Protein AF-A0A547PPY2-F1 (afdb_monomer_lite)

Secondary structure (DSSP, 8-state):
----GGGS--HHHHHHHHHS-HHHHHH----SSS--HHHHHHHHHHHHHHHHHHHHHHHHHTT-SSPPTTS----GGGHHHHHHHTT----S---SSS-HHHHHHHHHHHHHHHSTTSHHHHHHHHHHHHTS-EEEEEGGGGB--PPPTTSTTTTS-TTS-GGGTTTS--SS-EEEEEEEEEE-SS--S--EEEEEEEE-TT--EEEEEEEEEEESTTEEESSTTSTT----B----SPTTSSS----TTEEEEEEPPP-TT--TTPPEE---HHHHHHHHHHHHHTT--SEEE-HHHHHHHTTS-GGG--S-EEE-S-EEEPTT-EEEEESEEEEEEEEE-TT-EEEEES-EEEEEEEPPPSSTT--SEEEES-EEEEEEEEEEEEEEES-EEEEEEEEEEEEEES-EE-SEE--SS---TT-EEES-B--TTS-TTT-GGGG-TT-B-PPP-B-EEEESSTT--EEEEPPTTSTTTTPBPTTS-HHHHT-STTSS--STTTTTTHHHHHHHHHHHHHHHSPTT-EEEEEE-TTTTSPPPPP-

Organism: NCBI:txid2489174

Sequence (544 aa):
MTHSKDALKTRTGQLLYRHLPEEYRYRDTGTAAELGDLEAYLHGFGDLLDLFRATLDQAYADGFAEPTDTGAASQVWLLPYLADLLGTHLLSPDLDGTGAIRRAELKNTVDWSKGKGTLGVTDDVADVMADAETVVVEGWKRVALTPRLGLPPFSLTPQAGRDLLAMAPQGTPDPRFTSRAVRTDTDTGDLQSFRLLSRDVNGHAIDENINWVLRNPGGVPCFPGAYDDRSVTTPDIRRTGRTPPGAMPRRVRVYVQPQSGFFEPGLKQVAPSSQTVKSWVQAQMDLGIDPVVIGPREVYHILNLNPDDAPDRLTISGGRSLQSGMNVHLHDLNFLDTIRVRTGAELSLRDCAVERVLVEQSTAPDAVALTARNCLFNRLSGPAGFAKLEYVTVMESTLLGRIWASDCLFVGKLDDPTCFDDGSCVRFSRVQPQLDPEHCLFARALSNTVRPARFVRRPFGTPGSCAVREAKFGEPGCGVLDHSADVEIRKGSEDGMEMGTYHDRGYAARLIALERKLTDQLPLGQELQLTHDPMLALAPPTPK

Foldseek 3Di:
DDDFPVVLAAPQLVVVLVPDDPVVVVVQDDDPRGGGPVSSVSSVVSVVVSVVVVVVLQVVQLVALDQDPVRHHHQQVSLQVLQVVVVHGQLADDQVNPCNLSSVCSVCVVVLVVQFADQVSLQSLLCSLLVFHKFKDQLLLQAQDDDDCPDPPVPDDPPPDPVVVVVPLPLDADAVDEKDKAFDPDCPVQKDWIWAFDADLLGATDTDITITHIDRQRHHYPDPPFSRNSRHDHAQPDDPDDPPTHGHNQAIEMAGAQAQALQGPNAAEDEQDQVLVVVVQVVCVVVVDPQAEDEQLVVCVSVVHHSVSGYQAHEYEDEYEDDACHEYEYERYEYPYEYEQDENYAYEYENYEHAEYEFEAYPDQPDARYEYELYEYQEYAYQRHEYEEEQAEHQAEHHYQAYEYALYEDQHYDDDPQLHDPPHDHFLYAHAPPDDVVRHVNNVDPLYHNFHFAFAWAWDDDVPDTDTGADDRSGTRHPHGWLPTDLCQCQSGPNGHHGHNCRSVRSNSSVVSSLVVVVRRHNPSHDYRYGHHNPSNDRRHHDD

Radius of gyration: 28.95 Å; chains: 1; bounding box: 62×79×83 Å

pLDDT: mean 84.93, std 11.55, range [35.28, 97.56]

Structure (mmCIF, N/CA/C/O backbone):
data_AF-A0A547PPY2-F1
#
_entry.id   AF-A0A547PPY2-F1
#
loop_
_atom_site.group_PDB
_atom_site.id
_atom_site.type_symbol
_atom_site.label_atom_id
_atom_site.label_alt_id
_atom_site.label_comp_id
_atom_site.label_asym_id
_atom_site.label_entity_id
_atom_site.label_seq_id
_atom_site.pdbx_PDB_ins_code
_atom_site.Cartn_x
_atom_site.Cartn_y
_atom_site.Cartn_z
_atom_site.occupancy
_atom_site.B_iso_or_equiv
_atom_site.auth_seq_id
_atom_site.auth_comp_id
_atom_site.auth_asym_id
_atom_site.auth_atom_id
_atom_site.pdbx_PDB_model_num
ATOM 1 N N . MET A 1 1 ? -20.461 -32.460 25.261 1.00 35.28 1 MET A N 1
ATOM 2 C CA . MET A 1 1 ? -20.073 -31.573 24.147 1.00 35.28 1 MET A CA 1
ATOM 3 C C . MET A 1 1 ? -20.547 -32.235 22.867 1.00 35.28 1 MET A C 1
ATOM 5 O O . MET A 1 1 ? -19.907 -33.160 22.395 1.00 35.28 1 MET A O 1
ATOM 9 N N . THR A 1 2 ? -21.736 -31.877 22.390 1.00 37.41 2 THR A N 1
ATOM 10 C CA . THR A 1 2 ? -22.296 -32.392 21.134 1.00 37.41 2 THR A CA 1
ATOM 11 C C . THR A 1 2 ? -21.736 -31.548 19.997 1.00 37.41 2 THR A C 1
ATOM 13 O O . THR A 1 2 ? -22.184 -30.421 19.787 1.00 37.41 2 THR A O 1
ATOM 16 N N . HIS A 1 3 ? -20.709 -32.051 19.314 1.00 46.12 3 HIS A N 1
ATOM 17 C CA . HIS A 1 3 ? -20.256 -31.446 18.065 1.00 46.12 3 HIS A CA 1
ATOM 18 C C . HIS A 1 3 ? -21.379 -31.579 17.024 1.00 46.12 3 HIS A C 1
ATOM 20 O O . HIS A 1 3 ? -22.008 -32.630 16.922 1.00 46.12 3 HIS A O 1
ATOM 26 N N . SER A 1 4 ? -21.674 -30.496 16.298 1.00 54.84 4 SER A N 1
ATOM 27 C CA . SER A 1 4 ? -22.652 -30.498 15.201 1.00 54.84 4 SER A CA 1
ATOM 28 C C . SER A 1 4 ? -22.298 -31.578 14.166 1.00 54.84 4 SER A C 1
ATOM 30 O O . SER A 1 4 ? -21.119 -31.778 13.879 1.00 54.84 4 SER A O 1
ATOM 32 N N . LYS A 1 5 ? -23.298 -32.249 13.574 1.00 54.84 5 LYS A N 1
ATOM 33 C CA . LYS A 1 5 ? -23.126 -33.302 12.548 1.00 54.84 5 LYS A CA 1
ATOM 34 C C . LYS A 1 5 ? -22.265 -32.842 11.363 1.00 54.84 5 LYS A C 1
ATOM 36 O O . LYS A 1 5 ? -21.535 -33.647 10.794 1.00 54.84 5 LYS A O 1
ATOM 41 N N . ASP A 1 6 ? -22.305 -31.552 11.034 1.00 59.34 6 ASP A N 1
ATOM 42 C CA . ASP A 1 6 ? -21.490 -30.973 9.961 1.00 59.34 6 ASP A CA 1
ATOM 43 C C . ASP A 1 6 ? -20.016 -30.801 10.349 1.00 59.34 6 ASP A C 1
ATOM 45 O O . ASP A 1 6 ? -19.153 -30.847 9.481 1.00 59.34 6 ASP A O 1
ATOM 49 N N . ALA A 1 7 ? -19.703 -30.699 11.645 1.00 61.84 7 ALA A N 1
ATOM 50 C CA . ALA A 1 7 ? -18.325 -30.639 12.131 1.00 61.84 7 ALA A CA 1
ATOM 51 C C . ALA A 1 7 ? -17.612 -32.004 12.093 1.00 61.84 7 ALA A C 1
ATOM 53 O O . ALA A 1 7 ? -16.393 -32.055 12.194 1.00 61.84 7 ALA A O 1
ATOM 54 N N . LEU A 1 8 ? -18.361 -33.106 11.961 1.00 66.44 8 LEU A N 1
ATOM 55 C CA . LEU A 1 8 ? -17.828 -34.476 11.935 1.00 66.44 8 LEU A CA 1
ATOM 56 C C . LEU A 1 8 ? -17.703 -35.048 10.514 1.00 66.44 8 LEU A C 1
ATOM 58 O O . LEU A 1 8 ? -17.102 -36.103 10.321 1.00 66.44 8 LEU A O 1
ATOM 62 N N . LYS A 1 9 ? -18.283 -34.385 9.509 1.00 80.94 9 LYS A N 1
ATOM 63 C CA . LYS A 1 9 ? -18.290 -34.877 8.130 1.00 80.94 9 LYS A CA 1
ATOM 64 C C . LYS A 1 9 ? -17.016 -34.484 7.391 1.00 80.94 9 LYS A C 1
ATOM 66 O O . LYS A 1 9 ? -16.867 -33.363 6.922 1.00 80.94 9 LYS A O 1
ATOM 71 N N . THR A 1 10 ? -16.148 -35.464 7.211 1.00 87.44 10 THR A N 1
ATOM 72 C CA . THR A 1 10 ? -14.901 -35.370 6.437 1.00 87.44 10 THR A CA 1
ATOM 73 C C . THR A 1 10 ? -15.118 -35.733 4.968 1.00 87.44 10 THR A C 1
ATOM 75 O O . THR A 1 10 ? -15.957 -36.584 4.648 1.00 87.44 10 THR A O 1
ATOM 78 N N . ARG A 1 11 ? -14.365 -35.112 4.051 1.00 88.19 11 ARG A N 1
ATOM 79 C CA . ARG A 1 11 ? -14.498 -35.339 2.600 1.00 88.19 11 ARG A CA 1
ATOM 80 C C . ARG A 1 11 ? -14.141 -36.781 2.260 1.00 88.19 11 ARG A C 1
ATOM 82 O O . ARG A 1 11 ? -14.898 -37.457 1.560 1.00 88.19 11 ARG A O 1
ATOM 89 N N . THR A 1 12 ? -13.014 -37.268 2.777 1.00 91.81 12 THR A N 1
ATOM 90 C CA . THR A 1 12 ? -12.587 -38.651 2.537 1.00 91.81 12 THR A CA 1
ATOM 91 C C . THR A 1 12 ? -13.513 -39.656 3.219 1.00 91.81 12 THR A C 1
ATOM 93 O O . THR A 1 12 ? -13.801 -40.695 2.631 1.00 91.81 12 THR A O 1
ATOM 96 N N . GLY A 1 13 ? -14.076 -39.336 4.389 1.00 90.94 13 GLY A N 1
ATOM 97 C CA . GLY A 1 13 ? -15.059 -40.199 5.056 1.00 90.94 13 GLY A CA 1
ATOM 98 C C . GLY A 1 13 ? -16.312 -40.439 4.206 1.00 90.94 13 GLY A C 1
ATOM 99 O O . GLY A 1 13 ? -16.750 -41.580 4.063 1.00 90.94 13 GLY A O 1
ATOM 100 N N . GLN A 1 14 ? -16.824 -39.398 3.534 1.00 91.12 14 GLN A N 1
ATOM 101 C CA . GLN A 1 14 ? -17.949 -39.539 2.596 1.00 91.12 14 GLN A CA 1
ATOM 102 C C . GLN A 1 14 ? -17.596 -40.431 1.402 1.00 91.12 14 GLN A C 1
ATOM 104 O O . GLN A 1 14 ? -18.413 -41.246 0.971 1.00 91.12 14 GLN A O 1
ATOM 109 N N . LEU A 1 15 ? -16.383 -40.284 0.860 1.00 92.94 15 LEU A N 1
ATOM 110 C CA . LEU A 1 15 ? -15.905 -41.122 -0.239 1.00 92.94 15 LEU A CA 1
ATOM 111 C C . LEU A 1 15 ? -15.794 -42.586 0.201 1.00 92.94 15 LEU A C 1
ATOM 113 O O . LEU A 1 15 ? -16.312 -43.462 -0.487 1.00 92.94 15 LEU A O 1
ATOM 117 N N . LEU A 1 16 ? -15.191 -42.850 1.363 1.00 92.75 16 LEU A N 1
ATOM 118 C CA . LEU A 1 16 ? -15.056 -44.197 1.921 1.00 92.75 16 LEU A CA 1
ATOM 119 C C . LEU A 1 16 ? -16.419 -44.852 2.163 1.00 92.75 16 LEU A C 1
ATOM 121 O O . LEU A 1 16 ? -16.633 -45.983 1.728 1.00 92.75 16 LEU A O 1
ATOM 125 N N . TYR A 1 17 ? -17.358 -44.134 2.784 1.00 91.19 17 TYR A N 1
ATOM 126 C CA . TYR A 1 17 ? -18.712 -44.639 3.015 1.00 91.19 17 TYR A CA 1
ATOM 127 C C . TYR A 1 17 ? -19.450 -44.909 1.699 1.00 91.19 17 TYR A C 1
ATOM 129 O O . TYR A 1 17 ? -20.115 -45.931 1.555 1.00 91.19 17 TYR A O 1
ATOM 137 N N . ARG A 1 18 ? -19.282 -44.040 0.691 1.00 91.12 18 ARG A N 1
ATOM 138 C CA . ARG A 1 18 ? -19.862 -44.230 -0.647 1.00 91.12 18 ARG A CA 1
ATOM 139 C C . ARG A 1 18 ? -19.297 -45.452 -1.373 1.00 91.12 18 ARG A C 1
ATOM 141 O O . ARG A 1 18 ? -20.043 -46.094 -2.109 1.00 91.12 18 ARG A O 1
ATOM 148 N N . HIS A 1 19 ? -18.009 -45.741 -1.208 1.00 93.50 19 HIS A N 1
ATOM 149 C CA . HIS A 1 19 ? -17.340 -46.883 -1.840 1.00 93.50 19 HIS A CA 1
ATOM 150 C C . HIS A 1 19 ? -17.646 -48.224 -1.168 1.00 93.50 19 HIS A C 1
ATOM 152 O O . HIS A 1 19 ? -17.326 -49.274 -1.726 1.00 93.50 19 HIS A O 1
ATOM 158 N N . LEU A 1 20 ? -18.263 -48.202 0.010 1.00 92.25 20 LEU A N 1
ATOM 159 C CA . LEU A 1 20 ? -18.605 -49.399 0.753 1.00 92.25 20 LEU A CA 1
ATOM 160 C C . LEU A 1 20 ? -19.816 -50.111 0.104 1.00 92.25 20 LEU A C 1
ATOM 162 O O . LEU A 1 20 ? -20.747 -49.425 -0.335 1.00 92.25 20 LEU A O 1
ATOM 166 N N . PRO A 1 21 ? -19.829 -51.460 0.017 1.00 94.25 21 PRO A N 1
ATOM 167 C CA . PRO A 1 21 ? -20.948 -52.192 -0.574 1.00 94.25 21 PRO A CA 1
ATOM 168 C C . PRO A 1 21 ? -22.291 -51.853 0.082 1.00 94.25 21 PRO A C 1
ATOM 170 O O . PRO A 1 21 ? -22.373 -51.596 1.289 1.00 94.25 21 PRO A O 1
ATOM 173 N N . GLU A 1 22 ? -23.350 -51.855 -0.723 1.00 88.31 22 GLU A N 1
ATOM 174 C CA . GLU A 1 22 ? -24.681 -51.396 -0.317 1.00 88.31 22 GLU A CA 1
ATOM 175 C C . GLU A 1 22 ? -25.242 -52.202 0.864 1.00 88.31 22 GLU A C 1
ATOM 177 O O . GLU A 1 22 ? -25.903 -51.642 1.739 1.00 88.31 22 GLU A O 1
ATOM 182 N N . GLU A 1 23 ? -24.898 -53.489 0.963 1.00 90.44 23 GLU A N 1
ATOM 183 C CA . GLU A 1 23 ? -25.368 -54.393 2.016 1.00 90.44 23 GLU A CA 1
ATOM 184 C C . GLU A 1 23 ? -24.963 -53.936 3.422 1.00 90.44 23 GLU A C 1
ATOM 186 O O . GLU A 1 23 ? -25.699 -54.143 4.387 1.00 90.44 23 GLU A O 1
ATOM 191 N N . TYR A 1 24 ? -23.791 -53.318 3.554 1.00 87.44 24 TYR A N 1
ATOM 192 C CA . TYR A 1 24 ? -23.293 -52.803 4.828 1.00 87.44 24 TYR A CA 1
ATOM 193 C C . TYR A 1 24 ? -23.838 -51.407 5.128 1.00 87.44 24 TYR A C 1
ATOM 195 O O . TYR A 1 24 ? -24.124 -51.108 6.282 1.00 87.44 24 TYR A O 1
ATOM 203 N N . ARG A 1 25 ? -24.040 -50.576 4.099 1.00 86.62 25 ARG A N 1
ATOM 204 C CA . ARG A 1 25 ? -24.649 -49.246 4.248 1.00 86.62 25 ARG A CA 1
ATOM 205 C C . ARG A 1 25 ? -26.107 -49.345 4.686 1.00 86.62 25 ARG A C 1
ATOM 207 O O . ARG A 1 25 ? -26.541 -48.579 5.531 1.00 86.62 25 ARG A O 1
ATOM 214 N N . TYR A 1 26 ? -26.844 -50.330 4.171 1.00 86.38 26 TYR A N 1
ATOM 215 C CA . TYR A 1 26 ? -28.221 -50.596 4.592 1.00 86.38 26 TYR A CA 1
ATOM 216 C C . TYR A 1 26 ? -28.320 -51.044 6.061 1.00 86.38 26 TYR A C 1
ATOM 218 O O . TYR A 1 26 ? -29.315 -50.780 6.731 1.00 86.38 26 TYR A O 1
ATOM 226 N N . ARG A 1 27 ? -27.293 -51.741 6.567 1.00 86.50 27 ARG A N 1
ATOM 227 C CA . ARG A 1 27 ? -27.222 -52.199 7.965 1.00 86.50 27 ARG A CA 1
ATOM 228 C C . ARG A 1 27 ? -26.776 -51.110 8.939 1.00 86.50 27 ARG A C 1
ATOM 230 O O . ARG A 1 27 ? -26.981 -51.276 10.137 1.00 86.50 27 ARG A O 1
ATOM 237 N N . ASP A 1 28 ? -26.170 -50.040 8.441 1.00 86.00 28 ASP A N 1
ATOM 238 C CA . ASP A 1 28 ? -25.705 -48.915 9.243 1.00 86.00 28 ASP A CA 1
ATOM 239 C C . ASP A 1 28 ? -26.866 -47.951 9.520 1.00 86.00 28 ASP A C 1
ATOM 241 O O . ASP A 1 28 ? -27.166 -47.040 8.749 1.00 86.00 28 ASP A O 1
ATOM 245 N N . THR A 1 29 ? -27.600 -48.213 10.600 1.00 79.56 29 THR A N 1
ATOM 246 C CA . THR A 1 29 ? -28.811 -47.463 10.945 1.00 79.56 29 THR A CA 1
ATOM 247 C C . THR A 1 29 ? -28.473 -46.187 11.714 1.00 79.56 29 THR A C 1
ATOM 249 O O . THR A 1 29 ? -28.344 -46.217 12.936 1.00 79.56 29 THR A O 1
ATOM 252 N N . GLY A 1 30 ? -28.373 -45.059 11.012 1.00 73.50 30 GLY A N 1
ATOM 253 C CA . GLY A 1 30 ? -28.334 -43.720 11.614 1.00 73.50 30 GLY A CA 1
ATOM 254 C C . GLY A 1 30 ? -29.727 -43.084 11.730 1.00 73.50 30 GLY A C 1
ATOM 255 O O . GLY A 1 30 ? -30.619 -43.350 10.920 1.00 73.50 30 GLY A O 1
ATOM 256 N N . THR A 1 31 ? -29.937 -42.213 12.721 1.00 71.12 31 THR A N 1
ATOM 257 C CA . THR A 1 31 ? -31.119 -41.330 12.761 1.00 71.12 31 THR A CA 1
ATOM 258 C C . THR A 1 31 ? -30.872 -40.063 11.933 1.00 71.12 31 THR A C 1
ATOM 260 O O . THR A 1 31 ? -29.745 -39.755 11.554 1.00 71.12 31 THR A O 1
ATOM 263 N N . ALA A 1 32 ? -31.905 -39.259 11.654 1.00 64.50 32 ALA A N 1
ATOM 264 C CA . ALA A 1 32 ? -31.712 -37.995 10.930 1.00 64.50 32 ALA A CA 1
ATOM 265 C C . ALA A 1 32 ? -30.695 -37.057 11.631 1.00 64.50 32 ALA A C 1
ATOM 267 O O . ALA A 1 32 ? -29.949 -36.341 10.955 1.00 64.50 32 ALA A O 1
ATOM 268 N N . ALA A 1 33 ? -30.614 -37.119 12.966 1.00 66.25 33 ALA A N 1
ATOM 269 C CA . ALA A 1 33 ? -29.776 -36.258 13.801 1.00 66.25 33 ALA A CA 1
ATOM 270 C C . ALA A 1 33 ? -28.342 -36.778 14.031 1.00 66.25 33 ALA A C 1
ATOM 272 O O . ALA A 1 33 ? -27.454 -35.970 14.288 1.00 66.25 33 ALA A O 1
ATOM 273 N N . GLU A 1 34 ? -28.084 -38.081 13.886 1.00 75.69 34 GLU A N 1
ATOM 274 C CA . GLU A 1 34 ? -26.789 -38.711 14.203 1.00 75.69 34 GLU A CA 1
ATOM 275 C C . GLU A 1 34 ? -26.229 -39.459 12.980 1.00 75.69 34 GLU A C 1
ATOM 277 O O . GLU A 1 34 ? -26.955 -39.722 12.021 1.00 75.69 34 GLU A O 1
ATOM 282 N N . LEU A 1 35 ? -24.917 -39.689 12.929 1.00 79.94 35 LEU A N 1
ATOM 283 C CA . LEU A 1 35 ? -24.297 -40.540 11.900 1.00 79.94 35 LEU A CA 1
ATOM 284 C C . LEU A 1 35 ? -24.498 -42.011 12.303 1.00 79.94 35 LEU A C 1
ATOM 286 O O . LEU A 1 35 ? -24.632 -42.291 13.494 1.00 79.94 35 LEU A O 1
ATOM 290 N N . GLY A 1 36 ? -24.536 -42.936 11.340 1.00 86.38 36 GLY A N 1
ATOM 291 C CA . GLY A 1 36 ? -24.457 -44.368 11.663 1.00 86.38 36 GLY A CA 1
ATOM 292 C C . GLY A 1 36 ? -23.120 -44.708 12.335 1.00 86.38 36 GLY A C 1
ATOM 293 O O . GLY A 1 36 ? -22.142 -43.985 12.145 1.00 86.38 36 GLY A O 1
ATOM 294 N N . ASP A 1 37 ? -23.045 -45.782 13.124 1.00 88.38 37 ASP A N 1
ATOM 295 C CA . ASP A 1 37 ? -21.807 -46.161 13.826 1.00 88.38 37 ASP A CA 1
ATOM 296 C C . ASP A 1 37 ? -20.659 -46.444 12.839 1.00 88.38 37 ASP A C 1
ATOM 298 O O . ASP A 1 37 ? -19.509 -46.061 13.080 1.00 88.38 37 ASP A O 1
ATOM 302 N N . LEU A 1 38 ? -20.961 -47.082 11.698 1.00 89.88 38 LEU A N 1
ATOM 303 C CA . LEU A 1 38 ? -19.966 -47.364 10.660 1.00 89.88 38 LEU A CA 1
ATOM 304 C C . LEU A 1 38 ? -19.603 -46.093 9.881 1.00 89.88 38 LEU A C 1
ATOM 306 O O . LEU A 1 38 ? -18.423 -45.859 9.617 1.00 89.88 38 LEU A O 1
ATOM 310 N N . GLU A 1 39 ? -20.585 -45.260 9.536 1.00 88.94 39 GLU A N 1
ATOM 311 C CA . GLU A 1 39 ? -20.364 -43.948 8.920 1.00 88.94 39 GLU A CA 1
ATOM 312 C C . GLU A 1 39 ? -19.486 -43.049 9.809 1.00 88.94 39 GLU A C 1
ATOM 314 O O . GLU A 1 39 ? -18.517 -42.462 9.326 1.00 88.94 39 GLU A O 1
ATOM 319 N N . ALA A 1 40 ? -19.752 -42.994 11.117 1.00 88.56 40 ALA A N 1
ATOM 320 C CA . ALA A 1 40 ? -18.967 -42.240 12.092 1.00 88.56 40 ALA A CA 1
ATOM 321 C C . ALA A 1 40 ? -17.536 -42.783 12.219 1.00 88.56 40 ALA A C 1
ATOM 323 O O . ALA A 1 40 ? -16.577 -42.009 12.216 1.00 88.56 40 ALA A O 1
ATOM 324 N N . TYR A 1 41 ? -17.372 -44.110 12.266 1.00 90.81 41 TYR A N 1
ATOM 325 C CA . TYR A 1 41 ? -16.058 -44.757 12.259 1.00 90.81 41 TYR A CA 1
ATOM 326 C C . TYR A 1 41 ? -15.255 -44.379 11.006 1.00 90.81 41 TYR A C 1
ATOM 328 O O . TYR A 1 41 ? -14.100 -43.966 11.112 1.00 90.81 41 TYR A O 1
ATOM 336 N N . LEU A 1 42 ? -15.873 -44.444 9.822 1.00 92.38 42 LEU A N 1
ATOM 337 C CA . LEU A 1 42 ? -15.234 -44.063 8.559 1.00 92.38 42 LEU A CA 1
ATOM 338 C C . LEU A 1 42 ? -14.945 -42.570 8.462 1.00 92.38 42 LEU A C 1
ATOM 340 O O . LEU A 1 42 ? -13.931 -42.202 7.878 1.00 92.38 42 LEU A O 1
ATOM 344 N N . HIS A 1 43 ? -15.777 -41.715 9.052 1.00 90.94 43 HIS A N 1
ATOM 345 C CA . HIS A 1 43 ? -15.464 -40.298 9.190 1.00 90.94 43 HIS A CA 1
ATOM 346 C C . HIS A 1 43 ? -14.258 -40.053 10.094 1.00 90.94 43 HIS A C 1
ATOM 348 O O . HIS A 1 43 ? -13.452 -39.191 9.756 1.00 90.94 43 HIS A O 1
ATOM 354 N N . GLY A 1 44 ? -14.069 -40.859 11.143 1.00 90.94 44 GLY A N 1
ATOM 355 C CA . GLY A 1 44 ? -12.853 -40.856 11.960 1.00 90.94 44 GLY A CA 1
ATOM 356 C C . GLY A 1 44 ? -11.585 -41.203 11.166 1.00 90.94 44 GLY A C 1
ATOM 357 O O . GLY A 1 44 ? -10.585 -40.497 11.276 1.00 90.94 44 GLY A O 1
ATOM 358 N N . PHE A 1 45 ? -11.613 -42.230 10.301 1.00 92.19 45 PHE A N 1
ATOM 359 C CA . PHE A 1 45 ? -10.491 -42.475 9.368 1.00 92.19 45 PHE A CA 1
ATOM 360 C C . PHE A 1 45 ? -10.372 -41.388 8.311 1.00 92.19 45 PHE A C 1
ATOM 362 O O . PHE A 1 45 ? -9.264 -41.028 7.925 1.00 92.19 45 PHE A O 1
ATOM 369 N N . GLY A 1 46 ? -11.507 -40.886 7.831 1.00 92.38 46 GLY A N 1
ATOM 370 C CA . GLY A 1 46 ? -11.579 -39.812 6.857 1.00 92.38 46 GLY A CA 1
ATOM 371 C C . GLY A 1 46 ? -10.910 -38.542 7.362 1.00 92.38 46 GLY A C 1
ATOM 372 O O . GLY A 1 46 ? -10.215 -37.910 6.583 1.00 92.38 46 GLY A O 1
ATOM 373 N N . ASP A 1 47 ? -11.050 -38.223 8.650 1.00 91.00 47 ASP A N 1
ATOM 374 C CA . ASP A 1 47 ? -10.386 -37.085 9.293 1.00 91.00 47 ASP A CA 1
ATOM 375 C C . ASP A 1 47 ? -8.864 -37.236 9.235 1.00 91.00 47 ASP A C 1
ATOM 377 O O . ASP A 1 47 ? -8.158 -36.384 8.700 1.00 91.00 47 ASP A O 1
ATOM 381 N N . LEU A 1 48 ? -8.353 -38.393 9.671 1.00 92.88 48 LEU A N 1
ATOM 382 C CA . LEU A 1 48 ? -6.923 -38.698 9.603 1.00 92.88 48 LEU A CA 1
ATOM 383 C C . LEU A 1 48 ? -6.387 -38.650 8.162 1.00 92.88 48 LEU A C 1
ATOM 385 O O . LEU A 1 48 ? -5.292 -38.141 7.924 1.00 92.88 48 LEU A O 1
ATOM 389 N N . LEU A 1 49 ? -7.139 -39.187 7.198 1.00 94.12 49 LEU A N 1
ATOM 390 C CA . LEU A 1 49 ? -6.748 -39.196 5.788 1.00 94.12 49 LEU A CA 1
ATOM 391 C C . LEU A 1 49 ? -6.821 -37.805 5.153 1.00 94.12 49 LEU A C 1
ATOM 393 O O . LEU A 1 49 ? -5.945 -37.480 4.356 1.00 94.12 49 LEU A O 1
ATOM 397 N N . ASP A 1 50 ? -7.811 -36.987 5.512 1.00 92.38 50 ASP A N 1
ATOM 398 C CA . ASP A 1 50 ? -7.917 -35.595 5.069 1.00 92.38 50 ASP A CA 1
ATOM 399 C C . ASP A 1 50 ? -6.742 -34.773 5.625 1.00 92.38 50 ASP A C 1
ATOM 401 O O . ASP A 1 50 ? -6.109 -34.036 4.871 1.00 92.38 50 ASP A O 1
ATOM 405 N N . LEU A 1 51 ? -6.360 -34.971 6.893 1.00 92.31 51 LEU A N 1
ATOM 406 C CA . LEU A 1 51 ? -5.165 -34.355 7.486 1.00 92.31 51 LEU A CA 1
ATOM 407 C C . LEU A 1 51 ? -3.871 -34.813 6.799 1.00 92.31 51 LEU A C 1
ATOM 409 O O . LEU A 1 51 ? -2.992 -33.998 6.504 1.00 92.31 51 LEU A O 1
ATOM 413 N N . PHE A 1 52 ? -3.741 -36.111 6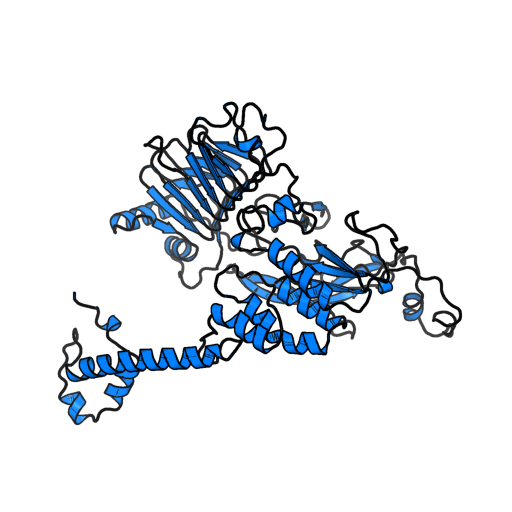.510 1.00 95.31 52 PHE A N 1
ATOM 414 C CA . PHE A 1 52 ? -2.586 -36.638 5.784 1.00 95.31 52 PHE A CA 1
ATOM 415 C C . PHE A 1 52 ? -2.518 -36.077 4.361 1.00 95.31 52 PHE A C 1
ATOM 417 O O . PHE A 1 52 ? -1.449 -35.679 3.898 1.00 95.31 52 PHE A O 1
ATOM 424 N N . ARG A 1 53 ? -3.665 -35.983 3.680 1.00 91.75 53 ARG A N 1
ATOM 425 C CA . ARG A 1 53 ? -3.763 -35.386 2.350 1.00 91.75 53 ARG A CA 1
ATOM 426 C C . ARG A 1 53 ? -3.388 -33.907 2.379 1.00 91.75 53 ARG A C 1
ATOM 428 O O . ARG A 1 53 ? -2.560 -33.508 1.571 1.00 91.75 53 ARG A O 1
ATOM 435 N N . ALA A 1 54 ? -3.908 -33.139 3.334 1.00 91.25 54 ALA A N 1
ATOM 436 C CA . ALA A 1 54 ? -3.555 -31.734 3.519 1.00 91.25 54 ALA A CA 1
ATOM 437 C C . ALA A 1 54 ? -2.050 -31.554 3.781 1.00 91.25 54 ALA A C 1
ATOM 439 O O . ALA A 1 54 ? -1.430 -30.646 3.236 1.00 91.25 54 ALA A O 1
ATOM 440 N N . THR A 1 55 ? -1.439 -32.460 4.551 1.00 94.50 55 THR A N 1
ATOM 441 C CA . THR A 1 55 ? 0.012 -32.459 4.800 1.00 94.50 55 THR A CA 1
ATOM 442 C C . THR A 1 55 ? 0.807 -32.727 3.522 1.00 94.50 55 THR A C 1
ATOM 444 O O . THR A 1 55 ? 1.805 -32.058 3.270 1.00 94.50 55 THR A O 1
ATOM 447 N N . LEU A 1 56 ? 0.375 -33.687 2.698 1.00 94.06 56 LEU A N 1
ATOM 448 C CA . LEU A 1 56 ? 1.018 -33.979 1.414 1.00 94.06 56 LEU A CA 1
ATOM 449 C C . LEU A 1 56 ? 0.849 -32.840 0.407 1.00 94.06 56 LEU A C 1
ATOM 451 O O . LEU A 1 56 ? 1.813 -32.500 -0.274 1.00 94.06 56 LEU A O 1
ATOM 455 N N . ASP A 1 57 ? -0.345 -32.253 0.320 1.00 93.31 57 ASP A N 1
ATOM 456 C CA . ASP A 1 57 ? -0.617 -31.117 -0.562 1.00 93.31 57 ASP A CA 1
ATOM 457 C C . ASP A 1 57 ? 0.221 -29.897 -0.134 1.00 93.31 57 ASP A C 1
ATOM 459 O O . ASP A 1 57 ? 0.810 -29.233 -0.986 1.00 93.31 57 ASP A O 1
ATOM 463 N N . GLN A 1 58 ? 0.388 -29.665 1.175 1.00 93.94 58 GLN A N 1
ATOM 464 C CA . GLN A 1 58 ? 1.293 -28.632 1.684 1.00 93.94 58 GLN A CA 1
ATOM 465 C C . GLN A 1 58 ? 2.763 -28.940 1.369 1.00 93.94 58 GLN A C 1
ATOM 467 O O . GLN A 1 58 ? 3.468 -28.067 0.874 1.00 93.94 58 GLN A O 1
ATOM 472 N N . ALA A 1 59 ? 3.226 -30.174 1.593 1.00 92.88 59 ALA A N 1
ATOM 473 C CA . ALA A 1 59 ? 4.604 -30.569 1.292 1.00 92.88 59 ALA A CA 1
ATOM 474 C C . ALA A 1 59 ? 4.925 -30.476 -0.210 1.00 92.88 59 ALA A C 1
ATOM 476 O O . ALA A 1 59 ? 6.047 -30.148 -0.592 1.00 92.88 59 ALA A O 1
ATOM 477 N N . TYR A 1 60 ? 3.939 -30.749 -1.066 1.00 93.12 60 TYR A N 1
ATOM 478 C CA . TYR A 1 60 ? 4.036 -30.510 -2.501 1.00 93.12 60 TYR A CA 1
ATOM 479 C C . TYR A 1 60 ? 4.125 -29.009 -2.808 1.00 93.12 60 TYR A C 1
ATOM 481 O O . TYR A 1 60 ? 5.024 -28.598 -3.540 1.00 93.12 60 TYR A O 1
ATOM 489 N N . ALA A 1 61 ? 3.256 -28.186 -2.213 1.00 92.38 61 ALA A N 1
ATOM 490 C CA . ALA A 1 61 ? 3.252 -26.734 -2.403 1.00 92.38 61 ALA A CA 1
ATOM 491 C C . ALA A 1 61 ? 4.531 -26.043 -1.917 1.00 92.38 61 ALA A C 1
ATOM 493 O O . ALA A 1 61 ? 4.992 -25.091 -2.543 1.00 92.38 61 ALA A O 1
ATOM 494 N N . ASP A 1 62 ? 5.146 -26.552 -0.854 1.00 91.75 62 ASP A N 1
ATOM 495 C CA . ASP A 1 62 ? 6.410 -26.061 -0.304 1.00 91.75 62 ASP A CA 1
ATOM 496 C C . ASP A 1 62 ? 7.582 -26.162 -1.300 1.00 91.75 62 ASP A C 1
ATOM 498 O O . ASP A 1 62 ? 8.552 -25.413 -1.198 1.00 91.75 62 ASP A O 1
ATOM 502 N N . GLY A 1 63 ? 7.479 -27.014 -2.323 1.00 88.50 63 GLY A N 1
ATOM 503 C CA . GLY A 1 63 ? 8.458 -27.085 -3.409 1.00 88.50 63 GLY A CA 1
ATOM 504 C C . GLY A 1 63 ? 8.408 -25.920 -4.406 1.00 88.50 63 GLY A C 1
ATOM 505 O O . GLY A 1 63 ? 9.314 -25.806 -5.233 1.00 88.50 63 GLY A O 1
ATOM 506 N N . PHE A 1 64 ? 7.379 -25.065 -4.361 1.00 87.62 64 PHE A N 1
ATOM 507 C CA . PHE A 1 64 ? 7.118 -24.060 -5.394 1.00 87.62 64 PHE A CA 1
ATOM 508 C C . PHE A 1 64 ? 6.972 -22.641 -4.833 1.00 87.62 64 PHE A C 1
ATOM 510 O O . PHE A 1 64 ? 6.409 -22.399 -3.765 1.00 87.62 64 PHE A O 1
ATOM 517 N N . ALA A 1 65 ? 7.456 -21.659 -5.597 1.00 85.88 65 ALA A N 1
ATOM 518 C CA . ALA A 1 65 ? 7.224 -20.245 -5.305 1.00 85.88 65 ALA A CA 1
ATOM 519 C C . ALA A 1 65 ? 5.787 -19.811 -5.644 1.00 85.88 65 ALA A C 1
ATOM 521 O O . ALA A 1 65 ? 5.285 -18.849 -5.077 1.00 85.88 65 ALA A O 1
ATOM 522 N N . GLU A 1 66 ? 5.121 -20.494 -6.570 1.00 86.00 66 GLU A N 1
ATOM 523 C CA . GLU A 1 66 ? 3.748 -20.192 -6.976 1.00 86.00 66 GLU A CA 1
ATOM 524 C C . GLU A 1 66 ? 2.742 -21.062 -6.214 1.00 86.00 66 GLU A C 1
ATOM 526 O O . GLU A 1 66 ? 3.086 -22.177 -5.809 1.00 86.00 66 GLU A O 1
ATOM 531 N N . PRO A 1 67 ? 1.498 -20.587 -6.016 1.00 85.88 67 PRO A N 1
ATOM 532 C CA . PRO A 1 67 ? 0.434 -21.452 -5.531 1.00 85.88 67 PRO A CA 1
ATOM 533 C C . PRO A 1 67 ? 0.221 -22.617 -6.503 1.00 85.88 67 PRO A C 1
ATOM 535 O O . PRO A 1 67 ? 0.219 -22.446 -7.722 1.00 85.88 67 PRO A O 1
ATOM 538 N N . THR A 1 68 ? 0.050 -23.810 -5.944 1.00 87.44 68 THR A N 1
ATOM 539 C CA . THR A 1 68 ? -0.171 -25.034 -6.720 1.00 87.44 68 THR A CA 1
ATOM 540 C C . THR A 1 68 ? -1.606 -25.132 -7.231 1.00 87.44 68 THR A C 1
ATOM 542 O O . THR A 1 68 ? -2.492 -24.376 -6.834 1.00 87.44 68 THR A O 1
ATOM 545 N N . ASP A 1 69 ? -1.856 -26.118 -8.088 1.00 85.75 69 ASP A N 1
ATOM 546 C CA . ASP A 1 69 ? -3.180 -26.489 -8.597 1.00 85.75 69 ASP A CA 1
ATOM 547 C C . ASP A 1 69 ? -4.188 -26.844 -7.490 1.00 85.75 69 ASP A C 1
ATOM 549 O O . ASP A 1 69 ? -5.394 -26.680 -7.670 1.00 85.75 69 ASP A O 1
ATOM 553 N N . THR A 1 70 ? -3.703 -27.276 -6.324 1.00 81.50 70 THR A N 1
ATOM 554 C CA . THR A 1 70 ? -4.533 -27.516 -5.133 1.00 81.50 70 THR A CA 1
ATOM 555 C C . THR A 1 70 ? -4.975 -26.231 -4.422 1.00 81.50 70 THR A C 1
ATOM 557 O O . THR A 1 70 ? -5.801 -26.286 -3.512 1.00 81.50 70 THR A O 1
ATOM 560 N N . GLY A 1 71 ? -4.435 -25.074 -4.818 1.00 84.00 71 GLY A N 1
ATOM 561 C CA . GLY A 1 71 ? -4.625 -23.784 -4.153 1.00 84.00 71 GLY A CA 1
ATOM 562 C C . GLY A 1 71 ? -3.707 -23.566 -2.945 1.00 84.00 71 GLY A C 1
ATOM 563 O O . GLY A 1 71 ? -3.679 -22.463 -2.402 1.00 84.00 71 GLY A O 1
ATOM 564 N N . ALA A 1 72 ? -2.933 -24.576 -2.533 1.00 85.12 72 ALA A N 1
ATOM 565 C CA . ALA A 1 72 ? -1.943 -24.436 -1.472 1.00 85.12 72 ALA A CA 1
ATOM 566 C C . ALA A 1 72 ? -0.711 -23.666 -1.971 1.00 85.12 72 ALA A C 1
ATOM 568 O O . ALA A 1 72 ? -0.207 -23.912 -3.072 1.00 85.12 72 ALA A O 1
ATOM 569 N N . ALA A 1 73 ? -0.215 -22.751 -1.139 1.00 88.69 73 ALA A N 1
ATOM 570 C CA . ALA A 1 73 ? 1.008 -21.991 -1.370 1.00 88.69 73 ALA A CA 1
ATOM 571 C C . ALA A 1 73 ? 2.113 -22.445 -0.408 1.00 88.69 73 ALA A C 1
ATOM 573 O O . ALA A 1 73 ? 1.829 -22.903 0.701 1.00 88.69 73 ALA A O 1
ATOM 574 N N . SER A 1 74 ? 3.371 -22.272 -0.815 1.00 89.50 74 SER A N 1
ATOM 575 C CA . SER A 1 74 ? 4.525 -22.555 0.041 1.00 89.50 74 SER A CA 1
ATOM 576 C C . SER A 1 74 ? 4.505 -21.745 1.333 1.00 89.50 74 SER A C 1
ATOM 578 O O . SER A 1 74 ? 4.136 -20.561 1.357 1.00 89.50 74 SER A O 1
ATOM 580 N N . GLN A 1 75 ? 4.949 -22.375 2.417 1.00 90.69 75 GLN A N 1
ATOM 581 C CA . GLN A 1 75 ? 5.096 -21.719 3.711 1.00 90.69 75 GLN A CA 1
ATOM 582 C C . GLN A 1 75 ? 6.145 -20.598 3.653 1.00 90.69 75 GLN A C 1
ATOM 584 O O . GLN A 1 75 ? 7.226 -20.743 3.083 1.00 90.69 75 GLN A O 1
ATOM 589 N N . VAL A 1 76 ? 5.841 -19.459 4.280 1.00 90.00 76 VAL A N 1
ATOM 590 C CA . VAL A 1 76 ? 6.649 -18.231 4.149 1.00 90.00 76 VAL A CA 1
ATOM 591 C C . VAL A 1 76 ? 8.061 -18.385 4.714 1.00 90.00 76 VAL A C 1
ATOM 593 O O . VAL A 1 76 ? 9.012 -17.845 4.149 1.00 90.00 76 VAL A O 1
ATOM 596 N N . TRP A 1 77 ? 8.225 -19.166 5.786 1.00 89.94 77 TRP A N 1
ATOM 597 C CA . TRP A 1 77 ? 9.534 -19.418 6.395 1.00 89.94 77 TRP A CA 1
ATOM 598 C C . TRP A 1 77 ? 10.475 -20.212 5.481 1.00 89.94 77 TRP A C 1
ATOM 600 O O . TRP A 1 77 ? 11.684 -20.154 5.684 1.00 89.94 77 TRP A O 1
ATOM 610 N N . LEU A 1 78 ? 9.950 -20.922 4.474 1.00 92.19 78 LEU A N 1
ATOM 611 C CA . LEU A 1 78 ? 10.743 -21.708 3.530 1.00 92.19 78 LEU A CA 1
ATOM 612 C C . LEU A 1 78 ? 11.322 -20.852 2.392 1.00 92.19 78 LEU A C 1
ATOM 614 O O . LEU A 1 78 ? 12.359 -21.199 1.825 1.00 92.19 78 LEU A O 1
ATOM 618 N N . LEU A 1 79 ? 10.696 -19.710 2.079 1.00 91.44 79 LEU A N 1
ATOM 619 C CA . LEU A 1 79 ? 11.097 -18.847 0.959 1.00 91.44 79 LEU A CA 1
ATOM 620 C C . LEU A 1 79 ? 12.577 -18.425 1.005 1.00 91.44 79 LEU A C 1
ATOM 622 O O . LEU A 1 79 ? 13.227 -18.511 -0.037 1.00 91.44 79 LEU A O 1
ATOM 626 N N . PRO A 1 80 ? 13.158 -18.030 2.160 1.00 90.94 80 PRO A N 1
ATOM 627 C CA . PRO A 1 80 ? 14.584 -17.717 2.241 1.00 90.94 80 PRO A CA 1
ATOM 628 C C . PRO A 1 80 ? 15.486 -18.915 1.916 1.00 90.94 80 PRO A C 1
ATOM 630 O O . PRO A 1 80 ? 16.502 -18.739 1.256 1.00 90.94 80 PRO A O 1
ATOM 633 N N . TYR A 1 81 ? 15.103 -20.137 2.301 1.00 92.00 81 TYR A N 1
ATOM 634 C CA . TYR A 1 81 ? 15.889 -21.343 2.013 1.00 92.00 81 TYR A CA 1
ATOM 635 C C . TYR A 1 81 ? 15.878 -21.693 0.522 1.00 92.00 81 TYR A C 1
ATOM 637 O O . TYR A 1 81 ? 16.904 -22.087 -0.032 1.00 92.00 81 TYR A O 1
ATOM 645 N N . LEU A 1 82 ? 14.730 -21.525 -0.142 1.00 92.31 82 LEU A N 1
ATOM 646 C CA . LEU A 1 82 ? 14.639 -21.672 -1.596 1.00 92.31 82 LEU A CA 1
ATOM 647 C C . LEU A 1 82 ? 15.465 -20.597 -2.312 1.00 92.31 82 LEU A C 1
ATOM 649 O O . LEU A 1 82 ? 16.146 -20.894 -3.292 1.00 92.31 82 LEU A O 1
ATOM 653 N N . ALA A 1 83 ? 15.445 -19.364 -1.807 1.00 92.31 83 ALA A N 1
ATOM 654 C CA . ALA A 1 83 ? 16.245 -18.276 -2.354 1.00 92.31 83 ALA A CA 1
ATOM 655 C C . ALA A 1 83 ? 17.752 -18.547 -2.209 1.00 92.31 83 ALA A C 1
ATOM 657 O O . ALA A 1 83 ? 18.490 -18.380 -3.183 1.00 92.31 83 ALA A O 1
ATOM 658 N N . ASP A 1 84 ? 18.191 -19.048 -1.051 1.00 92.69 84 ASP A N 1
ATOM 659 C CA . ASP A 1 84 ? 19.580 -19.438 -0.794 1.00 92.69 84 ASP A CA 1
ATOM 660 C C . ASP A 1 84 ? 20.029 -20.593 -1.704 1.00 92.69 84 ASP A C 1
ATOM 662 O O . ASP A 1 84 ? 21.152 -20.571 -2.210 1.00 92.69 84 ASP A O 1
ATOM 666 N N . LEU A 1 85 ? 19.151 -21.564 -1.991 1.00 92.19 85 LEU A N 1
ATOM 667 C CA . LEU A 1 85 ? 19.428 -22.638 -2.955 1.00 92.19 85 LEU A CA 1
ATOM 668 C C . LEU A 1 85 ? 19.679 -22.091 -4.370 1.00 92.19 85 LEU A C 1
ATOM 670 O O . LEU A 1 85 ? 20.522 -22.615 -5.098 1.00 92.19 85 LEU A O 1
ATOM 674 N N . LEU A 1 86 ? 18.972 -21.022 -4.747 1.00 90.19 86 LEU A N 1
ATOM 675 C CA . LEU A 1 86 ? 19.178 -20.296 -6.004 1.00 90.19 86 LEU A CA 1
ATOM 676 C C . LEU A 1 86 ? 20.333 -19.280 -5.932 1.00 90.19 86 LEU A C 1
ATOM 678 O O . LEU A 1 86 ? 20.649 -18.643 -6.937 1.00 90.19 86 LEU A O 1
ATOM 682 N N . GLY A 1 87 ? 20.978 -19.128 -4.771 1.00 88.69 87 GLY A N 1
ATOM 683 C CA . GLY A 1 87 ? 22.070 -18.181 -4.551 1.00 88.69 87 GLY A CA 1
ATOM 684 C C . GLY A 1 87 ? 21.616 -16.721 -4.529 1.00 88.69 87 GLY A C 1
ATOM 685 O O . GLY A 1 87 ? 22.352 -15.843 -4.981 1.00 88.69 87 GLY A O 1
ATOM 686 N N . THR A 1 88 ? 20.401 -16.452 -4.049 1.00 88.62 88 THR A N 1
ATOM 687 C CA . THR A 1 88 ? 19.793 -15.116 -4.057 1.00 88.62 88 THR A CA 1
ATOM 688 C C . THR A 1 88 ? 19.204 -14.737 -2.712 1.00 88.62 88 THR A C 1
ATOM 690 O O . THR A 1 88 ? 18.696 -15.574 -1.978 1.00 88.62 88 THR A O 1
ATOM 693 N N . HIS A 1 89 ? 19.243 -13.444 -2.398 1.00 87.25 89 HIS A N 1
ATOM 694 C CA . HIS A 1 89 ? 18.637 -12.912 -1.185 1.00 87.25 89 HIS A CA 1
ATOM 695 C C . HIS A 1 89 ? 17.348 -12.171 -1.523 1.00 87.25 89 HIS A C 1
ATOM 697 O O . HIS A 1 89 ? 17.333 -11.310 -2.413 1.00 87.25 89 HIS A O 1
ATOM 703 N N . LEU A 1 90 ? 16.287 -12.513 -0.793 1.00 90.94 90 LEU A N 1
ATOM 704 C CA . LEU A 1 90 ? 15.002 -11.829 -0.859 1.00 90.94 90 LEU A CA 1
ATOM 705 C C . LEU A 1 90 ? 15.102 -10.526 -0.071 1.00 90.94 90 LEU A C 1
ATOM 707 O O . LEU A 1 90 ? 15.368 -10.543 1.132 1.00 90.94 90 LEU A O 1
ATOM 711 N N . LEU A 1 91 ? 14.924 -9.397 -0.752 1.00 90.81 91 LEU A N 1
ATOM 712 C CA . LEU A 1 91 ? 15.009 -8.072 -0.130 1.00 90.81 91 LEU A CA 1
ATOM 713 C C . LEU A 1 91 ? 13.637 -7.495 0.207 1.00 90.81 91 LEU A C 1
ATOM 715 O O . LEU A 1 91 ? 13.555 -6.554 0.998 1.00 90.81 91 LEU A O 1
ATOM 719 N N . SER A 1 92 ? 12.575 -8.052 -0.372 1.00 87.38 92 SER A N 1
ATOM 720 C CA . SER A 1 92 ? 11.215 -7.569 -0.159 1.00 87.38 92 SER A CA 1
ATOM 721 C C . SER A 1 92 ? 10.787 -7.708 1.307 1.00 87.38 92 SER A C 1
ATOM 723 O O . SER A 1 92 ? 11.010 -8.767 1.919 1.00 87.38 92 SER A O 1
ATOM 725 N N . PRO A 1 93 ? 10.144 -6.680 1.893 1.00 85.56 93 PRO A N 1
ATOM 726 C CA . PRO A 1 93 ? 9.555 -6.801 3.220 1.00 85.56 93 PRO A CA 1
ATOM 727 C C . PRO A 1 93 ? 8.406 -7.823 3.191 1.00 85.56 93 PRO A C 1
ATOM 729 O O . PRO A 1 93 ? 7.699 -7.945 2.191 1.00 85.56 93 PRO A O 1
ATOM 732 N N . ASP A 1 94 ? 8.238 -8.573 4.279 1.00 81.56 94 ASP A N 1
ATOM 733 C CA . ASP A 1 94 ? 7.057 -9.416 4.483 1.00 81.56 94 ASP A CA 1
ATOM 734 C C . ASP A 1 94 ? 6.110 -8.679 5.417 1.00 81.56 94 ASP A C 1
ATOM 736 O O . ASP A 1 94 ? 6.413 -8.492 6.591 1.00 81.56 94 ASP A O 1
ATOM 740 N N . LEU A 1 95 ? 5.032 -8.176 4.832 1.00 76.75 95 LEU A N 1
ATOM 741 C CA . LEU A 1 95 ? 4.166 -7.166 5.426 1.00 76.75 95 LEU A CA 1
ATOM 742 C C . LEU A 1 95 ? 2.884 -7.793 5.971 1.00 76.75 95 LEU A C 1
ATOM 744 O O . LEU A 1 95 ? 2.543 -7.625 7.135 1.00 76.75 95 LEU A O 1
ATOM 748 N N . ASP A 1 96 ? 2.240 -8.622 5.151 1.00 70.12 96 ASP A N 1
ATOM 749 C CA . ASP A 1 96 ? 0.947 -9.227 5.479 1.00 70.12 96 ASP A CA 1
ATOM 750 C C . ASP A 1 96 ? 1.096 -10.621 6.116 1.00 70.12 96 ASP A C 1
ATOM 752 O O . ASP A 1 96 ? 0.114 -11.343 6.289 1.00 70.12 96 ASP A O 1
ATOM 756 N N . GLY A 1 97 ? 2.336 -11.068 6.360 1.00 74.81 97 GLY A N 1
ATOM 757 C CA . GLY A 1 97 ? 2.669 -12.445 6.749 1.00 74.81 97 GLY A CA 1
ATOM 758 C C . GLY A 1 97 ? 2.335 -13.488 5.677 1.00 74.81 97 GLY A C 1
ATOM 759 O O . GLY A 1 97 ? 2.537 -14.685 5.883 1.00 74.81 97 GLY A O 1
ATOM 760 N N . THR A 1 98 ? 1.812 -13.051 4.527 1.00 77.94 98 THR A N 1
ATOM 761 C CA . THR A 1 98 ? 1.502 -13.915 3.396 1.00 77.94 98 THR A CA 1
ATOM 762 C C . THR A 1 98 ? 2.738 -14.183 2.564 1.00 77.94 98 THR A C 1
ATOM 764 O O . THR A 1 98 ? 2.776 -15.241 1.959 1.00 77.94 98 THR A O 1
ATOM 767 N N . GLY A 1 99 ? 3.740 -13.296 2.507 1.00 82.56 99 GLY A N 1
ATOM 768 C CA . GLY A 1 99 ? 4.922 -13.439 1.653 1.00 82.56 99 GLY A CA 1
ATOM 769 C C . GLY A 1 99 ? 4.670 -13.286 0.144 1.00 82.56 99 GLY A C 1
ATOM 770 O O . GLY A 1 99 ? 5.474 -13.776 -0.647 1.00 82.56 99 GLY A O 1
ATOM 771 N N . ALA A 1 100 ? 3.574 -12.646 -0.287 1.00 86.00 100 ALA A N 1
ATOM 772 C CA . ALA A 1 100 ? 3.192 -12.547 -1.705 1.00 86.00 100 ALA A CA 1
ATOM 773 C C . ALA A 1 100 ? 4.297 -11.951 -2.605 1.00 86.00 100 ALA A C 1
ATOM 775 O O . ALA A 1 100 ? 4.705 -12.581 -3.581 1.00 86.00 100 ALA A O 1
ATOM 776 N N . ILE A 1 101 ? 4.854 -10.792 -2.234 1.00 87.50 101 ILE A N 1
ATOM 777 C CA . ILE A 1 101 ? 5.927 -10.134 -3.004 1.00 87.50 101 ILE A CA 1
ATOM 778 C C . ILE A 1 101 ? 7.213 -10.967 -2.974 1.00 87.50 101 ILE A C 1
ATOM 780 O O . ILE A 1 101 ? 7.865 -11.131 -3.998 1.00 87.50 101 ILE A O 1
ATOM 784 N N . ARG A 1 102 ? 7.558 -11.572 -1.829 1.00 90.62 102 ARG A N 1
ATOM 785 C CA . ARG A 1 102 ? 8.721 -12.472 -1.718 1.00 90.62 102 ARG A CA 1
ATOM 786 C C . ARG A 1 102 ? 8.608 -13.684 -2.641 1.00 90.62 102 ARG A C 1
ATOM 788 O O . ARG A 1 102 ? 9.609 -14.105 -3.212 1.00 90.62 102 ARG A O 1
ATOM 795 N N . ARG A 1 103 ? 7.399 -14.226 -2.819 1.00 91.19 103 ARG A N 1
ATOM 796 C CA . ARG A 1 103 ? 7.140 -15.293 -3.796 1.00 91.19 103 ARG A CA 1
ATOM 797 C C . ARG A 1 103 ? 7.315 -14.805 -5.230 1.00 91.19 103 ARG A C 1
ATOM 799 O O . ARG A 1 103 ? 7.960 -15.495 -6.014 1.00 91.19 103 ARG A O 1
ATOM 806 N N . ALA A 1 104 ? 6.818 -13.613 -5.559 1.00 90.50 104 ALA A N 1
ATOM 807 C CA . ALA A 1 104 ? 7.032 -13.007 -6.873 1.00 90.50 104 ALA A CA 1
ATOM 808 C C . ALA A 1 104 ? 8.524 -12.718 -7.145 1.00 90.50 104 ALA A C 1
ATOM 810 O O . ALA A 1 104 ? 9.018 -12.981 -8.241 1.00 90.50 104 ALA A O 1
ATOM 811 N N . GLU A 1 105 ? 9.265 -12.261 -6.131 1.00 92.31 105 GLU A N 1
ATOM 812 C CA . GLU A 1 105 ? 10.717 -12.070 -6.184 1.00 92.31 105 GLU A CA 1
ATOM 813 C C . GLU A 1 105 ? 11.435 -13.389 -6.486 1.00 92.31 105 GLU A C 1
ATOM 815 O O . GLU A 1 105 ? 12.240 -13.470 -7.415 1.00 92.31 105 GLU A O 1
ATOM 820 N N . LEU A 1 106 ? 11.112 -14.444 -5.731 1.00 92.88 106 LEU A N 1
ATOM 821 C CA . LEU A 1 106 ? 11.701 -15.771 -5.888 1.00 92.88 106 LEU A CA 1
ATOM 822 C C . LEU A 1 106 ? 11.394 -16.368 -7.267 1.00 92.88 106 LEU A C 1
ATOM 824 O O . LEU A 1 106 ? 12.291 -16.893 -7.923 1.00 92.88 106 LEU A O 1
ATOM 828 N N . LYS A 1 107 ? 10.146 -16.236 -7.728 1.00 92.12 107 LYS A N 1
ATOM 829 C CA . LYS A 1 107 ? 9.693 -16.697 -9.044 1.00 92.12 107 LYS A CA 1
ATOM 830 C C . LYS A 1 107 ? 10.552 -16.123 -10.174 1.00 92.12 107 LYS A C 1
ATOM 832 O O . LYS A 1 107 ? 11.027 -16.872 -11.022 1.00 92.12 107 LYS A O 1
ATOM 837 N N . ASN A 1 108 ? 10.768 -14.808 -10.178 1.00 91.81 108 ASN A N 1
ATOM 838 C CA . ASN A 1 108 ? 11.427 -14.118 -11.293 1.00 91.81 108 ASN A CA 1
ATOM 839 C C . ASN A 1 108 ? 12.960 -14.111 -11.193 1.00 91.81 108 ASN A C 1
ATOM 841 O O . ASN A 1 108 ? 13.657 -13.666 -12.106 1.00 91.81 108 ASN A O 1
ATOM 845 N N . THR A 1 109 ? 13.506 -14.629 -10.093 1.00 91.75 109 THR A N 1
ATOM 846 C CA . THR A 1 109 ? 14.929 -14.536 -9.764 1.00 91.75 109 THR A CA 1
ATOM 847 C C . THR A 1 109 ? 15.840 -15.095 -10.862 1.00 91.75 109 THR A C 1
ATOM 849 O O . THR A 1 109 ? 16.829 -14.457 -11.223 1.00 91.75 109 THR A O 1
ATOM 852 N N . VAL A 1 110 ? 15.511 -16.263 -11.424 1.00 91.38 110 VAL A N 1
ATOM 853 C CA . VAL A 1 110 ? 16.343 -16.918 -12.450 1.00 91.38 110 VAL A CA 1
ATOM 854 C C . VAL A 1 110 ? 16.418 -16.082 -13.729 1.00 91.38 110 VAL A C 1
ATOM 856 O O . VAL A 1 110 ? 17.491 -15.960 -14.327 1.00 91.38 110 VAL A O 1
ATOM 859 N N . ASP A 1 111 ? 15.301 -15.493 -14.147 1.00 91.62 111 ASP A N 1
ATOM 860 C CA . ASP A 1 111 ? 15.240 -14.694 -15.369 1.00 91.62 111 ASP A CA 1
ATOM 861 C C . ASP A 1 111 ? 15.924 -13.340 -15.180 1.00 91.62 111 ASP A C 1
ATOM 863 O O . ASP A 1 111 ? 16.703 -12.917 -16.041 1.00 91.62 111 ASP A O 1
ATOM 867 N N . TRP A 1 112 ? 15.773 -12.730 -14.003 1.00 92.69 112 TRP A N 1
ATOM 868 C CA . TRP A 1 112 ? 16.524 -11.531 -13.641 1.00 92.69 112 TRP A CA 1
ATOM 869 C C . TRP A 1 112 ? 18.034 -11.766 -13.646 1.00 92.69 112 TRP A C 1
ATOM 871 O O . TRP A 1 112 ? 18.784 -10.939 -14.159 1.00 92.69 112 TRP A O 1
ATOM 881 N N . SER A 1 113 ? 18.506 -12.912 -13.147 1.00 90.25 113 SER A N 1
ATOM 882 C CA . SER A 1 113 ? 19.929 -13.259 -13.211 1.00 90.25 113 SER A CA 1
ATOM 883 C C . SER A 1 113 ? 20.437 -13.413 -14.649 1.00 90.25 113 SER A C 1
ATOM 885 O O . SER A 1 113 ? 21.565 -13.010 -14.934 1.00 90.25 113 SER A O 1
ATOM 887 N N . LYS A 1 114 ? 19.628 -13.964 -15.565 1.00 91.88 114 LYS A N 1
ATOM 888 C CA . LYS A 1 114 ? 20.005 -14.140 -16.981 1.00 91.88 114 LYS A CA 1
ATOM 889 C C . LYS A 1 114 ? 20.025 -12.825 -17.760 1.00 91.88 114 LYS A C 1
ATOM 891 O O . LYS A 1 114 ? 20.883 -12.653 -18.622 1.00 91.88 114 LYS A O 1
ATOM 896 N N . GLY A 1 115 ? 19.087 -11.922 -17.481 1.00 90.81 115 GLY A N 1
ATOM 897 C CA . GLY A 1 115 ? 18.945 -10.638 -18.175 1.00 90.81 115 GLY A CA 1
ATOM 898 C C . GLY A 1 115 ? 19.521 -9.438 -17.417 1.00 90.81 115 GLY A C 1
ATOM 899 O O . GLY A 1 115 ? 19.214 -8.296 -17.765 1.00 90.81 115 GLY A O 1
ATOM 900 N N . LYS A 1 116 ? 20.337 -9.668 -16.384 1.00 90.44 116 LYS A N 1
ATOM 901 C CA . LYS A 1 116 ? 20.973 -8.620 -15.577 1.00 90.44 116 LYS A CA 1
ATOM 902 C C . LYS A 1 116 ? 21.663 -7.568 -16.452 1.00 90.44 116 LYS A C 1
ATOM 904 O O . LYS A 1 116 ? 22.414 -7.893 -17.371 1.00 90.44 116 LYS A O 1
ATOM 909 N N . GLY A 1 117 ? 21.425 -6.293 -16.152 1.00 87.06 117 GLY A N 1
ATOM 910 C CA . GLY A 1 117 ? 21.947 -5.163 -16.920 1.00 87.06 117 GLY A CA 1
ATOM 911 C C . GLY A 1 117 ? 21.170 -4.838 -18.200 1.00 87.06 117 GLY A C 1
ATOM 912 O O . GLY A 1 117 ? 21.611 -3.984 -18.966 1.00 87.06 117 GLY A O 1
ATOM 913 N N . THR A 1 118 ? 20.027 -5.479 -18.453 1.00 90.19 118 THR A N 1
ATOM 914 C CA . THR A 1 118 ? 19.099 -5.061 -19.514 1.00 90.19 118 THR A CA 1
ATOM 915 C C . THR A 1 118 ? 18.010 -4.143 -18.960 1.00 90.19 118 THR A C 1
ATOM 917 O O . THR A 1 118 ? 17.657 -4.206 -17.780 1.00 90.19 118 THR A O 1
ATOM 920 N N . LEU A 1 119 ? 17.471 -3.273 -19.821 1.00 87.44 119 LEU A N 1
ATOM 921 C CA . LEU A 1 119 ? 16.384 -2.368 -19.441 1.00 87.44 119 LEU A CA 1
ATOM 922 C C . LEU A 1 119 ? 15.122 -3.147 -19.047 1.00 87.44 119 LEU A C 1
ATOM 924 O O . LEU A 1 119 ? 14.528 -2.817 -18.033 1.00 87.44 119 LEU A O 1
ATOM 928 N N . GLY A 1 120 ? 14.781 -4.206 -19.793 1.00 88.75 120 GLY A N 1
ATOM 929 C CA . GLY A 1 120 ? 13.606 -5.041 -19.517 1.00 88.75 120 GLY A CA 1
ATOM 930 C C . GLY A 1 120 ? 13.647 -5.671 -18.126 1.00 88.75 120 GLY A C 1
ATOM 931 O O . GLY A 1 120 ? 12.717 -5.497 -17.360 1.00 88.75 120 GLY A O 1
ATOM 932 N N . VAL A 1 121 ? 14.777 -6.271 -17.728 1.00 92.25 121 VAL A N 1
ATOM 933 C CA . VAL A 1 121 ? 14.917 -6.802 -16.358 1.00 92.25 121 VAL A CA 1
ATOM 934 C C . VAL A 1 121 ? 14.863 -5.701 -15.299 1.00 92.25 121 VAL A C 1
ATOM 936 O O . VAL A 1 121 ? 14.384 -5.938 -14.197 1.00 92.25 121 VAL A O 1
ATOM 939 N N . THR A 1 122 ? 15.356 -4.498 -15.601 1.00 92.25 122 THR A N 1
ATOM 940 C CA . THR A 1 122 ? 15.267 -3.368 -14.661 1.00 92.25 122 THR A CA 1
ATOM 941 C C . THR A 1 122 ? 13.808 -2.959 -14.433 1.00 92.25 122 THR A C 1
ATOM 943 O O . THR A 1 122 ? 13.449 -2.676 -13.296 1.00 92.25 122 THR A O 1
ATOM 946 N N . ASP A 1 123 ? 13.001 -2.952 -15.495 1.00 91.25 123 ASP A N 1
ATOM 947 C CA . ASP A 1 123 ? 11.554 -2.687 -15.483 1.00 91.25 123 ASP A CA 1
ATOM 948 C C . ASP A 1 123 ? 10.812 -3.788 -14.707 1.00 91.25 123 ASP A C 1
ATOM 950 O O . ASP A 1 123 ? 10.172 -3.505 -13.701 1.00 91.25 123 ASP A O 1
ATOM 954 N N . ASP A 1 124 ? 11.056 -5.062 -15.042 1.00 92.38 124 ASP A N 1
ATOM 955 C CA . ASP A 1 124 ? 10.441 -6.213 -14.365 1.00 92.38 124 ASP A CA 1
ATOM 956 C C . ASP A 1 124 ? 10.760 -6.250 -12.858 1.00 92.38 124 ASP A C 1
ATOM 958 O O . ASP A 1 124 ? 9.910 -6.572 -12.025 1.00 92.38 124 ASP A O 1
ATOM 962 N N . VAL A 1 125 ? 12.008 -5.946 -12.475 1.00 93.81 125 VAL A N 1
ATOM 963 C CA . VAL A 1 125 ? 12.404 -5.842 -11.060 1.00 93.81 125 VAL A CA 1
ATOM 964 C C . VAL A 1 125 ? 11.706 -4.657 -10.398 1.00 93.81 125 VAL A C 1
ATOM 966 O O . VAL A 1 125 ? 11.310 -4.761 -9.235 1.00 93.81 125 VAL A O 1
ATOM 969 N N . ALA A 1 126 ? 11.575 -3.537 -11.111 1.00 93.12 126 ALA A N 1
ATOM 970 C CA . ALA A 1 126 ? 10.937 -2.338 -10.598 1.00 93.12 126 ALA A CA 1
ATOM 971 C C . ALA A 1 126 ? 9.452 -2.559 -10.304 1.00 93.12 126 ALA A C 1
ATOM 973 O O . ALA A 1 126 ? 9.039 -2.294 -9.173 1.00 93.12 126 ALA A O 1
ATOM 974 N N . ASP A 1 127 ? 8.707 -3.155 -11.231 1.00 91.00 127 ASP A N 1
ATOM 975 C CA . ASP A 1 127 ? 7.286 -3.465 -11.058 1.00 91.00 127 ASP A CA 1
ATOM 976 C C . ASP A 1 127 ? 7.046 -4.434 -9.895 1.00 91.00 127 ASP A C 1
ATOM 978 O O . ASP A 1 127 ? 6.217 -4.186 -9.016 1.00 91.00 127 ASP A O 1
ATOM 982 N N . VAL A 1 128 ? 7.818 -5.526 -9.833 1.00 91.69 128 VAL A N 1
ATOM 983 C CA . VAL A 1 128 ? 7.621 -6.572 -8.817 1.00 91.69 128 VAL A CA 1
ATOM 984 C C . VAL A 1 128 ? 7.992 -6.086 -7.417 1.00 91.69 128 VAL A C 1
ATOM 986 O O . VAL A 1 128 ? 7.297 -6.405 -6.456 1.00 91.69 128 VAL A O 1
ATOM 989 N N . MET A 1 129 ? 9.084 -5.330 -7.267 1.00 91.94 129 MET A N 1
ATOM 990 C CA . MET A 1 129 ? 9.516 -4.840 -5.951 1.00 91.94 129 MET A CA 1
ATOM 991 C C . MET A 1 129 ? 8.709 -3.635 -5.471 1.00 91.94 129 MET A C 1
ATOM 993 O O . MET A 1 129 ? 8.489 -3.508 -4.265 1.00 91.94 129 MET A O 1
ATOM 997 N N . ALA A 1 130 ? 8.304 -2.735 -6.373 1.00 89.88 130 ALA A N 1
ATOM 998 C CA . ALA A 1 130 ? 7.487 -1.583 -6.004 1.00 89.88 130 ALA A CA 1
ATOM 999 C C . ALA A 1 130 ? 6.048 -1.988 -5.655 1.00 89.88 130 ALA A C 1
ATOM 1001 O O . ALA A 1 130 ? 5.420 -1.290 -4.852 1.00 89.88 130 ALA A O 1
ATOM 1002 N N . ASP A 1 131 ? 5.548 -3.091 -6.234 1.00 88.75 131 ASP A N 1
ATOM 1003 C CA . ASP A 1 131 ? 4.126 -3.467 -6.210 1.00 88.75 131 ASP A CA 1
ATOM 1004 C C . ASP A 1 131 ? 3.248 -2.277 -6.645 1.00 88.75 131 ASP A C 1
ATOM 1006 O O . ASP A 1 131 ? 2.276 -1.867 -6.005 1.00 88.75 131 ASP A O 1
ATOM 1010 N N . ALA A 1 132 ? 3.727 -1.621 -7.695 1.00 88.25 132 ALA A N 1
ATOM 1011 C CA . ALA A 1 132 ? 3.162 -0.460 -8.353 1.00 88.25 132 ALA A CA 1
ATOM 1012 C C . ALA A 1 132 ? 3.712 -0.448 -9.771 1.00 88.25 132 ALA A C 1
ATOM 1014 O O . ALA A 1 132 ? 4.813 -0.939 -10.014 1.00 88.25 132 ALA A O 1
ATOM 1015 N N . GLU A 1 133 ? 2.977 0.182 -10.676 1.00 90.69 133 GLU A N 1
ATOM 1016 C CA . GLU A 1 133 ? 3.467 0.383 -12.027 1.00 90.69 133 GLU A CA 1
ATOM 1017 C C . GLU A 1 133 ? 4.722 1.261 -12.021 1.00 90.69 133 GLU A C 1
ATOM 1019 O O . GLU A 1 133 ? 4.761 2.327 -11.380 1.00 90.69 133 GLU A O 1
ATOM 1024 N N . THR A 1 134 ? 5.737 0.837 -12.764 1.00 92.31 134 THR A N 1
ATOM 1025 C CA . THR A 1 134 ? 6.952 1.610 -12.962 1.00 92.31 134 THR A CA 1
ATOM 1026 C C . THR A 1 134 ? 7.246 1.828 -14.438 1.00 92.31 134 THR A C 1
ATOM 1028 O O . THR A 1 134 ? 6.789 1.107 -15.310 1.00 92.31 134 THR A O 1
ATOM 1031 N N . VAL A 1 135 ? 7.974 2.902 -14.743 1.00 91.44 135 VAL A N 1
ATOM 1032 C CA . VAL A 1 135 ? 8.469 3.156 -16.097 1.00 91.44 135 VAL A CA 1
ATOM 1033 C C . VAL A 1 135 ? 9.951 3.454 -16.016 1.00 91.44 135 VAL A C 1
ATOM 1035 O O . VAL A 1 135 ? 10.367 4.485 -15.464 1.00 91.44 135 VAL A O 1
ATOM 1038 N N . VAL A 1 136 ? 10.759 2.571 -16.597 1.00 91.69 136 VAL A N 1
ATOM 1039 C CA . VAL A 1 136 ? 12.209 2.743 -16.629 1.00 91.69 136 VAL A CA 1
ATOM 1040 C C . VAL A 1 136 ? 12.665 3.472 -17.896 1.00 91.69 136 VAL A C 1
ATOM 1042 O O . VAL A 1 136 ? 12.386 3.094 -19.033 1.00 91.69 136 VAL A O 1
ATOM 1045 N N . VAL A 1 137 ? 13.433 4.545 -17.705 1.00 89.06 137 VAL A N 1
ATOM 1046 C CA . VAL A 1 137 ? 13.973 5.388 -18.774 1.00 89.06 137 VAL A CA 1
ATOM 1047 C C . VAL A 1 137 ? 15.490 5.483 -18.666 1.00 89.06 137 VAL A C 1
ATOM 1049 O O . VAL A 1 137 ? 16.057 5.893 -17.651 1.00 89.06 137 VAL A O 1
ATOM 1052 N N . GLU A 1 138 ? 16.169 5.189 -19.770 1.00 87.94 138 GLU A N 1
ATOM 1053 C CA . GLU A 1 138 ? 17.611 5.387 -19.887 1.00 87.94 138 GLU A CA 1
ATOM 1054 C C . GLU A 1 138 ? 17.960 6.882 -19.923 1.00 87.94 138 GLU A C 1
ATOM 1056 O O . GLU A 1 138 ? 17.508 7.631 -20.794 1.00 87.94 138 GLU A O 1
ATOM 1061 N N . GLY A 1 139 ? 18.824 7.340 -19.017 1.00 85.50 139 GLY A N 1
ATOM 1062 C CA . GLY A 1 139 ? 19.153 8.759 -18.890 1.00 85.50 139 GLY A CA 1
ATOM 1063 C C . GLY A 1 139 ? 19.884 9.342 -20.096 1.00 85.50 139 GLY A C 1
ATOM 1064 O O . GLY A 1 139 ? 19.725 10.528 -20.378 1.00 85.50 139 GLY A O 1
ATOM 1065 N N . TRP A 1 140 ? 20.624 8.538 -20.869 1.00 83.56 140 TRP A N 1
ATOM 1066 C CA . TRP A 1 140 ? 21.291 9.011 -22.090 1.00 83.56 140 TRP A CA 1
ATOM 1067 C C . TRP A 1 140 ? 20.298 9.441 -23.181 1.00 83.56 140 TRP A C 1
ATOM 1069 O O . TRP A 1 140 ? 20.600 10.367 -23.931 1.00 83.56 140 TRP A O 1
ATOM 1079 N N . LYS A 1 141 ? 19.085 8.866 -23.211 1.00 84.19 141 LYS A N 1
ATOM 1080 C CA . LYS A 1 141 ? 17.992 9.282 -24.113 1.00 84.19 141 LYS A CA 1
ATOM 1081 C C . LYS A 1 141 ? 17.375 10.634 -23.733 1.00 84.19 141 LYS A C 1
ATOM 1083 O O . LYS A 1 141 ? 16.533 11.147 -24.464 1.00 84.19 141 LYS A O 1
ATOM 1088 N N . ARG A 1 142 ? 17.758 11.205 -22.586 1.00 85.44 142 ARG A N 1
ATOM 1089 C CA . ARG A 1 142 ? 17.261 12.489 -22.057 1.00 85.44 142 ARG A CA 1
ATOM 1090 C C . ARG A 1 142 ? 18.339 13.572 -22.012 1.00 85.44 142 ARG A C 1
ATOM 1092 O O . ARG A 1 142 ? 18.111 14.636 -21.435 1.00 85.44 142 ARG A O 1
ATOM 1099 N N . VAL A 1 143 ? 19.508 13.318 -22.605 1.00 84.50 143 VAL A N 1
ATOM 1100 C CA . VAL A 1 143 ? 20.680 14.202 -22.540 1.00 84.50 143 VAL A CA 1
ATOM 1101 C C . VAL A 1 143 ? 21.022 14.776 -23.907 1.00 84.50 143 VAL A C 1
ATOM 1103 O O . VAL A 1 143 ? 21.133 14.047 -24.890 1.00 84.50 143 VAL A O 1
ATOM 1106 N N . ALA A 1 144 ? 21.203 16.095 -23.963 1.00 80.81 144 ALA A N 1
ATOM 1107 C CA . ALA A 1 144 ? 21.557 16.797 -25.188 1.00 80.81 144 ALA A CA 1
ATOM 1108 C C . ALA A 1 144 ? 22.990 16.448 -25.574 1.00 80.81 144 ALA A C 1
ATOM 1110 O O . ALA A 1 144 ? 23.923 16.650 -24.794 1.00 80.81 144 ALA A O 1
ATOM 1111 N N . LEU A 1 145 ? 23.161 15.927 -26.788 1.00 72.88 145 LEU A N 1
ATOM 1112 C CA . LEU A 1 145 ? 24.460 15.576 -27.344 1.00 72.88 145 LEU A CA 1
ATOM 1113 C C . LEU A 1 145 ? 24.769 16.492 -28.521 1.00 72.88 145 LEU A C 1
ATOM 1115 O O . LEU A 1 145 ? 23.920 16.731 -29.380 1.00 72.88 145 LEU A O 1
ATOM 1119 N N . THR A 1 146 ? 26.005 16.985 -28.580 1.00 69.56 146 THR A N 1
ATOM 1120 C CA . THR A 1 146 ? 26.499 17.631 -29.793 1.00 69.56 146 THR A CA 1
ATOM 1121 C C . THR A 1 146 ? 26.641 16.574 -30.890 1.00 69.56 146 THR A C 1
ATOM 1123 O O . THR A 1 146 ? 27.147 15.475 -30.631 1.00 69.56 146 THR A O 1
ATOM 1126 N N . PRO A 1 147 ? 26.190 16.864 -32.119 1.00 64.94 147 PRO A N 1
ATOM 1127 C CA . PRO A 1 147 ? 26.250 15.888 -33.191 1.00 64.94 147 PRO A CA 1
ATOM 1128 C C . PRO A 1 147 ? 27.720 15.618 -33.546 1.00 64.94 147 PRO A C 1
ATOM 1130 O O . PRO A 1 147 ? 28.505 16.540 -33.769 1.00 64.94 147 PRO A O 1
ATOM 1133 N N . ARG A 1 148 ? 28.117 14.341 -33.560 1.00 62.31 148 ARG A N 1
ATOM 1134 C CA . ARG A 1 148 ? 29.458 13.909 -33.988 1.00 62.31 148 ARG A CA 1
ATOM 1135 C C . ARG A 1 148 ? 29.426 13.605 -35.483 1.00 62.31 148 ARG A C 1
ATOM 1137 O O . ARG A 1 148 ? 28.441 13.054 -35.955 1.00 62.31 148 ARG A O 1
ATOM 1144 N N . LEU A 1 149 ? 30.518 13.867 -36.206 1.00 62.25 149 LEU A N 1
ATOM 1145 C CA . LEU A 1 149 ? 30.613 13.595 -37.654 1.00 62.25 149 LEU A CA 1
ATOM 1146 C C . LEU A 1 149 ? 30.279 12.140 -38.050 1.00 62.25 149 LEU A C 1
ATOM 1148 O O . LEU A 1 149 ? 29.827 11.913 -39.164 1.00 62.25 149 LEU A O 1
ATOM 1152 N N . GLY A 1 150 ? 30.492 11.166 -37.156 1.00 62.03 150 GLY A N 1
ATOM 1153 C CA . GLY A 1 150 ? 30.202 9.743 -37.392 1.00 62.03 150 GLY A CA 1
ATOM 1154 C C . GLY A 1 150 ? 28.860 9.237 -36.845 1.00 62.03 150 GLY A C 1
ATOM 1155 O O . GLY A 1 150 ? 28.600 8.042 -36.929 1.00 62.03 150 GLY A O 1
ATOM 1156 N N . LEU A 1 151 ? 28.032 10.104 -36.253 1.00 53.91 151 LEU A N 1
ATOM 1157 C CA . LEU A 1 151 ? 26.693 9.757 -35.766 1.00 53.91 151 LEU A CA 1
ATOM 1158 C C . LEU A 1 151 ? 25.642 10.500 -36.610 1.00 53.91 151 LEU A C 1
ATOM 1160 O O . LEU A 1 151 ? 25.881 11.650 -36.994 1.00 53.91 151 LEU A O 1
ATOM 1164 N N . PRO A 1 152 ? 24.479 9.889 -36.907 1.00 51.50 152 PRO A N 1
ATOM 1165 C CA . PRO A 1 152 ? 23.375 10.627 -37.518 1.00 51.50 152 PRO A CA 1
ATOM 1166 C C . PRO A 1 152 ? 23.073 11.869 -36.655 1.00 51.50 152 PRO A C 1
ATOM 1168 O O . PRO A 1 152 ? 23.102 11.772 -35.425 1.00 51.50 152 PRO A O 1
ATOM 1171 N N . PRO A 1 153 ? 22.910 13.060 -37.268 1.00 51.22 153 PRO A N 1
ATOM 1172 C CA . PRO A 1 153 ? 22.162 13.281 -38.508 1.00 51.22 153 PRO A CA 1
ATOM 1173 C C . PRO A 1 153 ? 22.999 13.599 -39.765 1.00 51.22 153 PRO A C 1
ATOM 1175 O O . PRO A 1 153 ? 22.425 13.788 -40.832 1.00 51.22 153 PRO A O 1
ATOM 1178 N N . PHE A 1 154 ? 24.336 13.640 -39.684 1.00 50.25 154 PHE A N 1
ATOM 1179 C CA . PHE A 1 154 ? 25.191 14.048 -40.817 1.00 50.25 154 PHE A CA 1
ATOM 1180 C C . PHE A 1 154 ? 25.379 12.978 -41.909 1.00 50.25 154 PHE A C 1
ATOM 1182 O O . PHE A 1 154 ? 25.815 13.304 -43.010 1.00 50.25 154 PHE A O 1
ATOM 1189 N N . SER A 1 155 ? 25.039 11.717 -41.628 1.00 50.00 155 SER A N 1
ATOM 1190 C CA . SER A 1 155 ? 25.079 10.598 -42.582 1.00 50.00 155 SER A CA 1
ATOM 1191 C C . SER A 1 155 ? 23.738 10.321 -43.282 1.00 50.00 155 SER A C 1
ATOM 1193 O O . SER A 1 155 ? 23.658 9.395 -44.087 1.00 50.00 155 SER A O 1
ATOM 1195 N N . LEU A 1 156 ? 22.685 11.097 -42.992 1.00 50.81 156 LEU A N 1
ATOM 1196 C CA . LEU A 1 156 ? 21.348 10.908 -43.565 1.00 50.81 156 LEU A CA 1
ATOM 1197 C C . LEU A 1 156 ? 21.106 11.864 -44.741 1.00 50.81 156 LEU A C 1
ATOM 1199 O O . LEU A 1 156 ? 21.413 13.053 -44.680 1.00 50.81 156 LEU A O 1
ATOM 1203 N N . THR A 1 157 ? 20.521 11.348 -45.821 1.00 48.28 157 THR A N 1
ATOM 1204 C CA . THR A 1 157 ? 20.146 12.145 -46.996 1.00 48.28 157 THR A CA 1
ATOM 1205 C C . THR A 1 157 ? 18.898 13.001 -46.719 1.00 48.28 157 THR A C 1
ATOM 1207 O O . THR A 1 157 ? 17.948 12.477 -46.135 1.00 48.28 157 THR A O 1
ATOM 1210 N N . PRO A 1 158 ? 18.809 14.254 -47.218 1.00 46.75 158 PRO A N 1
ATOM 1211 C CA . PRO A 1 158 ? 17.702 15.190 -46.940 1.00 46.75 158 PRO A CA 1
ATOM 1212 C C . PRO A 1 158 ? 16.286 14.720 -47.326 1.00 46.75 158 PRO A C 1
ATOM 1214 O O . PRO A 1 158 ? 15.307 15.358 -46.955 1.00 46.75 158 PRO A O 1
ATOM 1217 N N . GLN A 1 159 ? 16.165 13.650 -48.116 1.00 49.84 159 GLN A N 1
ATOM 1218 C CA . GLN A 1 159 ? 14.893 13.113 -48.621 1.00 49.84 159 GLN A CA 1
ATOM 1219 C C . GLN A 1 159 ? 14.203 12.142 -47.662 1.00 49.84 159 GLN A C 1
ATOM 1221 O O . GLN A 1 159 ? 13.058 11.757 -47.888 1.00 49.84 159 GLN A O 1
ATOM 1226 N N . ALA A 1 160 ? 14.888 11.725 -46.607 1.00 48.88 160 ALA A N 1
ATOM 1227 C CA . ALA A 1 160 ? 14.335 10.799 -45.647 1.00 48.88 160 ALA A CA 1
ATOM 1228 C C . ALA A 1 160 ? 13.511 11.643 -44.635 1.00 48.88 160 ALA A C 1
ATOM 1230 O O . ALA A 1 160 ? 14.037 12.542 -43.988 1.00 48.88 160 ALA A O 1
ATOM 1231 N N . GLY A 1 161 ? 12.182 11.471 -44.679 1.00 45.97 161 GLY A N 1
ATOM 1232 C CA . GLY A 1 161 ? 11.148 12.467 -44.349 1.00 45.97 161 GLY A CA 1
ATOM 1233 C C . GLY A 1 161 ? 11.056 12.997 -42.907 1.00 45.97 161 GLY A C 1
ATOM 1234 O O . GLY A 1 161 ? 11.970 12.874 -42.100 1.00 45.97 161 GLY A O 1
ATOM 1235 N N . ARG A 1 162 ? 9.914 13.631 -42.587 1.00 48.00 162 ARG A N 1
ATOM 1236 C CA . ARG A 1 162 ? 9.630 14.347 -41.318 1.00 48.00 162 ARG A CA 1
ATOM 1237 C C . ARG A 1 162 ? 10.000 13.578 -40.037 1.00 48.00 162 ARG A C 1
ATOM 1239 O O . ARG A 1 162 ? 10.346 14.231 -39.056 1.00 48.00 162 ARG A O 1
ATOM 1246 N N . ASP A 1 163 ? 10.010 12.247 -40.066 1.00 49.19 163 ASP A N 1
ATOM 1247 C CA . ASP A 1 163 ? 10.420 11.389 -38.943 1.00 49.19 163 ASP A CA 1
ATOM 1248 C C . ASP A 1 163 ? 11.904 11.513 -38.559 1.00 49.19 163 ASP A C 1
ATOM 1250 O O . ASP A 1 163 ? 12.287 11.191 -37.438 1.00 49.19 163 ASP A O 1
ATOM 1254 N N . LEU A 1 164 ? 12.768 12.032 -39.435 1.00 41.81 164 LEU A N 1
ATOM 1255 C CA . LEU A 1 164 ? 14.214 12.098 -39.179 1.00 41.81 164 LEU A CA 1
ATOM 1256 C C . LEU A 1 164 ? 14.686 13.418 -38.577 1.00 41.81 164 LEU A C 1
ATOM 1258 O O . LEU A 1 164 ? 15.716 13.451 -37.904 1.00 41.81 164 LEU A O 1
ATOM 1262 N N . LEU A 1 165 ? 13.905 14.492 -38.715 1.00 42.56 165 LEU A N 1
ATOM 1263 C CA . LEU A 1 165 ? 14.091 15.681 -37.880 1.00 42.56 165 LEU A CA 1
ATOM 1264 C C . LEU A 1 165 ? 13.775 15.377 -36.408 1.00 42.56 165 LEU A C 1
ATOM 1266 O O . LEU A 1 165 ? 14.360 16.021 -35.543 1.00 42.56 165 LEU A O 1
ATOM 1270 N N . ALA A 1 166 ? 12.938 14.372 -36.127 1.00 44.31 166 ALA A N 1
ATOM 1271 C CA . ALA A 1 166 ? 12.729 13.835 -34.781 1.00 44.31 166 ALA A CA 1
ATOM 1272 C C . ALA A 1 166 ? 13.882 12.925 -34.294 1.00 44.31 166 ALA A C 1
ATOM 1274 O O . ALA A 1 166 ? 13.977 12.652 -33.101 1.00 44.31 166 ALA A O 1
ATOM 1275 N N . MET A 1 167 ? 14.769 12.479 -35.197 1.00 43.25 167 MET A N 1
ATOM 1276 C CA . MET A 1 167 ? 15.962 11.667 -34.893 1.00 43.25 167 MET A CA 1
ATOM 1277 C C . MET A 1 167 ? 17.244 12.492 -34.734 1.00 43.25 167 MET A C 1
ATOM 1279 O O . MET A 1 167 ? 18.213 12.020 -34.140 1.00 43.25 167 MET A O 1
ATOM 1283 N N . ALA A 1 168 ? 17.282 13.727 -35.240 1.00 47.91 168 ALA A N 1
ATOM 1284 C CA . ALA A 1 168 ? 18.308 14.670 -34.818 1.00 47.91 168 ALA A CA 1
ATOM 1285 C C . ALA A 1 168 ? 18.047 15.008 -33.339 1.00 47.91 168 ALA A C 1
ATOM 1287 O O . ALA A 1 168 ? 16.892 15.278 -33.006 1.00 47.91 168 ALA A O 1
ATOM 1288 N N . PRO A 1 169 ? 19.059 15.030 -32.448 1.00 51.00 169 PRO A N 1
ATOM 1289 C CA . PRO A 1 169 ? 18.894 15.554 -31.099 1.00 51.00 169 PRO A CA 1
ATOM 1290 C C . PRO A 1 169 ? 18.638 17.061 -31.202 1.00 51.00 169 PRO A C 1
ATOM 1292 O O . PRO A 1 169 ? 19.530 17.890 -31.023 1.00 51.00 169 PRO A O 1
ATOM 1295 N N . GLN A 1 170 ? 17.409 17.431 -31.555 1.00 56.38 170 GLN A N 1
ATOM 1296 C CA . GLN A 1 170 ? 16.921 18.781 -31.417 1.00 56.38 170 GLN A CA 1
ATOM 1297 C C . GLN A 1 170 ? 16.822 18.994 -29.915 1.00 56.38 170 GLN A C 1
ATOM 1299 O O . GLN A 1 170 ? 15.874 18.568 -29.265 1.00 56.38 170 GLN A O 1
ATOM 1304 N N . GLY A 1 171 ? 17.837 19.635 -29.337 1.00 62.38 171 GLY A N 1
ATOM 1305 C CA . GLY A 1 171 ? 17.784 20.071 -27.940 1.00 62.38 171 GLY A CA 1
ATOM 1306 C C . GLY A 1 171 ? 16.634 21.054 -27.671 1.00 62.38 171 GLY A C 1
ATOM 1307 O O . GLY A 1 171 ? 16.415 21.440 -26.530 1.00 62.38 171 GLY A O 1
ATOM 1308 N N . THR A 1 172 ? 15.907 21.477 -28.711 1.00 72.19 172 THR A N 1
ATOM 1309 C CA . THR A 1 172 ? 14.741 22.351 -28.635 1.00 72.19 172 THR A CA 1
ATOM 1310 C C . THR A 1 172 ? 13.502 21.603 -29.135 1.00 72.19 172 THR A C 1
ATOM 1312 O O . THR A 1 172 ? 13.469 21.236 -30.308 1.00 72.19 172 THR A O 1
ATOM 1315 N N . PRO A 1 173 ? 12.485 21.393 -28.280 1.00 79.38 173 PRO A N 1
ATOM 1316 C CA . PRO A 1 173 ? 11.199 20.843 -28.703 1.00 79.38 173 PRO A CA 1
ATOM 1317 C C . PRO A 1 173 ? 10.499 21.737 -29.738 1.00 79.38 173 PRO A C 1
ATOM 1319 O O . PRO A 1 173 ? 10.634 22.960 -29.681 1.00 79.38 173 PRO A O 1
ATOM 1322 N N . ASP A 1 174 ? 9.712 21.153 -30.645 1.00 81.94 174 ASP A N 1
ATOM 1323 C CA . ASP A 1 174 ? 8.888 21.899 -31.603 1.00 81.94 174 ASP A CA 1
ATOM 1324 C C . ASP A 1 174 ? 7.710 22.570 -30.870 1.00 81.94 174 ASP A C 1
ATOM 1326 O O . ASP A 1 174 ? 6.782 21.877 -30.442 1.00 81.94 174 ASP A O 1
ATOM 1330 N N . PRO A 1 175 ? 7.688 23.912 -30.739 1.00 83.62 175 PRO A N 1
ATOM 1331 C CA . PRO A 1 175 ? 6.652 24.616 -29.987 1.00 83.62 175 PRO A CA 1
ATOM 1332 C C . PRO A 1 175 ? 5.267 24.556 -30.639 1.00 83.62 175 PRO A C 1
ATOM 1334 O O . PRO A 1 175 ? 4.283 24.943 -30.012 1.00 83.62 175 PRO A O 1
ATOM 1337 N N . ARG A 1 176 ? 5.162 24.087 -31.890 1.00 84.38 176 ARG A N 1
ATOM 1338 C CA . ARG A 1 176 ? 3.880 23.956 -32.599 1.00 84.38 176 ARG A CA 1
ATOM 1339 C C . ARG A 1 176 ? 3.073 22.749 -32.137 1.00 84.38 176 ARG A C 1
ATOM 1341 O O . ARG A 1 176 ? 1.864 22.712 -32.356 1.00 84.38 176 ARG A O 1
ATOM 1348 N N . PHE A 1 177 ? 3.733 21.761 -31.541 1.00 84.94 177 PHE A N 1
ATOM 1349 C CA . PHE A 1 177 ? 3.120 20.504 -31.147 1.00 84.94 177 PHE A CA 1
ATOM 1350 C C . PHE A 1 177 ? 3.338 20.257 -29.662 1.00 84.94 177 PHE A C 1
ATOM 1352 O O . PHE A 1 177 ? 4.404 20.537 -29.124 1.00 84.94 177 PHE A O 1
ATOM 1359 N N . THR A 1 178 ? 2.335 19.691 -29.002 1.00 87.94 178 THR A N 1
ATOM 1360 C CA . THR A 1 178 ? 2.470 19.198 -27.632 1.00 87.94 178 THR A CA 1
ATOM 1361 C C . THR A 1 178 ? 2.763 17.704 -27.641 1.00 87.94 178 THR A C 1
ATOM 1363 O O . THR A 1 178 ? 2.144 16.958 -28.407 1.00 87.94 178 THR A O 1
ATOM 1366 N N . SER A 1 179 ? 3.707 17.295 -26.792 1.00 88.38 179 SER A N 1
ATOM 1367 C CA . SER A 1 179 ? 4.046 15.899 -26.526 1.00 88.38 179 SER A CA 1
ATOM 1368 C C . SER A 1 179 ? 3.339 15.422 -25.261 1.00 88.38 179 SER A C 1
ATOM 1370 O O . SER A 1 179 ? 3.446 16.070 -24.215 1.00 88.38 179 SER A O 1
ATOM 1372 N N . ARG A 1 180 ? 2.601 14.312 -25.360 1.00 90.00 180 ARG A N 1
ATOM 1373 C CA . ARG A 1 180 ? 1.913 13.668 -24.228 1.00 90.00 180 ARG A CA 1
ATOM 1374 C C . ARG A 1 180 ? 1.549 12.221 -24.558 1.00 90.00 180 ARG A C 1
ATOM 1376 O O . ARG A 1 180 ? 1.233 11.923 -25.713 1.00 90.00 180 ARG A O 1
ATOM 1383 N N . ALA A 1 181 ? 1.530 11.353 -23.553 1.00 90.44 181 ALA A N 1
ATOM 1384 C CA . ALA A 1 181 ? 0.888 10.046 -23.628 1.00 90.44 181 ALA A CA 1
ATOM 1385 C C . ALA A 1 181 ? -0.613 10.188 -23.937 1.00 90.44 181 ALA A C 1
ATOM 1387 O O . ALA A 1 181 ? -1.314 11.016 -23.344 1.00 90.44 181 ALA A O 1
ATOM 1388 N N . VAL A 1 182 ? -1.110 9.390 -24.879 1.00 90.31 182 VAL A N 1
ATOM 1389 C CA . VAL A 1 182 ? -2.515 9.367 -25.305 1.00 90.31 182 VAL A CA 1
ATOM 1390 C C . VAL A 1 182 ? -2.967 7.915 -25.398 1.00 90.31 182 VAL A C 1
ATOM 1392 O O . VAL A 1 182 ? -2.267 7.097 -25.994 1.00 90.31 182 VAL A O 1
ATOM 1395 N N . ARG A 1 183 ? -4.125 7.595 -24.810 1.00 90.69 183 ARG A N 1
ATOM 1396 C CA . ARG A 1 183 ? -4.682 6.236 -24.815 1.00 90.69 183 ARG A CA 1
ATOM 1397 C C . ARG A 1 183 ? -4.993 5.816 -26.248 1.00 90.69 183 ARG A C 1
ATOM 1399 O O . ARG A 1 183 ? -5.574 6.595 -26.998 1.00 90.69 183 ARG A O 1
ATOM 1406 N N . THR A 1 184 ? -4.636 4.601 -26.633 1.00 85.19 184 THR A N 1
ATOM 1407 C CA . THR A 1 184 ? -4.994 4.075 -27.949 1.00 85.19 184 THR A CA 1
ATOM 1408 C C . THR A 1 184 ? -5.145 2.567 -27.901 1.00 85.19 184 THR A C 1
ATOM 1410 O O . THR A 1 184 ? -4.340 1.885 -27.278 1.00 85.19 184 THR A O 1
ATOM 1413 N N . ASP A 1 185 ? -6.160 2.058 -28.590 1.00 80.19 185 ASP A N 1
ATOM 1414 C CA . ASP A 1 185 ? -6.395 0.618 -28.723 1.00 80.19 185 ASP A CA 1
ATOM 1415 C C . ASP A 1 185 ? -5.844 0.076 -30.054 1.00 80.19 185 ASP A C 1
ATOM 1417 O O . ASP A 1 185 ? -5.889 -1.124 -30.315 1.00 80.19 185 ASP A O 1
ATOM 1421 N N . THR A 1 186 ? -5.322 0.953 -30.920 1.00 76.12 186 THR A N 1
ATOM 1422 C CA . THR A 1 186 ? -4.734 0.570 -32.207 1.00 76.12 186 THR A CA 1
ATOM 1423 C C . THR A 1 186 ? -3.231 0.372 -32.077 1.00 76.12 186 THR A C 1
ATOM 1425 O O . THR A 1 186 ? -2.520 1.307 -31.700 1.00 76.12 186 THR A O 1
ATOM 1428 N N . ASP A 1 187 ? -2.744 -0.802 -32.471 1.00 72.19 187 ASP A N 1
ATOM 1429 C CA . ASP A 1 187 ? -1.314 -1.088 -32.531 1.00 72.19 187 ASP A CA 1
ATOM 1430 C C . ASP A 1 187 ? -0.661 -0.367 -33.722 1.00 72.19 187 ASP A C 1
ATOM 1432 O O . ASP A 1 187 ? -0.852 -0.726 -34.885 1.00 72.19 187 ASP A O 1
ATOM 1436 N N . THR A 1 188 ? 0.085 0.696 -33.422 1.00 65.88 188 THR A N 1
ATOM 1437 C CA . THR A 1 188 ? 0.875 1.459 -34.398 1.00 65.88 188 THR A CA 1
ATOM 1438 C C . THR A 1 188 ? 2.368 1.113 -34.346 1.00 65.88 188 THR A C 1
ATOM 1440 O O . THR A 1 188 ? 3.168 1.853 -34.913 1.00 65.88 188 THR A O 1
ATOM 1443 N N . GLY A 1 189 ? 2.767 0.035 -33.656 1.00 66.75 189 GLY A N 1
ATOM 1444 C CA . GLY A 1 189 ? 4.164 -0.401 -33.495 1.00 66.75 189 GLY A CA 1
ATOM 1445 C C . GLY A 1 189 ? 4.951 0.291 -32.370 1.00 66.75 189 GLY A C 1
ATOM 1446 O O . GLY A 1 189 ? 5.977 -0.228 -31.947 1.00 66.75 189 GLY A O 1
ATOM 1447 N N . ASP A 1 190 ? 4.441 1.412 -31.847 1.00 70.88 190 ASP A N 1
ATOM 1448 C CA . ASP A 1 190 ? 4.986 2.174 -30.704 1.00 70.88 190 ASP A CA 1
ATOM 1449 C C . ASP A 1 190 ? 4.093 2.055 -29.450 1.00 70.88 190 ASP A C 1
ATOM 1451 O O . ASP A 1 190 ? 4.121 2.911 -28.560 1.00 70.88 190 ASP A O 1
ATOM 1455 N N . LEU A 1 191 ? 3.247 1.023 -29.405 1.00 81.31 191 LEU A N 1
ATOM 1456 C CA . LEU A 1 191 ? 2.283 0.810 -28.332 1.00 81.31 191 LEU A CA 1
ATOM 1457 C C . LEU A 1 191 ? 3.010 0.502 -27.019 1.00 81.31 191 LEU A C 1
ATOM 1459 O O . LEU A 1 191 ? 3.816 -0.423 -26.941 1.00 81.31 191 LEU A O 1
ATOM 1463 N N . GLN A 1 192 ? 2.712 1.283 -25.988 1.00 84.00 192 GLN A N 1
ATOM 1464 C CA . GLN A 1 192 ? 3.159 1.047 -24.621 1.00 84.00 192 GLN A CA 1
ATOM 1465 C C . GLN A 1 192 ? 1.931 0.743 -23.767 1.00 84.00 192 GLN A C 1
ATOM 1467 O O . GLN A 1 192 ? 0.842 1.244 -24.041 1.00 84.00 192 GLN A O 1
ATOM 1472 N N . SER A 1 193 ? 2.084 -0.095 -22.753 1.00 84.19 193 SER A N 1
ATOM 1473 C CA . SER A 1 193 ? 0.985 -0.488 -21.876 1.00 84.19 193 SER A CA 1
ATOM 1474 C C . SER A 1 193 ? 1.434 -0.394 -20.438 1.00 84.19 193 SER A C 1
ATOM 1476 O O . SER A 1 193 ? 2.579 -0.730 -20.154 1.00 84.19 193 SER A O 1
ATOM 1478 N N . PHE A 1 194 ? 0.545 0.049 -19.563 1.00 85.00 194 PHE A N 1
ATOM 1479 C CA . PHE A 1 194 ? 0.809 0.070 -18.135 1.00 85.00 194 PHE A CA 1
ATOM 1480 C C . PHE A 1 194 ? -0.444 -0.333 -17.365 1.00 85.00 194 PHE A C 1
ATOM 1482 O O . PHE A 1 194 ? -1.570 -0.102 -17.829 1.00 85.00 194 PHE A O 1
ATOM 1489 N N . ARG A 1 195 ? -0.265 -0.932 -16.188 1.00 84.12 195 ARG A N 1
ATOM 1490 C CA . ARG A 1 195 ? -1.372 -1.342 -15.328 1.00 84.12 195 ARG A CA 1
ATOM 1491 C C . ARG A 1 195 ? -1.826 -0.174 -14.466 1.00 84.12 195 ARG A C 1
ATOM 1493 O O . ARG A 1 195 ? -1.041 0.475 -13.782 1.00 84.12 195 ARG A O 1
ATOM 1500 N N . LEU A 1 196 ? -3.129 0.078 -14.461 1.00 83.06 196 LEU A N 1
ATOM 1501 C CA . LEU A 1 196 ? -3.748 0.995 -13.519 1.00 83.06 196 LEU A CA 1
ATOM 1502 C C . LEU A 1 196 ? -4.747 0.225 -12.664 1.00 83.06 196 LEU A C 1
ATOM 1504 O O . LEU A 1 196 ? -5.719 -0.328 -13.178 1.00 83.06 196 LEU A O 1
ATOM 1508 N N . LEU A 1 197 ? -4.524 0.230 -11.349 1.00 77.62 197 LEU A N 1
ATOM 1509 C CA . LEU A 1 197 ? -5.512 -0.277 -10.409 1.00 77.62 197 LEU A CA 1
ATOM 1510 C C . LEU A 1 197 ? -6.751 0.625 -10.466 1.00 77.62 197 LEU A C 1
ATOM 1512 O O . LEU A 1 197 ? -6.692 1.822 -10.161 1.00 77.62 197 LEU A O 1
ATOM 1516 N N . SER A 1 198 ? -7.865 0.040 -10.884 1.00 82.75 198 SER A N 1
ATOM 1517 C CA . SER A 1 198 ? -9.175 0.672 -10.968 1.00 82.75 198 SER A CA 1
ATOM 1518 C C . SER A 1 198 ? -10.168 -0.108 -10.111 1.00 82.75 198 SER A C 1
ATOM 1520 O O . SER A 1 198 ? -9.863 -1.189 -9.609 1.00 82.75 198 SER A O 1
ATOM 1522 N N . ARG A 1 199 ? -11.365 0.440 -9.905 1.00 85.69 199 ARG A N 1
ATOM 1523 C CA . ARG A 1 199 ? -12.438 -0.240 -9.170 1.00 85.69 199 ARG A CA 1
ATOM 1524 C C . ARG A 1 199 ? -13.712 -0.298 -9.995 1.00 85.69 199 ARG A C 1
ATOM 1526 O O . ARG A 1 199 ? -14.028 0.633 -10.738 1.00 85.69 199 ARG A O 1
ATOM 1533 N N . ASP A 1 200 ? -14.431 -1.406 -9.867 1.00 86.25 200 ASP A N 1
ATOM 1534 C CA . ASP A 1 200 ? -15.724 -1.611 -10.514 1.00 86.25 200 ASP A CA 1
ATOM 1535 C C . ASP A 1 200 ? -16.844 -0.784 -9.847 1.00 86.25 200 ASP A C 1
ATOM 1537 O O . ASP A 1 200 ? -16.645 -0.088 -8.850 1.00 86.25 200 ASP A O 1
ATOM 1541 N N . VAL A 1 201 ? -18.067 -0.864 -10.379 1.00 84.69 201 VAL A N 1
ATOM 1542 C CA . VAL A 1 201 ? -19.242 -0.147 -9.831 1.00 84.69 201 VAL A CA 1
ATOM 1543 C C . VAL A 1 201 ? -19.650 -0.586 -8.412 1.00 84.69 201 VAL A C 1
ATOM 1545 O O . VAL A 1 201 ? -20.407 0.117 -7.724 1.00 84.69 201 VAL A O 1
ATOM 1548 N N . ASN A 1 202 ? -19.176 -1.751 -7.979 1.00 83.19 202 ASN A N 1
ATOM 1549 C CA . ASN A 1 202 ? -19.403 -2.332 -6.659 1.00 83.19 202 ASN A CA 1
ATOM 1550 C C . ASN A 1 202 ? -18.231 -2.059 -5.703 1.00 83.19 202 ASN A C 1
ATOM 1552 O O . ASN A 1 202 ? -18.371 -2.251 -4.498 1.00 83.19 202 ASN A O 1
ATOM 1556 N N . GLY A 1 203 ? -17.136 -1.495 -6.214 1.00 81.56 203 GLY A N 1
ATOM 1557 C CA . GLY A 1 203 ? -15.933 -1.172 -5.473 1.00 81.56 203 GLY A CA 1
ATOM 1558 C C . GLY A 1 203 ? -14.897 -2.291 -5.449 1.00 81.56 203 GLY A C 1
ATOM 1559 O O . GLY A 1 203 ? -13.963 -2.153 -4.677 1.00 81.56 203 GLY A O 1
ATOM 1560 N N . HIS A 1 204 ? -15.004 -3.360 -6.239 1.00 86.12 204 HIS A N 1
ATOM 1561 C CA . HIS A 1 204 ? -13.968 -4.398 -6.326 1.00 86.12 204 HIS A CA 1
ATOM 1562 C C . HIS A 1 204 ? -12.779 -3.925 -7.160 1.00 86.12 204 HIS A C 1
ATOM 1564 O O . HIS A 1 204 ? -12.966 -3.258 -8.178 1.00 86.12 204 HIS A O 1
ATOM 1570 N N . ALA A 1 205 ? -11.566 -4.287 -6.742 1.00 84.50 205 ALA A N 1
ATOM 1571 C CA . ALA A 1 205 ? -10.350 -3.983 -7.486 1.00 84.50 205 ALA A CA 1
ATOM 1572 C C . ALA A 1 205 ? -10.326 -4.718 -8.838 1.00 84.50 205 ALA A C 1
ATOM 1574 O O . ALA A 1 205 ? -10.568 -5.923 -8.912 1.00 84.50 205 ALA A O 1
ATOM 1575 N N . ILE A 1 206 ? -10.024 -3.977 -9.902 1.00 85.50 206 ILE A N 1
ATOM 1576 C CA . ILE A 1 206 ? -9.796 -4.482 -11.253 1.00 85.50 206 ILE A CA 1
ATOM 1577 C C . ILE A 1 206 ? -8.468 -3.915 -11.744 1.00 85.50 206 ILE A C 1
ATOM 1579 O O . ILE A 1 206 ? -8.248 -2.703 -11.716 1.00 85.50 206 ILE A O 1
ATOM 1583 N N . ASP A 1 207 ? -7.626 -4.790 -12.278 1.00 79.19 207 ASP A N 1
ATOM 1584 C CA . ASP A 1 207 ? -6.452 -4.380 -13.035 1.00 79.19 207 ASP A CA 1
ATOM 1585 C C . ASP A 1 207 ? -6.869 -3.994 -14.459 1.00 79.19 207 ASP A C 1
ATOM 1587 O O . ASP A 1 207 ? -7.176 -4.853 -15.290 1.00 79.19 207 ASP A O 1
ATOM 1591 N N . GLU A 1 208 ? -6.899 -2.691 -14.752 1.00 83.06 208 GLU A N 1
ATOM 1592 C CA . GLU A 1 208 ? -7.090 -2.197 -16.116 1.00 83.06 208 GLU A CA 1
ATOM 1593 C C . GLU A 1 208 ? -5.718 -2.054 -16.780 1.00 83.06 208 GLU A C 1
ATOM 1595 O O . GLU A 1 208 ? -4.869 -1.284 -16.328 1.00 83.06 208 GLU A O 1
ATOM 1600 N N . ASN A 1 209 ? -5.495 -2.786 -17.872 1.00 87.38 209 ASN A N 1
ATOM 1601 C CA . ASN A 1 209 ? -4.323 -2.564 -18.709 1.00 87.38 209 ASN A CA 1
ATOM 1602 C C . ASN A 1 209 ? -4.614 -1.425 -19.692 1.00 87.38 209 ASN A C 1
ATOM 1604 O O . ASN A 1 209 ? -5.528 -1.531 -20.516 1.00 87.38 209 ASN A O 1
ATOM 1608 N N . ILE A 1 210 ? -3.856 -0.334 -19.599 1.00 87.00 210 ILE A N 1
ATOM 1609 C CA . ILE A 1 210 ? -4.062 0.851 -20.426 1.00 87.00 210 ILE A CA 1
ATOM 1610 C C . ILE A 1 210 ? -2.972 0.932 -21.481 1.00 87.00 210 ILE A C 1
ATOM 1612 O O . ILE A 1 210 ? -1.808 1.201 -21.189 1.00 87.00 210 ILE A O 1
ATOM 1616 N N . ASN A 1 211 ? -3.391 0.785 -22.733 1.00 90.31 211 ASN A N 1
ATOM 1617 C CA . ASN A 1 211 ? -2.534 0.979 -23.889 1.00 90.31 211 ASN A CA 1
ATOM 1618 C C . ASN A 1 211 ? -2.470 2.460 -24.275 1.00 90.31 211 ASN A C 1
ATOM 1620 O O . ASN A 1 211 ? -3.485 3.165 -24.323 1.00 90.31 211 ASN A O 1
ATOM 1624 N N . TRP A 1 212 ? -1.274 2.950 -24.571 1.00 89.75 212 TRP A N 1
ATOM 1625 C CA . TRP A 1 212 ? -1.022 4.337 -24.923 1.00 89.75 212 TRP A CA 1
ATOM 1626 C C . TRP A 1 212 ? 0.130 4.472 -25.919 1.00 89.75 212 TRP A C 1
ATOM 1628 O O . TRP A 1 212 ? 0.994 3.609 -26.048 1.00 89.75 212 TRP A O 1
ATOM 1638 N N . VAL A 1 213 ? 0.134 5.588 -26.643 1.00 89.81 213 VAL A N 1
ATOM 1639 C CA . VAL A 1 213 ? 1.216 5.989 -27.549 1.00 89.81 213 VAL A CA 1
ATOM 1640 C C . VAL A 1 213 ? 1.591 7.433 -27.251 1.00 89.81 213 VAL A C 1
ATOM 1642 O O . VAL A 1 213 ? 0.756 8.252 -26.847 1.00 89.81 213 VAL A O 1
ATOM 1645 N N . LEU A 1 214 ? 2.864 7.769 -27.447 1.00 86.81 214 LEU A N 1
ATOM 1646 C CA . LEU A 1 214 ? 3.321 9.142 -27.317 1.00 86.81 214 LEU A CA 1
ATOM 1647 C C . LEU A 1 214 ? 2.936 9.960 -28.552 1.00 86.81 214 LEU A C 1
ATOM 1649 O O . LEU A 1 214 ? 3.477 9.771 -29.643 1.00 86.81 214 LEU A O 1
ATOM 1653 N N . ARG A 1 215 ? 2.042 10.931 -28.375 1.00 87.38 215 ARG A N 1
ATOM 1654 C CA . ARG A 1 215 ? 1.684 11.866 -29.442 1.00 87.38 215 ARG A CA 1
ATOM 1655 C C . ARG A 1 215 ? 2.789 12.907 -29.609 1.00 87.38 215 ARG A C 1
ATOM 1657 O O . ARG A 1 215 ? 3.179 13.521 -28.629 1.00 87.38 215 ARG A O 1
ATOM 1664 N N . ASN A 1 216 ? 3.234 13.147 -30.844 1.00 84.38 216 ASN A N 1
ATOM 1665 C CA . ASN A 1 216 ? 4.271 14.127 -31.212 1.00 84.38 216 ASN A CA 1
ATOM 1666 C C . ASN A 1 216 ? 5.550 14.065 -30.340 1.00 84.38 216 ASN A C 1
ATOM 1668 O O . ASN A 1 216 ? 5.831 15.025 -29.624 1.00 84.38 216 ASN A O 1
ATOM 1672 N N . PRO A 1 217 ? 6.376 13.007 -30.435 1.00 81.00 217 PRO A N 1
ATOM 1673 C CA . PRO A 1 217 ? 7.555 12.823 -29.576 1.00 81.00 217 PRO A CA 1
ATOM 1674 C C . PRO A 1 217 ? 8.563 13.987 -29.537 1.00 81.00 217 PRO A C 1
ATOM 1676 O O . PRO A 1 217 ? 9.290 14.127 -28.560 1.00 81.00 217 PRO A O 1
ATOM 1679 N N . GLY A 1 218 ? 8.627 14.807 -30.595 1.00 77.19 218 GLY A N 1
ATOM 1680 C CA . GLY A 1 218 ? 9.490 15.994 -30.675 1.00 77.19 218 GLY A CA 1
ATOM 1681 C C . GLY A 1 218 ? 8.829 17.309 -30.240 1.00 77.19 218 GLY A C 1
ATOM 1682 O O . GLY A 1 218 ? 9.452 18.359 -30.362 1.00 77.19 218 GLY A O 1
ATOM 1683 N N . GLY A 1 219 ? 7.570 17.283 -29.795 1.00 84.44 219 GLY A N 1
ATOM 1684 C CA . GLY A 1 219 ? 6.826 18.461 -29.345 1.00 84.44 219 GLY A CA 1
ATOM 1685 C C . GLY A 1 219 ? 7.165 18.888 -27.914 1.00 84.44 219 GLY A C 1
ATOM 1686 O O . GLY A 1 219 ? 7.858 18.187 -27.179 1.00 84.44 219 GLY A O 1
ATOM 1687 N N . VAL A 1 220 ? 6.644 20.039 -27.491 1.00 87.81 220 VAL A N 1
ATOM 1688 C CA . VAL A 1 220 ? 6.793 20.538 -26.114 1.00 87.81 220 VAL A CA 1
ATOM 1689 C C . VAL A 1 220 ? 6.055 19.608 -25.141 1.00 87.81 220 VAL A C 1
ATOM 1691 O O . VAL A 1 220 ? 4.848 19.410 -25.311 1.00 87.81 220 VAL A O 1
ATOM 1694 N N . PRO A 1 221 ? 6.726 19.043 -24.120 1.00 89.19 221 PRO A N 1
ATOM 1695 C CA . PRO A 1 221 ? 6.082 18.147 -23.165 1.00 89.19 221 PRO A CA 1
ATOM 1696 C C . PRO A 1 221 ? 5.002 18.881 -22.368 1.00 89.19 221 PRO A C 1
ATOM 1698 O O . PRO A 1 221 ? 5.236 19.968 -21.838 1.00 89.19 221 PRO A O 1
ATOM 1701 N N . CYS A 1 222 ? 3.818 18.274 -22.252 1.00 87.75 222 CYS A N 1
ATOM 1702 C CA . CYS A 1 222 ? 2.751 18.811 -21.404 1.00 87.75 222 CYS A CA 1
ATOM 1703 C C . CYS A 1 222 ? 3.149 18.836 -19.921 1.00 87.75 222 CYS A C 1
ATOM 1705 O O . CYS A 1 222 ? 2.790 19.773 -19.208 1.00 87.75 222 CYS A O 1
ATOM 1707 N N . PHE A 1 223 ? 3.893 17.822 -19.472 1.00 87.94 223 PHE A N 1
ATOM 1708 C CA . PHE A 1 223 ? 4.355 17.677 -18.095 1.00 87.94 223 PHE A CA 1
ATOM 1709 C C . PHE A 1 223 ? 5.871 17.446 -18.082 1.00 87.94 223 PHE A C 1
ATOM 1711 O O . PHE A 1 223 ? 6.324 16.307 -18.167 1.00 87.94 223 PHE A O 1
ATOM 1718 N N . PRO A 1 224 ? 6.680 18.517 -18.004 1.00 87.50 224 PRO A N 1
ATOM 1719 C CA . PRO A 1 224 ? 8.130 18.383 -17.956 1.00 87.50 224 PRO A CA 1
ATOM 1720 C C . PRO A 1 224 ? 8.580 17.503 -16.783 1.00 87.50 224 PRO A C 1
ATOM 1722 O O . PRO A 1 224 ? 8.180 17.727 -15.639 1.00 87.50 224 PRO A O 1
ATOM 1725 N N . GLY A 1 225 ? 9.440 16.530 -17.068 1.00 84.56 225 GLY A N 1
ATOM 1726 C CA . GLY A 1 225 ? 9.984 15.586 -16.097 1.00 84.56 225 GLY A CA 1
ATOM 1727 C C . GLY A 1 225 ? 9.136 14.342 -15.821 1.00 84.56 225 GLY A C 1
ATOM 1728 O O . GLY A 1 225 ? 9.621 13.500 -15.068 1.00 84.56 225 GLY A O 1
ATOM 1729 N N . ALA A 1 226 ? 7.947 14.208 -16.415 1.00 89.94 226 ALA A N 1
ATOM 1730 C CA . ALA A 1 226 ? 7.126 12.998 -16.326 1.00 89.94 226 ALA A CA 1
ATOM 1731 C C . ALA A 1 226 ? 7.693 11.840 -17.177 1.00 89.94 226 ALA A C 1
ATOM 1733 O O . ALA A 1 226 ? 8.616 12.025 -17.973 1.00 89.94 226 ALA A O 1
ATOM 1734 N N . TYR A 1 227 ? 7.133 10.643 -17.028 1.00 89.75 227 TYR A N 1
ATOM 1735 C CA . TYR A 1 227 ? 7.529 9.423 -17.729 1.00 89.75 227 TYR A CA 1
ATOM 1736 C C . TYR A 1 227 ? 7.408 9.563 -19.257 1.00 89.75 227 TYR A C 1
ATOM 1738 O O . TYR A 1 227 ? 8.244 9.050 -20.007 1.00 89.75 227 TYR A O 1
ATOM 1746 N N . ASP A 1 228 ? 6.406 10.320 -19.718 1.00 88.81 228 ASP A N 1
ATOM 1747 C CA . ASP A 1 228 ? 6.116 10.585 -21.128 1.00 88.81 228 ASP A CA 1
ATOM 1748 C C . ASP A 1 228 ? 6.913 11.771 -21.705 1.00 88.81 228 ASP A C 1
ATOM 1750 O O . ASP A 1 228 ? 6.884 12.020 -22.915 1.00 88.81 228 ASP A O 1
ATOM 1754 N N . ASP A 1 229 ? 7.689 12.475 -20.875 1.00 88.06 229 ASP A N 1
ATOM 1755 C CA . ASP A 1 229 ? 8.574 13.544 -21.318 1.00 88.06 229 ASP A CA 1
ATOM 1756 C C . ASP A 1 229 ? 9.791 12.963 -22.046 1.00 88.06 229 ASP A C 1
ATOM 1758 O O . ASP A 1 229 ? 10.680 12.365 -21.432 1.00 88.06 229 ASP A O 1
ATOM 1762 N N . ARG A 1 230 ? 9.851 13.164 -23.369 1.00 84.88 230 ARG A N 1
ATOM 1763 C CA . ARG A 1 230 ? 11.004 12.818 -24.218 1.00 84.88 230 ARG A CA 1
ATOM 1764 C C . ARG A 1 230 ? 11.955 13.979 -24.489 1.00 84.88 230 ARG A C 1
ATOM 1766 O O . ARG A 1 230 ? 12.913 13.801 -25.241 1.00 84.88 230 ARG A O 1
ATOM 1773 N N . SER A 1 231 ? 11.728 15.137 -23.874 1.00 82.44 231 SER A N 1
ATOM 1774 C CA . SER A 1 231 ? 12.600 16.288 -24.047 1.00 82.44 231 SER A CA 1
ATOM 1775 C C . SER A 1 231 ? 14.018 15.990 -23.565 1.00 82.44 231 SER A C 1
ATOM 1777 O O . SER A 1 231 ? 14.282 15.215 -22.639 1.00 82.44 231 SER A O 1
ATOM 1779 N N . VAL A 1 232 ? 14.960 16.600 -24.269 1.00 84.19 232 VAL A N 1
ATOM 1780 C CA . VAL A 1 232 ? 16.380 16.367 -24.093 1.00 84.19 232 VAL A CA 1
ATOM 1781 C C . VAL A 1 232 ? 16.972 17.577 -23.372 1.00 84.19 232 VAL A C 1
ATOM 1783 O O . VAL A 1 232 ? 16.767 18.714 -23.786 1.00 84.19 232 VAL A O 1
ATOM 1786 N N . THR A 1 233 ? 17.698 17.345 -22.279 1.00 82.12 233 THR A N 1
ATOM 1787 C CA . THR A 1 233 ? 18.198 18.405 -21.388 1.00 82.12 233 THR A CA 1
ATOM 1788 C C . THR A 1 233 ? 19.718 18.386 -21.277 1.00 82.12 233 THR A C 1
ATOM 1790 O O . THR A 1 233 ? 20.375 17.390 -21.580 1.00 82.12 233 THR A O 1
ATOM 1793 N N . THR A 1 234 ? 20.311 19.501 -20.851 1.00 83.69 234 THR A N 1
ATOM 1794 C CA . THR A 1 234 ? 21.746 19.552 -20.546 1.00 83.69 234 THR A CA 1
ATOM 1795 C C . THR A 1 234 ? 22.077 18.545 -19.439 1.00 83.69 234 THR A C 1
ATOM 1797 O O . THR A 1 234 ? 21.344 18.499 -18.447 1.00 83.69 234 THR A O 1
ATOM 1800 N N . PRO A 1 235 ? 23.169 17.764 -19.566 1.00 84.38 235 PRO A N 1
ATOM 1801 C CA . PRO A 1 235 ? 23.526 16.800 -18.538 1.00 84.38 235 PRO A CA 1
ATOM 1802 C C . PRO A 1 235 ? 23.731 17.472 -17.172 1.00 84.38 235 PRO A C 1
ATOM 1804 O O . PRO A 1 235 ? 24.497 18.429 -17.043 1.00 84.38 235 PRO A O 1
ATOM 1807 N N . ASP A 1 236 ? 23.063 16.955 -16.142 1.00 83.12 236 ASP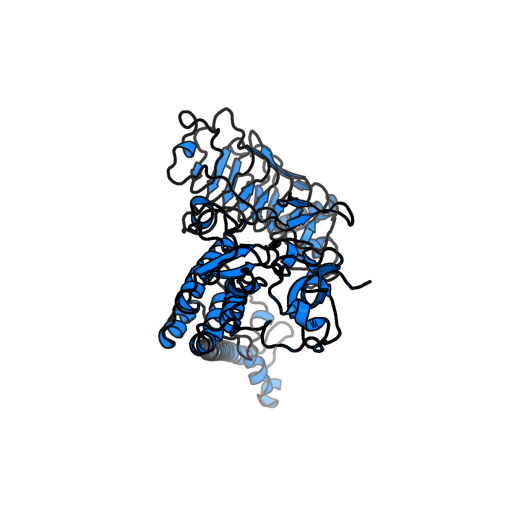 A N 1
ATOM 1808 C CA . ASP A 1 236 ? 23.204 17.424 -14.767 1.00 83.12 236 ASP A CA 1
ATOM 1809 C C . ASP A 1 236 ? 24.402 16.749 -14.098 1.00 83.12 236 ASP A C 1
ATOM 1811 O O . ASP A 1 236 ? 24.335 15.607 -13.646 1.00 83.12 236 ASP A O 1
ATOM 1815 N N . ILE A 1 237 ? 25.507 17.489 -14.031 1.00 77.31 237 ILE A N 1
ATOM 1816 C CA . ILE A 1 237 ? 26.766 17.059 -13.410 1.00 77.31 237 ILE A CA 1
ATOM 1817 C C . ILE A 1 237 ? 26.777 17.213 -11.881 1.00 77.31 237 ILE A C 1
ATOM 1819 O O . ILE A 1 237 ? 27.782 16.901 -11.242 1.00 77.31 237 ILE A O 1
ATOM 1823 N N . ARG A 1 238 ? 25.705 17.741 -11.270 1.00 71.75 238 ARG A N 1
ATOM 1824 C CA . ARG A 1 238 ? 25.656 17.923 -9.815 1.00 71.75 238 ARG A CA 1
ATOM 1825 C C . ARG A 1 238 ? 25.571 16.567 -9.118 1.00 71.75 238 ARG A C 1
ATOM 1827 O O . ARG A 1 238 ? 24.869 15.650 -9.557 1.00 71.75 238 ARG A O 1
ATOM 1834 N N . ARG A 1 239 ? 26.272 16.479 -7.984 1.00 57.81 239 ARG A N 1
ATOM 1835 C CA . ARG A 1 239 ? 26.221 15.333 -7.073 1.00 57.81 239 ARG A CA 1
ATOM 1836 C C . ARG A 1 239 ? 24.779 15.109 -6.608 1.00 57.81 239 ARG A C 1
ATOM 1838 O O . ARG A 1 239 ? 24.039 16.068 -6.379 1.00 57.81 239 ARG A O 1
ATOM 1845 N N . THR A 1 240 ? 24.400 13.842 -6.488 1.00 54.66 240 THR A N 1
ATOM 1846 C CA . THR A 1 240 ? 23.114 13.379 -5.955 1.00 54.66 240 THR A CA 1
ATOM 1847 C C . THR A 1 240 ? 22.790 14.110 -4.645 1.00 54.66 240 THR A C 1
ATOM 1849 O O . THR A 1 240 ? 23.589 14.083 -3.710 1.00 54.66 240 THR A O 1
ATOM 1852 N N . GLY A 1 241 ? 21.662 14.828 -4.589 1.00 49.34 241 GLY A N 1
ATOM 1853 C CA . GLY A 1 241 ? 21.262 15.591 -3.396 1.00 49.34 241 GLY A CA 1
ATOM 1854 C C . GLY A 1 241 ? 20.284 16.744 -3.643 1.00 49.34 241 GLY A C 1
ATOM 1855 O O . GLY A 1 241 ? 19.596 17.165 -2.719 1.00 49.34 241 GLY A O 1
ATOM 1856 N N . ARG A 1 242 ? 20.165 17.246 -4.882 1.00 46.62 242 ARG A N 1
ATOM 1857 C CA . ARG A 1 242 ? 19.021 18.080 -5.291 1.00 46.62 242 ARG A CA 1
ATOM 1858 C C . ARG A 1 242 ? 17.950 17.197 -5.913 1.00 46.62 242 ARG A C 1
ATOM 1860 O O . ARG A 1 242 ? 18.228 16.514 -6.892 1.00 46.62 242 ARG A O 1
ATOM 1867 N N . THR A 1 243 ? 16.747 17.247 -5.356 1.00 57.88 243 THR A N 1
ATOM 1868 C CA . THR A 1 243 ? 15.594 16.471 -5.817 1.00 57.88 243 THR A CA 1
ATOM 1869 C C . THR A 1 243 ? 14.627 17.373 -6.592 1.00 57.88 243 THR A C 1
ATOM 1871 O O . THR A 1 243 ? 14.241 18.414 -6.053 1.00 57.88 243 THR A O 1
ATOM 1874 N N . PRO A 1 244 ? 14.218 17.009 -7.821 1.00 61.53 244 PRO A N 1
ATOM 1875 C CA . PRO A 1 244 ? 14.710 15.881 -8.616 1.00 61.53 244 PRO A CA 1
ATOM 1876 C C . PRO A 1 244 ? 16.027 16.223 -9.353 1.00 61.53 244 PRO A C 1
ATOM 1878 O O . PRO A 1 244 ? 16.166 17.330 -9.883 1.00 61.53 244 PRO A O 1
ATOM 1881 N N . PRO A 1 245 ? 17.005 15.300 -9.414 1.00 67.50 245 PRO A N 1
ATOM 1882 C CA . PRO A 1 245 ? 18.216 15.512 -10.199 1.00 67.50 245 PRO A CA 1
ATOM 1883 C C . PRO A 1 245 ? 17.919 15.485 -11.711 1.00 67.50 245 PRO A C 1
ATOM 1885 O O . PRO A 1 245 ? 17.052 14.744 -12.187 1.00 67.50 245 PRO A O 1
ATOM 1888 N N . GLY A 1 246 ? 18.635 16.310 -12.482 1.00 74.44 246 GLY A N 1
ATOM 1889 C CA . GLY A 1 246 ? 18.488 16.411 -13.938 1.00 74.44 246 GLY A CA 1
ATOM 1890 C C . GLY A 1 246 ? 19.040 15.192 -14.689 1.00 74.44 246 GLY A C 1
ATOM 1891 O O . GLY A 1 246 ? 19.485 14.216 -14.077 1.00 74.44 246 GLY A O 1
ATOM 1892 N N . ALA A 1 247 ? 18.931 15.194 -16.021 1.00 80.75 247 ALA A N 1
ATOM 1893 C CA . ALA A 1 247 ? 19.253 14.013 -16.825 1.00 80.75 247 ALA A CA 1
ATOM 1894 C C . ALA A 1 247 ? 20.765 13.784 -16.865 1.00 80.75 247 ALA A C 1
ATOM 1896 O O . ALA A 1 247 ? 21.534 14.738 -16.923 1.00 80.75 247 ALA A O 1
ATOM 1897 N N . MET A 1 248 ? 21.210 12.530 -16.847 1.00 85.75 248 MET A N 1
ATOM 1898 C CA . MET A 1 248 ? 22.627 12.187 -16.951 1.00 85.75 248 MET A CA 1
ATOM 1899 C C . MET A 1 248 ? 22.776 10.873 -17.725 1.00 85.75 248 MET A C 1
ATOM 1901 O O . MET A 1 248 ? 21.998 9.955 -17.478 1.00 85.75 248 MET A O 1
ATOM 1905 N N . PRO A 1 249 ? 23.776 10.723 -18.616 1.00 86.25 249 PRO A N 1
ATOM 1906 C CA . PRO A 1 249 ? 23.923 9.499 -19.411 1.00 86.25 249 PRO A CA 1
ATOM 1907 C C . PRO A 1 249 ? 24.176 8.237 -18.585 1.00 86.25 249 PRO A C 1
ATOM 1909 O O . PRO A 1 249 ? 23.885 7.135 -19.034 1.00 86.25 249 PRO A O 1
ATOM 1912 N N . ARG A 1 250 ? 24.741 8.419 -17.388 1.00 87.62 250 ARG A N 1
ATOM 1913 C CA . ARG A 1 250 ? 25.031 7.359 -16.422 1.00 87.62 250 ARG A CA 1
ATOM 1914 C C . ARG A 1 250 ? 23.891 7.127 -15.434 1.00 87.62 250 ARG A C 1
ATOM 1916 O O . ARG A 1 250 ? 24.135 6.493 -14.424 1.00 87.62 250 ARG A O 1
ATOM 1923 N N . ARG A 1 251 ? 22.696 7.683 -15.649 1.00 87.69 251 ARG A N 1
ATOM 1924 C CA . ARG A 1 251 ? 21.551 7.469 -14.758 1.00 87.69 251 ARG A CA 1
ATOM 1925 C C . ARG A 1 251 ? 20.478 6.657 -15.452 1.00 87.69 251 ARG A C 1
ATOM 1927 O O . ARG A 1 251 ? 20.101 6.976 -16.575 1.00 87.69 251 ARG A O 1
ATOM 1934 N N . VAL A 1 252 ? 19.941 5.670 -14.755 1.00 90.00 252 VAL A N 1
ATOM 1935 C CA . VAL A 1 252 ? 18.689 5.010 -15.114 1.00 90.00 252 VAL A CA 1
ATOM 1936 C C . VAL A 1 252 ? 17.606 5.586 -14.217 1.00 90.00 252 VAL A C 1
ATOM 1938 O O . VAL A 1 252 ? 17.725 5.569 -12.992 1.00 90.00 252 VAL A O 1
ATOM 1941 N N . ARG A 1 253 ? 16.581 6.168 -14.836 1.00 89.75 253 ARG A N 1
ATOM 1942 C CA . ARG A 1 253 ? 15.445 6.751 -14.130 1.00 89.75 253 ARG A CA 1
ATOM 1943 C C . ARG A 1 253 ? 14.342 5.728 -14.028 1.00 89.75 253 ARG A C 1
ATOM 1945 O O . ARG A 1 253 ? 13.964 5.157 -15.040 1.00 89.75 253 ARG A O 1
ATOM 1952 N N . VAL A 1 254 ? 13.816 5.557 -12.831 1.00 92.25 254 VAL A N 1
ATOM 1953 C CA . VAL A 1 254 ? 12.669 4.705 -12.556 1.00 92.25 254 VAL A CA 1
ATOM 1954 C C . VAL A 1 254 ? 11.576 5.612 -12.022 1.00 92.25 254 VAL A C 1
ATOM 1956 O O . VAL A 1 254 ? 11.691 6.170 -10.923 1.00 92.25 254 VAL A O 1
ATOM 1959 N N . TYR A 1 255 ? 10.558 5.817 -12.849 1.00 93.19 255 TYR A N 1
ATOM 1960 C CA . TYR A 1 255 ? 9.343 6.506 -12.452 1.00 93.19 255 TYR A CA 1
ATOM 1961 C C . TYR A 1 255 ? 8.435 5.498 -11.771 1.00 93.19 255 TYR A C 1
ATOM 1963 O O . TYR A 1 255 ? 8.154 4.462 -12.354 1.00 93.19 255 TYR A O 1
ATOM 1971 N N . VAL A 1 256 ? 8.001 5.789 -10.550 1.00 93.44 256 VAL A N 1
ATOM 1972 C CA . VAL A 1 256 ? 7.112 4.904 -9.789 1.00 93.44 256 VAL A CA 1
ATOM 1973 C C . VAL A 1 256 ? 5.751 5.560 -9.655 1.00 93.44 256 VAL A C 1
ATOM 1975 O O . VAL A 1 256 ? 5.653 6.752 -9.338 1.00 93.44 256 VAL A O 1
ATOM 1978 N N . GLN A 1 257 ? 4.694 4.790 -9.872 1.00 92.75 257 GLN A N 1
ATOM 1979 C CA . GLN A 1 257 ? 3.340 5.241 -9.619 1.00 92.75 257 GLN A CA 1
ATOM 1980 C C . GLN A 1 257 ? 3.141 5.549 -8.121 1.00 92.75 257 GLN A C 1
ATOM 1982 O O . GLN A 1 257 ? 3.397 4.700 -7.266 1.00 92.75 257 GLN A O 1
ATOM 1987 N N . PRO A 1 258 ? 2.665 6.753 -7.754 1.00 92.25 258 PRO A N 1
ATOM 1988 C CA . PRO A 1 258 ? 2.354 7.057 -6.368 1.00 92.25 258 PRO A CA 1
ATOM 1989 C C . PRO A 1 258 ? 1.113 6.276 -5.929 1.00 92.25 258 PRO A C 1
ATOM 1991 O O . PRO A 1 258 ? 0.038 6.399 -6.525 1.00 92.25 258 PRO A O 1
ATOM 1994 N N . GLN A 1 259 ? 1.264 5.522 -4.843 1.00 91.25 259 GLN A N 1
ATOM 1995 C CA . GLN A 1 259 ? 0.207 4.697 -4.264 1.00 91.25 259 GLN A CA 1
ATOM 1996 C C . GLN A 1 259 ? -1.013 5.539 -3.850 1.00 91.25 259 GLN A C 1
ATOM 1998 O O . GLN A 1 259 ? -0.903 6.697 -3.432 1.00 91.25 259 GLN A O 1
ATOM 2003 N N . SER A 1 260 ? -2.209 4.959 -3.971 1.00 90.75 260 SER A N 1
ATOM 2004 C CA . SER A 1 260 ? -3.475 5.648 -3.672 1.00 90.75 260 SER A CA 1
ATOM 2005 C C . SER A 1 260 ? -3.859 5.631 -2.188 1.00 90.75 260 SER A C 1
ATOM 2007 O O . SER A 1 260 ? -4.618 6.500 -1.750 1.00 90.75 260 SER A O 1
ATOM 2009 N N . GLY A 1 261 ? -3.303 4.714 -1.395 1.00 92.25 261 GLY A N 1
ATOM 2010 C CA . GLY A 1 261 ? -3.514 4.686 0.050 1.00 92.25 261 GLY A CA 1
ATOM 2011 C C . GLY A 1 261 ? -4.940 4.281 0.448 1.00 92.25 261 GLY A C 1
ATOM 2012 O O . GLY A 1 261 ? -5.467 3.301 -0.068 1.00 92.25 261 GLY A O 1
ATOM 2013 N N . PHE A 1 262 ? -5.567 4.996 1.389 1.00 93.25 262 PHE A N 1
ATOM 2014 C CA . PHE A 1 262 ? -6.947 4.705 1.826 1.00 93.25 262 PHE A CA 1
ATOM 2015 C C . PHE A 1 262 ? -8.021 5.116 0.819 1.00 93.25 262 PHE A C 1
ATOM 2017 O O . PHE A 1 262 ? -9.083 4.502 0.793 1.00 93.25 262 PHE A O 1
ATOM 2024 N N . PHE A 1 263 ? -7.775 6.154 0.018 1.00 92.69 263 PHE A N 1
ATOM 2025 C CA . PHE A 1 263 ? -8.795 6.811 -0.805 1.00 92.69 263 PHE A CA 1
ATOM 2026 C C . PHE A 1 263 ? -8.618 6.492 -2.287 1.00 92.69 263 PHE A C 1
ATOM 2028 O O . PHE A 1 263 ? -8.440 7.384 -3.113 1.00 92.69 263 PHE A O 1
ATOM 2035 N N . GLU A 1 264 ? -8.634 5.208 -2.626 1.00 90.25 264 GLU A 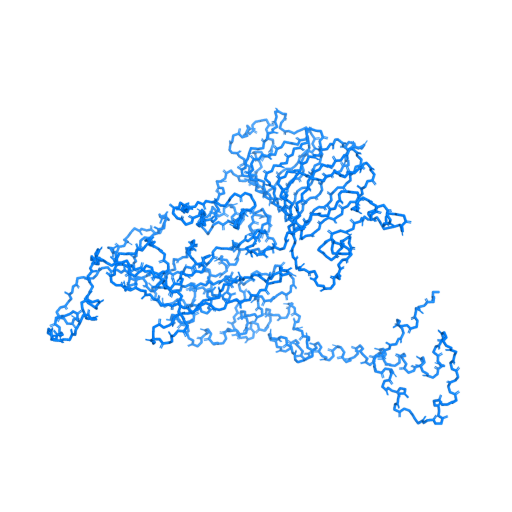N 1
ATOM 2036 C CA . GLU A 1 264 ? -8.566 4.767 -4.016 1.00 90.25 264 GLU A CA 1
ATOM 2037 C C . GLU A 1 264 ? -9.733 5.302 -4.867 1.00 90.25 264 GLU A C 1
ATOM 2039 O O . GLU A 1 264 ? -10.875 5.376 -4.394 1.00 90.25 264 GLU A O 1
ATOM 2044 N N . PRO A 1 265 ? -9.481 5.684 -6.133 1.00 86.88 265 PRO A N 1
ATOM 2045 C CA . PRO A 1 265 ? -10.551 6.055 -7.051 1.00 86.88 265 PRO A CA 1
ATOM 2046 C C . PRO A 1 265 ? -11.549 4.903 -7.235 1.00 86.88 265 PRO A C 1
ATOM 2048 O O . PRO A 1 265 ? -11.156 3.752 -7.385 1.00 86.88 265 PRO A O 1
ATOM 2051 N N . GLY A 1 266 ? -12.847 5.216 -7.244 1.00 86.62 266 GLY A N 1
ATOM 2052 C CA . GLY A 1 266 ? -13.905 4.223 -7.473 1.00 86.62 266 GLY A CA 1
ATOM 2053 C C . GLY A 1 266 ? -14.336 3.423 -6.237 1.00 86.62 266 GLY A C 1
ATOM 2054 O O . GLY A 1 266 ? -15.129 2.496 -6.370 1.00 86.62 266 GLY A O 1
ATOM 2055 N N . LEU A 1 267 ? -13.879 3.780 -5.030 1.00 89.56 267 LEU A N 1
ATOM 2056 C CA . LEU A 1 267 ? -14.391 3.176 -3.794 1.00 89.56 267 LEU A CA 1
ATOM 2057 C C . LEU A 1 267 ? -15.907 3.360 -3.649 1.00 89.56 267 LEU A C 1
ATOM 2059 O O . LEU A 1 267 ? -16.447 4.455 -3.841 1.00 89.56 267 LEU A O 1
ATOM 2063 N N . LYS A 1 268 ? -16.591 2.291 -3.231 1.00 90.75 268 LYS A N 1
ATOM 2064 C CA . LYS A 1 268 ? -18.035 2.321 -3.001 1.00 90.75 268 LYS A CA 1
ATOM 2065 C C . LYS A 1 268 ? -18.358 3.194 -1.791 1.00 90.75 268 LYS A C 1
ATOM 2067 O O . LYS A 1 268 ? -17.873 2.953 -0.683 1.00 90.75 268 LYS A O 1
ATOM 2072 N N . GLN A 1 269 ? -19.212 4.191 -2.008 1.00 90.81 269 GLN A N 1
ATOM 2073 C CA . GLN A 1 269 ? -19.710 5.054 -0.946 1.00 90.81 269 GLN A CA 1
ATOM 2074 C C . GLN A 1 269 ? -21.086 4.590 -0.461 1.00 90.81 269 GLN A C 1
ATOM 2076 O O . GLN A 1 269 ? -22.005 4.398 -1.259 1.00 90.81 269 GLN A O 1
ATOM 2081 N N . VAL A 1 270 ? -21.235 4.447 0.855 1.00 89.88 270 VAL A N 1
ATOM 2082 C CA . VAL A 1 270 ? -22.481 4.065 1.526 1.00 89.88 270 VAL A CA 1
ATOM 2083 C C . VAL A 1 270 ? -22.811 5.032 2.664 1.00 89.88 270 VAL A C 1
ATOM 2085 O O . VAL A 1 270 ? -21.938 5.652 3.271 1.00 89.88 270 VAL A O 1
ATOM 2088 N N . ALA A 1 271 ? -24.098 5.178 2.968 1.00 87.56 271 ALA A N 1
ATOM 2089 C CA . ALA A 1 271 ? -24.578 6.046 4.042 1.00 87.56 271 ALA A CA 1
ATOM 2090 C C . ALA A 1 271 ? -25.650 5.324 4.877 1.00 87.56 271 ALA A C 1
ATOM 2092 O O . ALA A 1 271 ? -26.834 5.650 4.769 1.00 87.56 271 ALA A O 1
ATOM 2093 N N . PRO A 1 272 ? -25.276 4.325 5.703 1.00 83.25 272 PRO A N 1
ATOM 2094 C CA . PRO A 1 272 ? -26.237 3.651 6.573 1.00 83.25 272 PRO A CA 1
ATOM 2095 C C . PRO A 1 272 ? -26.906 4.651 7.524 1.00 83.25 272 PRO A C 1
ATOM 2097 O O . PRO A 1 272 ? -26.314 5.661 7.908 1.00 83.25 272 PRO A O 1
ATOM 2100 N N . SER A 1 273 ? -28.150 4.416 7.936 1.00 83.81 273 SE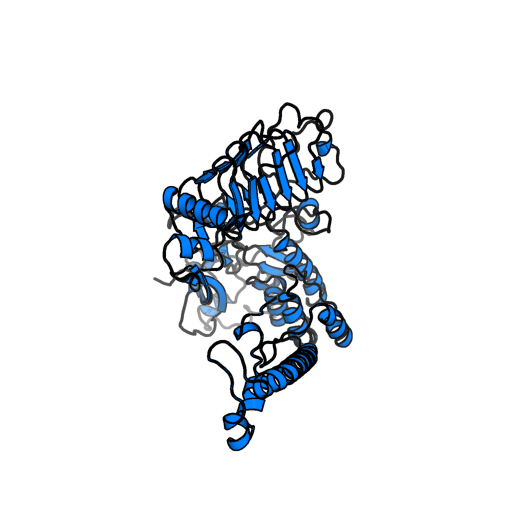R A N 1
ATOM 2101 C CA . SER A 1 273 ? -28.788 5.312 8.907 1.00 83.81 273 SER A CA 1
ATOM 2102 C C . SER A 1 273 ? -28.180 5.102 10.301 1.00 83.81 273 SER A C 1
ATOM 2104 O O . SER A 1 273 ? -27.881 3.973 10.697 1.00 83.81 273 SER A O 1
ATOM 2106 N N . SER A 1 274 ? -28.010 6.175 11.082 1.00 78.56 274 SER A N 1
ATOM 2107 C CA . SER A 1 274 ? -27.461 6.060 12.445 1.00 78.56 274 SER A CA 1
ATOM 2108 C C . SER A 1 274 ? -28.349 5.223 13.368 1.00 78.56 274 SER A C 1
ATOM 2110 O O . SER A 1 274 ? -27.845 4.668 14.338 1.00 78.56 274 SER A O 1
ATOM 2112 N N . GLN A 1 275 ? -29.650 5.120 13.080 1.00 80.69 275 GLN A N 1
ATOM 2113 C CA . GLN A 1 275 ? -30.564 4.280 13.850 1.00 80.69 275 GLN A CA 1
ATOM 2114 C C . GLN A 1 275 ? -30.371 2.797 13.523 1.00 80.69 275 GLN A C 1
ATOM 2116 O O . GLN A 1 275 ? -30.329 1.989 14.443 1.00 80.69 275 GLN A O 1
ATOM 2121 N N . THR A 1 276 ? -30.185 2.456 12.244 1.00 82.69 276 THR A N 1
ATOM 2122 C CA . THR A 1 276 ? -29.983 1.071 11.787 1.00 82.69 276 THR A CA 1
ATOM 2123 C C . THR A 1 276 ? -28.696 0.479 12.355 1.00 82.69 276 THR A C 1
ATOM 2125 O O . THR A 1 276 ? -28.704 -0.638 12.865 1.00 82.69 276 THR A O 1
ATOM 2128 N N . VAL A 1 277 ? -27.601 1.248 12.331 1.00 82.56 277 VAL A N 1
ATOM 2129 C CA . VAL A 1 277 ? -26.323 0.814 12.919 1.00 82.56 277 VAL A CA 1
ATOM 2130 C C . VAL A 1 277 ? -26.490 0.572 14.419 1.00 82.56 277 VAL A C 1
ATOM 2132 O O . VAL A 1 277 ? -26.080 -0.465 14.920 1.00 82.56 277 VAL A O 1
ATOM 2135 N N . LYS A 1 278 ? -27.153 1.487 15.137 1.00 81.31 278 LYS A N 1
ATOM 2136 C CA . LYS A 1 278 ? -27.389 1.339 16.581 1.00 81.31 278 LYS A CA 1
ATOM 2137 C C . LYS A 1 278 ? -28.219 0.109 16.920 1.00 81.31 278 LYS A C 1
ATOM 2139 O O . LYS A 1 278 ? -27.833 -0.633 17.812 1.00 81.31 278 LYS A O 1
ATOM 2144 N N . SER A 1 279 ? -29.339 -0.105 16.228 1.00 83.94 279 SER A N 1
ATOM 2145 C CA . SER A 1 279 ? -30.186 -1.274 16.476 1.00 83.94 279 SER A CA 1
ATOM 2146 C C . SER A 1 279 ? -29.445 -2.575 16.193 1.00 83.94 279 SER A C 1
ATOM 2148 O O . SER A 1 279 ? -29.626 -3.541 16.923 1.00 83.94 279 SER A O 1
ATOM 2150 N N . TRP A 1 280 ? -28.593 -2.593 15.164 1.00 86.06 280 TRP A N 1
ATOM 2151 C CA . TRP A 1 280 ? -27.794 -3.769 14.844 1.00 86.06 280 TRP A CA 1
ATOM 2152 C C . TRP A 1 280 ? -26.720 -4.031 15.902 1.00 86.06 280 TRP A C 1
ATOM 2154 O O . TRP A 1 280 ? -26.618 -5.153 16.381 1.00 86.06 280 TRP A O 1
ATOM 2164 N N . VAL A 1 281 ? -25.979 -3.002 16.334 1.00 84.75 281 VAL A N 1
ATOM 2165 C CA . VAL A 1 281 ? -24.968 -3.157 17.392 1.00 84.75 281 VAL A CA 1
ATOM 2166 C C . VAL A 1 281 ? -25.611 -3.597 18.709 1.00 84.75 281 VAL A C 1
ATOM 2168 O O . VAL A 1 281 ? -25.095 -4.503 19.353 1.00 84.75 281 VAL A O 1
ATOM 2171 N N . GLN A 1 282 ? -26.765 -3.027 19.074 1.00 83.88 282 GLN A N 1
ATOM 2172 C CA . GLN A 1 282 ? -27.503 -3.462 20.261 1.00 83.88 282 GLN A CA 1
ATOM 2173 C C . GLN A 1 282 ? -27.922 -4.932 20.150 1.00 83.88 282 GLN A C 1
ATOM 2175 O O . GLN A 1 282 ? -27.736 -5.683 21.097 1.00 83.88 282 GLN A O 1
ATOM 2180 N N . ALA A 1 283 ? -28.406 -5.368 18.983 1.00 84.94 283 ALA A N 1
ATOM 2181 C CA . ALA A 1 283 ? -28.765 -6.766 18.766 1.00 84.94 283 ALA A CA 1
ATOM 2182 C C . ALA A 1 283 ? -27.561 -7.720 18.893 1.00 84.94 283 ALA A C 1
ATOM 2184 O O . ALA A 1 283 ? -27.725 -8.823 19.402 1.00 84.94 283 ALA A O 1
ATOM 2185 N N . GLN A 1 284 ? -26.354 -7.313 18.476 1.00 87.12 284 GLN A N 1
ATOM 2186 C CA . GLN A 1 284 ? -25.134 -8.113 18.680 1.00 87.12 284 GLN A CA 1
ATOM 2187 C C . GLN A 1 284 ? -24.733 -8.183 20.160 1.00 87.12 284 GLN A C 1
ATOM 2189 O O . GLN A 1 284 ? -24.380 -9.251 20.657 1.00 87.12 284 GLN A O 1
ATOM 2194 N N . MET A 1 285 ? -24.847 -7.069 20.886 1.00 83.69 285 MET A N 1
ATOM 2195 C CA . MET A 1 285 ? -24.596 -7.036 22.331 1.00 83.69 285 MET A CA 1
ATOM 2196 C C . MET A 1 285 ? -25.597 -7.905 23.101 1.00 83.69 285 MET A C 1
ATOM 2198 O O . MET A 1 285 ? -25.203 -8.629 24.012 1.00 83.69 285 MET A O 1
ATOM 2202 N N . ASP A 1 286 ? -26.871 -7.905 22.699 1.00 84.81 286 ASP A N 1
ATOM 2203 C CA . ASP A 1 286 ? -27.911 -8.761 23.286 1.00 84.81 286 ASP A CA 1
ATOM 2204 C C . ASP A 1 286 ? -27.630 -10.262 23.042 1.00 84.81 286 ASP A C 1
ATOM 2206 O O . ASP A 1 286 ? -28.063 -11.111 23.823 1.00 84.81 286 ASP A O 1
ATOM 2210 N N . LEU A 1 287 ? -26.863 -10.598 21.995 1.00 85.62 287 LEU A N 1
ATOM 2211 C CA . LEU A 1 287 ? -26.350 -11.948 21.717 1.00 85.62 287 LEU A CA 1
ATOM 2212 C C . LEU A 1 287 ? -25.066 -12.289 22.499 1.00 85.62 287 LEU A C 1
ATOM 2214 O O . LEU A 1 287 ? -24.540 -13.392 22.354 1.00 85.62 287 LEU A O 1
ATOM 2218 N N . GLY A 1 288 ? -24.562 -11.374 23.331 1.00 82.75 288 GLY A N 1
ATOM 2219 C CA . GLY A 1 288 ? -23.337 -11.552 24.114 1.00 82.75 288 GLY A CA 1
ATOM 2220 C C . GLY A 1 288 ? -22.044 -11.356 23.318 1.00 82.75 288 GLY A C 1
ATOM 2221 O O . GLY A 1 288 ? -20.987 -11.786 23.778 1.00 82.75 288 GLY A O 1
ATOM 2222 N N . ILE A 1 289 ? -22.109 -10.738 22.134 1.00 84.75 289 ILE A N 1
ATOM 2223 C CA . ILE A 1 289 ? -20.929 -10.418 21.323 1.00 84.75 289 ILE A CA 1
ATOM 2224 C C . ILE A 1 289 ? -20.390 -9.063 21.784 1.00 84.75 289 ILE A C 1
ATOM 2226 O O . ILE A 1 289 ? -20.931 -8.012 21.444 1.00 84.75 289 ILE A O 1
ATOM 2230 N N . ASP A 1 290 ? -19.320 -9.112 22.571 1.00 83.50 290 ASP A N 1
ATOM 2231 C CA . ASP A 1 290 ? -18.565 -7.955 23.040 1.00 83.50 290 ASP A CA 1
ATOM 2232 C C . ASP A 1 290 ? -17.067 -8.301 22.938 1.00 83.50 290 ASP A C 1
ATOM 2234 O O . ASP A 1 290 ? -16.620 -9.258 23.579 1.00 83.50 290 ASP A O 1
ATOM 2238 N N . PRO A 1 291 ? -16.290 -7.614 22.090 1.00 86.31 291 PRO A N 1
ATOM 2239 C CA . PRO A 1 291 ? -16.623 -6.360 21.422 1.00 86.31 291 PRO A CA 1
ATOM 2240 C C . PRO A 1 291 ? -17.202 -6.539 20.008 1.00 86.31 291 PRO A C 1
ATOM 2242 O O . PRO A 1 291 ? -16.912 -7.510 19.306 1.00 86.31 291 PRO A O 1
ATOM 2245 N N . VAL A 1 292 ? -18.049 -5.597 19.575 1.00 90.81 292 VAL A N 1
ATOM 2246 C CA . VAL A 1 292 ? -18.765 -5.700 18.290 1.00 90.81 292 VAL A CA 1
ATOM 2247 C C . VAL A 1 292 ? -17.849 -5.288 17.142 1.00 90.81 292 VAL A C 1
ATOM 2249 O O . VAL A 1 292 ? -17.436 -4.132 17.050 1.00 90.81 292 VAL A O 1
ATOM 2252 N N . VAL A 1 293 ? -17.550 -6.228 16.246 1.00 92.50 293 VAL A N 1
ATOM 2253 C CA . VAL A 1 293 ? -16.707 -5.998 15.065 1.00 92.50 293 VAL A CA 1
ATOM 2254 C C . VAL A 1 293 ? -17.568 -5.554 13.884 1.00 92.50 293 VAL A C 1
ATOM 2256 O O . VAL A 1 293 ? -18.615 -6.141 13.619 1.00 92.50 293 VAL A O 1
ATOM 2259 N N . ILE A 1 294 ? -17.145 -4.500 13.186 1.00 92.88 294 ILE A N 1
ATOM 2260 C CA . ILE A 1 294 ? -17.813 -3.967 11.998 1.00 92.88 294 ILE A CA 1
ATOM 2261 C C . ILE A 1 294 ? -16.763 -3.706 10.915 1.00 92.88 294 ILE A C 1
ATOM 2263 O O . ILE A 1 294 ? -15.975 -2.762 11.015 1.00 92.88 294 ILE A O 1
ATOM 2267 N N . GLY A 1 295 ? -16.799 -4.506 9.856 1.00 92.75 295 GLY A N 1
ATOM 2268 C CA . GLY A 1 295 ? -16.066 -4.286 8.618 1.00 92.75 295 GLY A CA 1
ATOM 2269 C C . GLY A 1 295 ? -17.003 -4.109 7.420 1.00 92.75 295 GLY A C 1
ATOM 2270 O O . GLY A 1 295 ? -18.210 -3.879 7.579 1.00 92.75 295 GLY A O 1
ATOM 2271 N N . PRO A 1 296 ? -16.475 -4.208 6.188 1.00 92.06 296 PRO A N 1
ATOM 2272 C CA . PRO A 1 296 ? -17.273 -4.066 4.975 1.00 92.06 296 PRO A CA 1
ATOM 2273 C C . PRO A 1 296 ? -18.448 -5.049 4.873 1.00 92.06 296 PRO A C 1
ATOM 2275 O O . PRO A 1 296 ? -19.554 -4.653 4.494 1.00 92.06 296 PRO A O 1
ATOM 2278 N N . ARG A 1 297 ? -18.236 -6.310 5.269 1.00 92.94 297 ARG A N 1
ATOM 2279 C CA . ARG A 1 297 ? -19.254 -7.373 5.215 1.00 92.94 297 ARG A CA 1
ATOM 2280 C C . ARG A 1 297 ? -20.412 -7.089 6.166 1.00 92.94 297 ARG A C 1
ATOM 2282 O O . ARG A 1 297 ? -21.577 -7.183 5.778 1.00 92.94 297 ARG A O 1
ATOM 2289 N N . GLU A 1 298 ? -20.109 -6.668 7.390 1.00 91.94 298 GLU A N 1
ATOM 2290 C CA . GLU A 1 298 ? -21.111 -6.320 8.399 1.00 91.94 298 GLU A CA 1
ATOM 2291 C C . GLU A 1 298 ? -21.883 -5.065 7.990 1.00 91.94 298 GLU A C 1
ATOM 2293 O O . GLU A 1 298 ? -23.096 -5.002 8.176 1.00 91.94 298 GLU A O 1
ATOM 2298 N N . VAL A 1 299 ? -21.227 -4.083 7.361 1.00 89.38 299 VAL A N 1
ATOM 2299 C CA . VAL A 1 299 ? -21.915 -2.906 6.807 1.00 89.38 299 VAL A CA 1
ATOM 2300 C C . VAL A 1 299 ? -22.910 -3.306 5.713 1.00 89.38 299 VAL A C 1
ATOM 2302 O O . VAL A 1 299 ? -24.022 -2.775 5.691 1.00 89.38 299 VAL A O 1
ATOM 2305 N N . TYR A 1 300 ? -22.565 -4.260 4.844 1.00 91.44 300 TYR A N 1
ATOM 2306 C CA . TYR A 1 300 ? -23.500 -4.802 3.849 1.00 91.44 300 TYR A CA 1
ATOM 2307 C C . TYR A 1 300 ? -24.678 -5.511 4.517 1.00 91.44 300 TYR A C 1
ATOM 2309 O O . TYR A 1 300 ? -25.828 -5.237 4.171 1.00 91.44 300 TYR A O 1
ATOM 2317 N N . HIS A 1 301 ? -24.411 -6.320 5.542 1.00 89.50 301 HIS A N 1
ATOM 2318 C CA . HIS A 1 301 ? -25.456 -6.965 6.333 1.00 89.50 301 HIS A CA 1
ATOM 2319 C C . HIS A 1 301 ? -26.397 -5.939 6.997 1.00 89.50 301 HIS A C 1
ATOM 2321 O O . HIS A 1 301 ? -27.616 -6.080 6.939 1.00 89.50 301 HIS A O 1
ATOM 2327 N N . ILE A 1 302 ? -25.857 -4.855 7.570 1.00 87.88 302 ILE A N 1
ATOM 2328 C CA . ILE A 1 302 ? -26.632 -3.745 8.162 1.00 87.88 302 ILE A CA 1
ATOM 2329 C C . ILE A 1 302 ? -27.530 -3.061 7.117 1.00 87.88 302 ILE A C 1
ATOM 2331 O O . ILE A 1 302 ? -28.612 -2.570 7.448 1.00 87.88 302 ILE A O 1
ATOM 2335 N N . LEU A 1 303 ? -27.092 -3.012 5.858 1.00 87.69 303 LEU A N 1
ATOM 2336 C CA . LEU A 1 303 ? -27.827 -2.421 4.740 1.00 87.69 303 LEU A CA 1
ATOM 2337 C C . LEU A 1 303 ? -28.806 -3.393 4.059 1.00 87.69 303 LEU A C 1
ATOM 2339 O O . LEU A 1 303 ? -29.457 -2.993 3.094 1.00 87.69 303 LEU A O 1
ATOM 2343 N N . ASN A 1 304 ? -28.947 -4.629 4.554 1.00 89.19 304 ASN A N 1
ATOM 2344 C CA . ASN A 1 304 ? -29.690 -5.716 3.902 1.00 89.19 304 ASN A CA 1
ATOM 2345 C C . ASN A 1 304 ? -29.186 -6.029 2.479 1.00 89.19 304 ASN A C 1
ATOM 2347 O O . ASN A 1 304 ? -29.972 -6.348 1.585 1.00 89.19 304 ASN A O 1
ATOM 2351 N N . LEU A 1 305 ? -27.875 -5.912 2.264 1.00 88.81 305 LEU A N 1
ATOM 2352 C CA . LEU A 1 305 ? -27.180 -6.353 1.057 1.00 88.81 305 LEU A CA 1
ATOM 2353 C C . LEU A 1 305 ? -26.480 -7.691 1.322 1.00 88.81 305 LEU A C 1
ATOM 2355 O O . LEU A 1 305 ? -26.255 -8.064 2.474 1.00 88.81 305 LEU A O 1
ATOM 2359 N N . ASN A 1 306 ? -26.131 -8.409 0.256 1.00 89.00 306 ASN A N 1
ATOM 2360 C CA . ASN A 1 306 ? -25.415 -9.676 0.360 1.00 89.00 306 ASN A CA 1
ATOM 2361 C C . ASN A 1 306 ? -23.983 -9.451 0.903 1.00 89.00 306 ASN A C 1
ATOM 2363 O O . ASN A 1 306 ? -23.206 -8.764 0.240 1.00 89.00 306 ASN A O 1
ATOM 2367 N N . PRO A 1 307 ? -23.606 -10.007 2.071 1.00 88.19 307 PRO A N 1
ATOM 2368 C CA . PRO A 1 307 ? -22.283 -9.793 2.669 1.00 88.19 307 PRO A CA 1
ATOM 2369 C C . PRO A 1 307 ? -21.114 -10.353 1.853 1.00 88.19 307 PRO A C 1
ATOM 2371 O O . PRO A 1 307 ? -19.977 -9.941 2.078 1.00 88.19 307 PRO A O 1
ATOM 2374 N N . ASP A 1 308 ? -21.373 -11.298 0.948 1.00 88.75 308 ASP A N 1
ATOM 2375 C CA . ASP A 1 308 ? -20.344 -11.902 0.092 1.00 88.75 308 ASP A CA 1
ATOM 2376 C C . ASP A 1 308 ? -19.978 -11.019 -1.111 1.00 88.75 308 ASP A C 1
ATOM 2378 O O . ASP A 1 308 ? -18.909 -11.191 -1.687 1.00 88.75 308 ASP A O 1
ATOM 2382 N N . ASP A 1 309 ? -20.818 -10.030 -1.437 1.00 88.75 309 ASP A N 1
ATOM 2383 C CA . ASP A 1 309 ? -20.569 -9.044 -2.499 1.00 88.75 309 ASP A CA 1
ATOM 2384 C C . ASP A 1 309 ? -19.879 -7.770 -1.965 1.00 88.75 309 ASP A C 1
ATOM 2386 O O . ASP A 1 309 ? -19.795 -6.756 -2.663 1.00 88.75 309 ASP A O 1
ATOM 2390 N N . ALA A 1 310 ? -19.453 -7.775 -0.696 1.00 88.25 310 ALA A N 1
ATOM 2391 C CA . ALA A 1 310 ? -18.820 -6.624 -0.070 1.00 88.25 310 ALA A CA 1
ATOM 2392 C C . ALA A 1 310 ? -17.373 -6.454 -0.573 1.00 88.25 310 ALA A C 1
ATOM 2394 O O . ALA A 1 310 ? -16.596 -7.411 -0.520 1.00 88.25 310 ALA A O 1
ATOM 2395 N N . PRO A 1 311 ? -16.969 -5.240 -0.995 1.00 91.31 311 PRO A N 1
ATOM 2396 C CA . PRO A 1 311 ? -15.591 -4.979 -1.383 1.00 91.31 311 PRO A CA 1
ATOM 2397 C C . PRO A 1 311 ? -14.658 -5.015 -0.162 1.00 91.31 311 PRO A C 1
ATOM 2399 O O . PRO A 1 311 ? -15.087 -4.911 0.987 1.00 91.31 311 PRO A O 1
ATOM 2402 N N . ASP A 1 312 ? -13.359 -5.082 -0.430 1.00 89.94 312 ASP A N 1
ATOM 2403 C CA . ASP A 1 312 ? -12.263 -5.007 0.544 1.00 89.94 312 ASP A CA 1
ATOM 2404 C C . ASP A 1 312 ? -12.268 -3.717 1.382 1.00 89.94 312 ASP A C 1
ATOM 2406 O O . ASP A 1 312 ? -11.814 -3.729 2.523 1.00 89.94 312 ASP A O 1
ATOM 2410 N N . ARG A 1 313 ? -12.781 -2.601 0.847 1.00 91.19 313 ARG A N 1
ATOM 2411 C CA . ARG A 1 313 ? -12.840 -1.311 1.551 1.00 91.19 313 ARG A CA 1
ATOM 2412 C C . ARG A 1 313 ? -14.085 -0.510 1.193 1.00 91.19 313 ARG A C 1
ATOM 2414 O O . ARG A 1 313 ? -14.499 -0.458 0.035 1.00 91.19 313 ARG A O 1
ATOM 2421 N N . LEU A 1 314 ? -14.647 0.190 2.182 1.00 92.19 314 LEU A N 1
ATOM 2422 C CA . LEU A 1 314 ? -15.833 1.035 2.004 1.00 92.19 314 LEU A CA 1
ATOM 2423 C C . LEU A 1 314 ? -15.639 2.462 2.497 1.00 92.19 314 LEU A C 1
ATOM 2425 O O . LEU A 1 314 ? -15.028 2.704 3.536 1.00 92.19 314 LEU A O 1
ATOM 2429 N N . THR A 1 315 ? -16.257 3.403 1.783 1.00 92.00 315 THR A N 1
ATOM 2430 C CA . THR A 1 315 ? -16.359 4.797 2.215 1.00 92.00 315 THR A CA 1
ATOM 2431 C C . THR A 1 315 ? -17.736 5.056 2.809 1.00 92.00 315 THR A C 1
ATOM 2433 O O . THR A 1 315 ? -18.763 4.919 2.151 1.00 92.00 315 THR A O 1
ATOM 2436 N N . ILE A 1 316 ? -17.767 5.460 4.069 1.00 90.62 316 ILE A N 1
ATOM 2437 C CA . ILE A 1 316 ? -18.964 5.777 4.826 1.00 90.62 316 ILE A CA 1
ATOM 2438 C C . ILE A 1 316 ? -19.112 7.292 4.919 1.00 90.62 316 ILE A C 1
ATOM 2440 O O . ILE A 1 316 ? -18.232 8.005 5.405 1.00 90.62 316 ILE A O 1
ATOM 2444 N N . SER A 1 317 ? -20.282 7.764 4.505 1.00 84.94 317 SER A N 1
ATOM 2445 C CA . SER A 1 317 ? -20.756 9.121 4.781 1.00 84.94 317 SER A CA 1
ATOM 2446 C C . SER A 1 317 ? -21.871 9.124 5.830 1.00 84.94 317 SER A C 1
ATOM 2448 O O . SER A 1 317 ? -22.593 8.138 6.018 1.00 84.94 317 SER A O 1
ATOM 2450 N N . GLY A 1 318 ? -22.004 10.248 6.521 1.00 73.38 318 GLY A N 1
ATOM 2451 C CA . GLY A 1 318 ? -22.873 10.494 7.661 1.00 73.38 318 GLY A CA 1
ATOM 2452 C C . GLY A 1 318 ? -22.113 10.443 8.988 1.00 73.38 318 GLY A C 1
ATOM 2453 O O . GLY A 1 318 ? -21.587 9.397 9.371 1.00 73.38 318 GLY A O 1
ATOM 2454 N N . GLY A 1 319 ? -22.126 11.554 9.733 1.00 67.62 319 GLY A N 1
ATOM 2455 C CA . GLY A 1 319 ? -21.574 11.636 11.089 1.00 67.62 319 GLY A CA 1
ATOM 2456 C C . GLY A 1 319 ? -22.156 10.592 12.047 1.00 67.62 319 GLY A C 1
ATOM 2457 O O . GLY A 1 319 ? -23.364 10.329 12.065 1.00 67.62 319 GLY A O 1
ATOM 2458 N N . ARG A 1 320 ? -21.286 10.002 12.874 1.00 77.38 320 ARG A N 1
ATOM 2459 C CA . ARG A 1 320 ? -21.624 8.907 13.796 1.00 77.38 320 ARG A CA 1
ATOM 2460 C C . ARG A 1 320 ? -21.341 9.291 15.238 1.00 77.38 320 ARG A C 1
ATOM 2462 O O . ARG A 1 320 ? -20.376 9.984 15.538 1.00 77.38 320 ARG A O 1
ATOM 2469 N N . SER A 1 321 ? -22.184 8.813 16.148 1.00 72.00 321 SER A N 1
ATOM 2470 C CA . SER A 1 321 ? -21.960 8.934 17.590 1.00 72.00 321 SER A CA 1
ATOM 2471 C C . SER A 1 321 ? -22.192 7.585 18.251 1.00 72.00 321 SER A C 1
ATOM 2473 O O . SER A 1 321 ? -23.325 7.092 18.263 1.00 72.00 321 SER A O 1
ATOM 2475 N N . LEU A 1 322 ? -21.123 7.039 18.822 1.00 75.06 322 LEU A N 1
ATOM 2476 C CA . LEU A 1 322 ? -21.159 5.887 19.716 1.00 75.06 322 LEU A CA 1
ATOM 2477 C C . LEU A 1 322 ? -21.762 6.330 21.055 1.00 75.06 322 LEU A C 1
ATOM 2479 O O . LEU A 1 322 ? -21.545 7.464 21.487 1.00 75.06 322 LEU A O 1
ATOM 2483 N N . GLN A 1 323 ? -22.603 5.489 21.653 1.00 74.38 323 GLN A N 1
ATOM 2484 C CA . GLN A 1 323 ? -23.224 5.751 22.954 1.00 74.38 323 GLN A CA 1
ATOM 2485 C C . GLN A 1 323 ? -22.390 5.142 24.082 1.00 74.38 323 GLN A C 1
ATOM 2487 O O . GLN A 1 323 ? -21.560 4.274 23.837 1.00 74.38 323 GLN A O 1
ATOM 2492 N N . SER A 1 324 ? -22.631 5.608 25.308 1.00 62.69 324 SER A N 1
ATOM 2493 C CA . SER A 1 324 ? -22.002 5.072 26.519 1.00 62.69 324 SER A CA 1
ATOM 2494 C C . SER A 1 324 ? -22.222 3.560 26.639 1.00 62.69 324 SER A C 1
ATOM 2496 O O . SER A 1 324 ? -23.331 3.094 26.377 1.00 62.69 324 SER A O 1
ATOM 2498 N N . GLY A 1 325 ? -21.184 2.813 27.021 1.00 69.75 325 GLY A N 1
ATOM 2499 C CA . GLY A 1 325 ? -21.230 1.359 27.199 1.00 69.75 325 GLY A CA 1
ATOM 2500 C C . GLY A 1 325 ? -21.055 0.538 25.920 1.00 69.75 325 GLY A C 1
ATOM 2501 O O . GLY A 1 325 ? -21.141 -0.681 25.985 1.00 69.75 325 GLY A O 1
ATOM 2502 N N . MET A 1 326 ? -20.820 1.170 24.763 1.00 82.06 326 MET A N 1
ATOM 2503 C CA . MET A 1 326 ? -20.545 0.449 23.519 1.00 82.06 326 MET A CA 1
ATOM 2504 C C . MET A 1 326 ? -19.043 0.204 23.348 1.00 82.06 326 MET A C 1
ATOM 2506 O O . MET A 1 326 ? -18.281 1.171 23.360 1.00 82.06 326 MET A O 1
ATOM 2510 N N . ASN A 1 327 ? -18.645 -1.048 23.108 1.00 87.94 327 ASN A N 1
ATOM 2511 C CA . ASN A 1 327 ? -17.303 -1.407 22.646 1.00 87.94 327 ASN A CA 1
ATOM 2512 C C . ASN A 1 327 ? -17.362 -1.883 21.188 1.00 87.94 327 ASN A C 1
ATOM 2514 O O . ASN A 1 327 ? -18.050 -2.858 20.866 1.00 87.94 327 ASN A O 1
ATOM 2518 N N . VAL A 1 328 ? -16.709 -1.144 20.289 1.00 90.81 328 VAL A N 1
ATOM 2519 C CA . VAL A 1 328 ? -16.813 -1.363 18.840 1.00 90.81 328 VAL A CA 1
ATOM 2520 C C . VAL A 1 328 ? -15.433 -1.396 18.193 1.00 90.81 328 VAL A C 1
ATOM 2522 O O . VAL A 1 328 ? -14.663 -0.444 18.325 1.00 90.81 328 VAL A O 1
ATOM 2525 N N . HIS A 1 329 ? -15.162 -2.447 17.414 1.00 94.56 329 HIS A N 1
ATOM 2526 C CA . HIS A 1 329 ? -13.994 -2.550 16.538 1.00 94.56 329 HIS A CA 1
ATOM 2527 C C . HIS A 1 329 ? -14.403 -2.271 15.097 1.00 94.56 329 HIS A C 1
ATOM 2529 O O . HIS A 1 329 ? -15.196 -3.011 14.525 1.00 94.56 329 HIS A O 1
ATOM 2535 N N . LEU A 1 330 ? -13.847 -1.225 14.496 1.00 94.81 330 LEU A N 1
ATOM 2536 C CA . LEU A 1 330 ? -14.018 -0.924 13.079 1.00 94.81 330 LEU A CA 1
ATOM 2537 C C . LEU A 1 330 ? -12.745 -1.301 12.328 1.00 94.81 330 LEU A C 1
ATOM 2539 O O . LEU A 1 330 ? -11.649 -0.942 12.772 1.00 94.81 330 LEU A O 1
ATOM 2543 N N . HIS A 1 331 ? -12.887 -1.979 11.190 1.00 95.44 331 HIS A N 1
ATOM 2544 C CA . HIS A 1 331 ? -11.758 -2.250 10.304 1.00 95.44 331 HIS A CA 1
ATOM 2545 C C . HIS A 1 331 ? -12.090 -2.050 8.825 1.00 95.44 331 HIS A C 1
ATOM 2547 O O . HIS A 1 331 ? -13.218 -2.284 8.408 1.00 95.44 331 HIS A O 1
ATOM 2553 N N . ASP A 1 332 ? -11.114 -1.591 8.038 1.00 94.25 332 ASP A N 1
ATOM 2554 C CA . ASP A 1 332 ? -11.232 -1.395 6.582 1.00 94.25 332 ASP A CA 1
ATOM 2555 C C . ASP A 1 332 ? -12.327 -0.411 6.129 1.00 94.25 332 ASP A C 1
ATOM 2557 O O . ASP A 1 332 ? -12.881 -0.499 5.028 1.00 94.25 332 ASP A O 1
ATOM 2561 N N . LEU A 1 333 ? -12.619 0.586 6.970 1.00 94.44 333 LEU A N 1
ATOM 2562 C CA . LEU A 1 333 ? -13.637 1.605 6.716 1.00 94.44 333 LEU A CA 1
ATOM 2563 C C . LEU A 1 333 ? -13.031 3.012 6.641 1.00 94.44 333 LEU A C 1
ATOM 2565 O O . LEU A 1 333 ? -12.225 3.424 7.477 1.00 94.44 333 LEU A O 1
ATOM 2569 N N . ASN A 1 334 ? -13.478 3.785 5.654 1.00 94.75 334 ASN A N 1
ATOM 2570 C CA . ASN A 1 334 ? -13.141 5.194 5.501 1.00 94.75 334 ASN A CA 1
ATOM 2571 C C . ASN A 1 334 ? -14.341 6.058 5.892 1.00 94.75 334 ASN A C 1
ATOM 2573 O O . ASN A 1 334 ? -15.426 5.883 5.357 1.00 94.75 334 ASN A O 1
ATOM 2577 N N . PHE A 1 335 ? -14.157 7.039 6.760 1.00 94.00 335 PHE A N 1
ATOM 2578 C CA . PHE A 1 335 ? -15.186 7.955 7.225 1.00 94.00 335 PHE A CA 1
ATOM 2579 C C . PHE A 1 335 ? -14.832 9.379 6.799 1.00 94.00 335 PHE A C 1
ATOM 2581 O O . PHE A 1 335 ? -13.856 9.958 7.278 1.00 94.00 335 PHE A O 1
ATOM 2588 N N . LEU A 1 336 ? -15.662 9.959 5.934 1.00 91.50 336 LEU A N 1
ATOM 2589 C CA . LEU A 1 336 ? -15.558 11.359 5.488 1.00 91.50 336 LEU A CA 1
ATOM 2590 C C . LEU A 1 336 ? -16.285 12.325 6.435 1.00 91.50 336 LEU A C 1
ATOM 2592 O O . LEU A 1 336 ? -16.792 13.358 6.026 1.00 91.50 336 LEU A O 1
ATOM 2596 N N . ASP A 1 337 ? -16.468 11.919 7.684 1.00 89.94 337 ASP A N 1
ATOM 2597 C CA . ASP A 1 337 ? -17.319 12.611 8.634 1.00 89.94 337 ASP A CA 1
ATOM 2598 C C . ASP A 1 337 ? -16.770 12.456 10.052 1.00 89.94 337 ASP A C 1
ATOM 2600 O O . ASP A 1 337 ? -15.755 11.801 10.305 1.00 89.94 337 ASP A O 1
ATOM 2604 N N . THR A 1 338 ? -17.453 13.082 11.012 1.00 91.62 338 THR A N 1
ATOM 2605 C CA . THR A 1 338 ? -17.062 12.997 12.420 1.00 91.62 338 THR A CA 1
ATOM 2606 C C . THR A 1 338 ? -17.571 11.719 13.091 1.00 91.62 338 THR A C 1
ATOM 2608 O O . THR A 1 338 ? -18.776 11.455 13.077 1.00 91.62 338 THR A O 1
ATOM 2611 N N . ILE A 1 339 ? -16.683 11.008 13.788 1.00 91.38 339 ILE A N 1
ATOM 2612 C CA . ILE A 1 339 ? -17.023 9.979 14.776 1.00 91.38 339 ILE A CA 1
ATOM 2613 C C . ILE A 1 339 ? -16.925 10.590 16.175 1.00 91.38 339 ILE A C 1
ATOM 2615 O O . ILE A 1 339 ? -15.893 11.137 16.553 1.00 91.38 339 ILE A O 1
ATOM 2619 N N . ARG A 1 340 ? -18.004 10.508 16.956 1.00 91.06 340 ARG A N 1
ATOM 2620 C CA . ARG A 1 340 ? -18.037 10.929 18.361 1.00 91.06 340 ARG A CA 1
ATOM 2621 C C . ARG A 1 340 ? -18.104 9.717 19.285 1.00 91.06 340 ARG A C 1
ATOM 2623 O O . ARG A 1 340 ? -19.096 8.989 19.259 1.00 91.06 340 ARG A O 1
ATOM 2630 N N . VAL A 1 341 ? -17.082 9.550 20.113 1.00 89.94 341 VAL A N 1
ATOM 2631 C CA . VAL A 1 341 ? -17.000 8.566 21.195 1.00 89.94 341 VAL A CA 1
ATOM 2632 C C . VAL A 1 341 ? -17.509 9.240 22.466 1.00 89.94 341 VAL A C 1
ATOM 2634 O O . VAL A 1 341 ? -16.904 10.207 22.929 1.00 8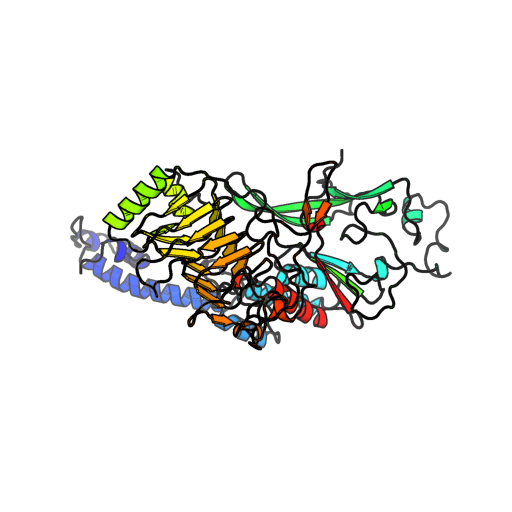9.94 341 VAL A O 1
ATOM 2637 N N . ARG A 1 342 ? -18.663 8.797 22.978 1.00 88.19 342 ARG A N 1
ATOM 2638 C CA . ARG A 1 342 ? -19.251 9.338 24.214 1.00 88.19 342 ARG A CA 1
ATOM 2639 C C . ARG A 1 342 ? -18.617 8.714 25.454 1.00 88.19 342 ARG A C 1
ATOM 2641 O O . ARG A 1 342 ? -18.034 7.638 25.377 1.00 88.19 342 ARG A O 1
ATOM 2648 N N . THR A 1 343 ? -18.788 9.364 26.603 1.00 85.06 343 THR A N 1
ATOM 2649 C CA . THR A 1 343 ? -18.284 8.871 27.894 1.00 85.06 343 THR A CA 1
ATOM 2650 C C . THR A 1 343 ? -18.660 7.415 28.161 1.00 85.06 343 THR A C 1
ATOM 2652 O O . THR A 1 343 ? -19.837 7.057 28.122 1.00 85.06 343 THR A O 1
ATOM 2655 N N . GLY A 1 344 ? -17.661 6.579 28.454 1.00 81.69 344 GLY A N 1
ATOM 2656 C CA . GLY A 1 344 ? -17.828 5.149 28.740 1.00 81.69 344 GLY A CA 1
ATOM 2657 C C . GLY A 1 344 ? -17.980 4.251 27.508 1.00 81.69 344 GLY A C 1
ATOM 2658 O O . GLY A 1 344 ? -18.346 3.094 27.671 1.00 81.69 344 GLY A O 1
ATOM 2659 N N . ALA A 1 345 ? -17.766 4.768 26.296 1.00 86.00 345 ALA A N 1
ATOM 2660 C CA . ALA A 1 345 ? -17.640 3.964 25.081 1.00 86.00 345 ALA A CA 1
ATOM 2661 C C . ALA A 1 345 ? -16.160 3.710 24.759 1.00 86.00 345 ALA A C 1
ATOM 2663 O O . ALA A 1 345 ? -15.329 4.597 24.966 1.00 86.00 345 ALA A O 1
ATOM 2664 N N . GLU A 1 346 ? -15.859 2.541 24.201 1.00 89.88 346 GLU A N 1
ATOM 2665 C CA . GLU A 1 346 ? -14.536 2.192 23.683 1.00 89.88 346 GLU A CA 1
ATOM 2666 C C . GLU A 1 346 ? -14.619 2.006 22.166 1.00 89.88 346 GLU A C 1
ATOM 2668 O O . GLU A 1 346 ? -15.499 1.318 21.640 1.00 89.88 346 GLU A O 1
ATOM 2673 N N . LEU A 1 347 ? -13.720 2.675 21.446 1.00 92.81 347 LEU A N 1
ATOM 2674 C CA . LEU A 1 347 ? -13.612 2.568 20.000 1.00 92.81 347 LEU A CA 1
ATOM 2675 C C . LEU A 1 347 ? -12.236 2.041 19.627 1.00 92.81 347 LEU A C 1
ATOM 2677 O O . LEU A 1 347 ? -11.223 2.685 19.890 1.00 92.81 347 LEU A O 1
ATOM 2681 N N . SER A 1 348 ? -12.218 0.912 18.936 1.00 95.31 348 SER A N 1
ATOM 2682 C CA . SER A 1 348 ? -11.019 0.355 18.333 1.00 95.31 348 SER A CA 1
ATOM 2683 C C . SER A 1 348 ? -11.080 0.505 16.818 1.00 95.31 348 SER A C 1
ATOM 2685 O O . SER A 1 348 ? -12.051 0.103 16.186 1.00 95.31 348 SER A O 1
ATOM 2687 N N . LEU A 1 349 ? -10.052 1.095 16.221 1.00 96.44 349 LEU A N 1
ATOM 2688 C CA . LEU A 1 349 ? -9.931 1.314 14.784 1.00 96.44 349 LEU A CA 1
ATOM 2689 C C . LEU A 1 349 ? -8.701 0.578 14.267 1.00 96.44 349 LEU A C 1
ATOM 2691 O O . LEU A 1 349 ? -7.606 0.735 14.808 1.00 96.44 349 LEU A O 1
ATOM 2695 N N . ARG A 1 350 ? -8.870 -0.195 13.200 1.00 95.94 350 ARG A N 1
ATOM 2696 C CA . ARG A 1 350 ? -7.774 -0.853 12.494 1.00 95.94 350 ARG A CA 1
ATOM 2697 C C . ARG A 1 350 ? -7.894 -0.581 11.004 1.00 95.94 350 ARG A C 1
ATOM 2699 O O . ARG A 1 350 ? -8.974 -0.740 10.456 1.00 95.94 350 ARG A O 1
ATOM 2706 N N . ASP A 1 351 ? -6.823 -0.156 10.344 1.00 95.12 351 ASP A N 1
ATOM 2707 C CA . ASP A 1 351 ? -6.834 0.048 8.888 1.00 95.12 351 ASP A CA 1
ATOM 2708 C C . ASP A 1 351 ? -8.017 0.945 8.439 1.00 95.12 351 ASP A C 1
ATOM 2710 O O . ASP A 1 351 ? -8.726 0.658 7.470 1.00 95.12 351 ASP A O 1
ATOM 2714 N N . CYS A 1 352 ? -8.263 2.035 9.177 1.00 96.12 352 CYS A N 1
ATOM 2715 C CA . CYS A 1 352 ? -9.370 2.970 8.949 1.00 96.12 352 CYS A CA 1
ATOM 2716 C C . CYS A 1 352 ? -8.869 4.392 8.669 1.00 96.12 352 CYS A C 1
ATOM 2718 O O . CYS A 1 352 ? -7.896 4.858 9.261 1.00 96.12 352 CYS A O 1
ATOM 2720 N N . ALA A 1 353 ? -9.597 5.139 7.841 1.00 96.94 353 ALA A N 1
ATOM 2721 C CA . ALA A 1 353 ? -9.386 6.579 7.686 1.00 96.94 353 ALA A CA 1
ATOM 2722 C C . ALA A 1 353 ? -10.583 7.339 8.262 1.00 96.94 353 ALA A C 1
ATOM 2724 O O . ALA A 1 353 ? -11.710 7.027 7.903 1.00 96.94 353 ALA A O 1
ATOM 2725 N N . VAL A 1 354 ? -10.389 8.336 9.128 1.00 96.12 354 VAL A N 1
ATOM 2726 C CA . VAL A 1 354 ? -11.498 9.121 9.708 1.00 96.12 354 VAL A CA 1
ATOM 2727 C C . VAL A 1 354 ? -11.200 10.613 9.657 1.00 96.12 354 VAL A C 1
ATOM 2729 O O . VAL A 1 354 ? -10.159 11.062 10.131 1.00 96.12 354 VAL A O 1
ATOM 2732 N N . GLU A 1 355 ? -12.126 11.406 9.114 1.00 95.00 355 GLU A N 1
ATOM 2733 C CA . GLU A 1 355 ? -11.909 12.848 8.997 1.00 95.00 355 GLU A CA 1
ATOM 2734 C C . GLU A 1 355 ? -11.779 13.489 10.377 1.00 95.00 355 GLU A C 1
ATOM 2736 O O . GLU A 1 355 ? -10.790 14.157 10.672 1.00 95.00 355 GLU A O 1
ATOM 2741 N N . ARG A 1 356 ? -12.741 13.255 11.271 1.00 95.00 356 ARG A N 1
ATOM 2742 C CA . ARG A 1 356 ? -12.656 13.798 12.626 1.00 95.00 356 ARG A CA 1
ATOM 2743 C C . ARG A 1 356 ? -13.072 12.788 13.673 1.00 95.00 356 ARG A C 1
ATOM 2745 O O . ARG A 1 356 ? -14.172 12.253 13.605 1.00 95.00 356 ARG A O 1
ATOM 2752 N N . VAL A 1 357 ? -12.251 12.613 14.701 1.00 94.25 357 VAL A N 1
ATOM 2753 C CA . VAL A 1 357 ? -12.623 11.833 15.886 1.00 94.25 357 VAL A CA 1
ATOM 2754 C C . VAL A 1 357 ? -12.738 12.765 17.087 1.00 94.25 357 VAL A C 1
ATOM 2756 O O . VAL A 1 357 ? -11.825 13.539 17.377 1.00 94.25 357 VAL A O 1
ATOM 2759 N N . LEU A 1 358 ? -13.892 12.716 17.750 1.00 93.44 358 LEU A N 1
ATOM 2760 C CA . LEU A 1 358 ? -14.188 13.424 18.991 1.00 93.44 358 LEU A CA 1
ATOM 2761 C C . LEU A 1 358 ? -14.253 12.412 20.134 1.00 93.44 358 LEU A C 1
ATOM 2763 O O . LEU A 1 358 ? -15.162 11.584 20.144 1.00 93.44 358 LEU A O 1
ATOM 2767 N N . VAL A 1 359 ? -13.321 12.494 21.079 1.00 89.88 359 VAL A N 1
ATOM 2768 C CA . VAL A 1 359 ? -13.236 11.596 22.237 1.00 89.88 359 VAL A CA 1
ATOM 2769 C C . VAL A 1 359 ? -13.661 12.350 23.495 1.00 89.88 359 VAL A C 1
ATOM 2771 O O . VAL A 1 359 ? -13.007 13.308 23.906 1.00 89.88 359 VAL A O 1
ATOM 2774 N N . GLU A 1 360 ? -14.781 11.948 24.091 1.00 86.69 360 GLU A N 1
ATOM 2775 C CA . GLU A 1 360 ? -15.210 12.437 25.406 1.00 86.69 360 GLU A CA 1
ATOM 2776 C C . GLU A 1 360 ? -14.475 11.684 26.533 1.00 86.69 360 GLU A C 1
ATOM 2778 O O . GLU A 1 360 ? -13.847 10.650 26.306 1.00 86.69 360 GLU A O 1
ATOM 2783 N N . GLN A 1 361 ? -14.520 12.216 27.758 1.00 77.56 361 GLN A N 1
ATOM 2784 C CA . GLN A 1 361 ? -13.830 11.625 28.909 1.00 77.56 361 GLN A CA 1
ATOM 2785 C C . GLN A 1 361 ? -14.335 10.205 29.191 1.00 77.56 361 GLN A C 1
ATOM 2787 O O . GLN A 1 361 ? -15.545 9.969 29.164 1.00 77.56 361 GLN A O 1
ATOM 2792 N N . SER A 1 362 ? -13.423 9.278 29.491 1.00 72.62 362 SER A N 1
ATOM 2793 C CA . SER A 1 362 ? -13.778 7.917 29.908 1.00 72.62 362 SER A CA 1
ATOM 2794 C C . SER A 1 362 ? -14.320 7.885 31.344 1.00 72.62 362 SER A C 1
ATOM 2796 O O . SER A 1 362 ? -14.051 8.776 32.148 1.00 72.62 362 SER A O 1
ATOM 2798 N N . THR A 1 363 ? -15.108 6.862 31.679 1.00 70.88 363 THR A N 1
ATOM 2799 C CA . THR A 1 363 ? -15.683 6.673 33.025 1.00 70.88 363 THR A CA 1
ATOM 2800 C C . THR A 1 363 ? -14.627 6.327 34.073 1.00 70.88 363 THR A C 1
ATOM 2802 O O . THR A 1 363 ? -14.812 6.642 35.248 1.00 70.88 363 THR A O 1
ATOM 2805 N N . ALA A 1 364 ? -13.516 5.717 33.651 1.00 74.44 364 ALA A N 1
ATOM 2806 C CA . ALA A 1 364 ? -12.341 5.476 34.476 1.00 74.44 364 ALA A CA 1
ATOM 2807 C C . ALA A 1 364 ? -11.152 6.315 33.969 1.00 74.44 364 ALA A C 1
ATOM 2809 O O . ALA A 1 364 ? -10.945 6.395 32.757 1.00 74.44 364 ALA A O 1
ATOM 2810 N N . PRO A 1 365 ? -10.346 6.910 34.868 1.00 67.44 365 PRO A N 1
ATOM 2811 C CA . PRO A 1 365 ? -9.245 7.802 34.489 1.00 67.44 365 PRO A CA 1
ATOM 2812 C C . PRO A 1 365 ? -8.136 7.119 33.667 1.00 67.44 365 PRO A C 1
ATOM 2814 O O . PRO A 1 365 ? -7.466 7.789 32.885 1.00 67.44 365 PRO A O 1
ATOM 2817 N N . ASP A 1 366 ? -7.977 5.797 33.791 1.00 74.19 366 ASP A N 1
ATOM 2818 C CA . ASP A 1 366 ? -6.985 5.008 33.041 1.00 74.19 366 ASP A CA 1
ATOM 2819 C C . ASP A 1 366 ? -7.578 4.208 31.869 1.00 74.19 366 ASP A C 1
ATOM 2821 O O . ASP A 1 366 ? -6.849 3.509 31.166 1.00 74.19 366 ASP A O 1
ATOM 2825 N N . ALA A 1 367 ? -8.891 4.284 31.634 1.00 82.81 367 ALA A N 1
ATOM 2826 C CA . ALA A 1 367 ? -9.515 3.540 30.545 1.00 82.81 367 ALA A CA 1
ATOM 2827 C C . ALA A 1 367 ? -9.297 4.250 29.203 1.00 82.81 367 ALA A C 1
ATOM 2829 O O . ALA A 1 367 ? -9.670 5.414 29.025 1.00 82.81 367 ALA A O 1
ATOM 2830 N N . VAL A 1 368 ? -8.715 3.523 28.249 1.00 87.31 368 VAL A N 1
ATOM 2831 C CA . VAL A 1 368 ? -8.503 3.986 26.876 1.00 87.31 368 VAL A CA 1
ATOM 2832 C C . VAL A 1 368 ? -9.859 4.079 26.177 1.00 87.31 368 VAL A C 1
ATOM 2834 O O . VAL A 1 368 ? -10.573 3.090 26.075 1.00 87.31 368 VAL A O 1
ATOM 2837 N N . ALA A 1 369 ? -10.222 5.267 25.695 1.00 90.38 369 ALA A N 1
ATOM 2838 C CA . ALA A 1 369 ? -11.478 5.467 24.966 1.00 90.38 369 ALA A CA 1
ATOM 2839 C C . ALA A 1 369 ? -11.319 5.222 23.455 1.00 90.38 369 ALA A C 1
ATOM 2841 O O . ALA A 1 369 ? -12.287 4.899 22.766 1.00 90.38 369 ALA A O 1
ATOM 2842 N N . LEU A 1 370 ? -10.101 5.394 22.931 1.00 94.00 370 LEU A N 1
ATOM 2843 C CA . LEU A 1 370 ? -9.772 5.197 21.522 1.00 94.00 370 LEU A CA 1
ATOM 2844 C C . LEU A 1 370 ? -8.486 4.384 21.379 1.00 94.00 370 LEU A C 1
ATOM 2846 O O . LEU A 1 370 ? -7.423 4.859 21.768 1.00 94.00 370 LEU A O 1
ATOM 2850 N N . THR A 1 371 ? -8.568 3.224 20.743 1.00 96.25 371 THR A N 1
ATOM 2851 C CA . THR A 1 371 ? -7.407 2.459 20.279 1.00 96.25 371 THR A CA 1
ATOM 2852 C C . THR A 1 371 ? -7.371 2.525 18.758 1.00 96.25 371 THR A C 1
ATOM 2854 O O . THR A 1 371 ? -8.357 2.199 18.109 1.00 96.25 371 THR A O 1
ATOM 2857 N N . ALA A 1 372 ? -6.269 2.963 18.158 1.00 97.38 372 ALA A N 1
ATOM 2858 C CA . ALA A 1 372 ? -6.147 3.057 16.706 1.00 97.38 372 ALA A CA 1
ATOM 2859 C C . ALA A 1 372 ? -4.829 2.452 16.222 1.00 97.38 372 ALA A C 1
ATOM 2861 O O . ALA A 1 372 ? -3.766 2.816 16.723 1.00 97.38 372 ALA A O 1
ATOM 2862 N N . ARG A 1 373 ? -4.912 1.566 15.225 1.00 96.69 373 ARG A N 1
ATOM 2863 C CA . ARG A 1 373 ? -3.770 0.952 14.544 1.00 96.69 373 ARG A CA 1
ATOM 2864 C C . ARG A 1 373 ? -3.876 1.140 13.033 1.00 96.69 373 ARG A C 1
ATOM 2866 O O . ARG A 1 373 ? -4.957 0.929 12.485 1.00 96.69 373 ARG A O 1
ATOM 2873 N N . ASN A 1 374 ? -2.795 1.533 12.358 1.00 95.50 374 ASN A N 1
ATOM 2874 C CA . ASN A 1 374 ? -2.782 1.777 10.904 1.00 95.50 374 ASN A CA 1
ATOM 2875 C C . ASN A 1 374 ? -3.911 2.715 10.460 1.00 95.50 374 ASN A C 1
ATOM 2877 O O . ASN A 1 374 ? -4.603 2.477 9.469 1.00 95.50 374 ASN A O 1
ATOM 2881 N N . CYS A 1 375 ? -4.157 3.774 11.235 1.00 97.31 375 CYS A N 1
ATOM 2882 C CA . CYS A 1 375 ? -5.252 4.701 10.958 1.00 97.31 375 CYS A CA 1
ATOM 2883 C C . CYS A 1 375 ? -4.769 6.054 10.431 1.00 97.31 375 CYS A C 1
ATOM 2885 O O . CYS A 1 375 ? -3.692 6.539 10.790 1.00 97.31 375 CYS A O 1
ATOM 2887 N N . LEU A 1 376 ? -5.569 6.667 9.560 1.00 97.50 376 LEU A N 1
ATOM 2888 C CA . LEU A 1 376 ? -5.346 8.017 9.044 1.00 97.50 376 LEU A CA 1
ATOM 2889 C C . LEU A 1 376 ? -6.411 8.951 9.612 1.00 97.50 376 LEU A C 1
ATOM 2891 O O . LEU A 1 376 ? -7.601 8.745 9.382 1.00 97.50 376 LEU A O 1
ATOM 2895 N N . PHE A 1 377 ? -5.995 10.011 10.299 1.00 97.19 377 PHE A N 1
ATOM 2896 C CA . PHE A 1 377 ? -6.905 11.030 10.818 1.00 97.19 377 PHE A CA 1
ATOM 2897 C C . PHE A 1 377 ? -6.640 12.387 10.179 1.00 97.19 377 PHE A C 1
ATOM 2899 O O . PHE A 1 377 ? -5.485 12.787 10.029 1.00 97.19 377 PHE A O 1
ATOM 2906 N N . ASN A 1 378 ? -7.692 13.145 9.857 1.00 96.25 378 ASN A N 1
ATOM 2907 C CA . ASN A 1 378 ? -7.494 14.573 9.595 1.00 96.25 378 ASN A CA 1
ATOM 2908 C C . ASN A 1 378 ? -7.328 15.311 10.928 1.00 96.25 378 ASN A C 1
ATOM 2910 O O . ASN A 1 378 ? -6.311 15.965 11.158 1.00 96.25 378 ASN A O 1
ATOM 2914 N N . ARG A 1 379 ? -8.294 15.138 11.840 1.00 95.94 379 ARG A N 1
ATOM 2915 C CA . ARG A 1 379 ? -8.317 15.803 13.146 1.00 95.94 379 ARG A CA 1
ATOM 2916 C C . ARG A 1 379 ? -8.728 14.866 14.280 1.00 95.94 379 ARG A C 1
ATOM 2918 O O . ARG A 1 379 ? -9.780 14.231 14.220 1.00 95.94 379 ARG A O 1
ATOM 2925 N N . LEU A 1 380 ? -7.956 14.870 15.361 1.00 94.38 380 LEU A N 1
ATOM 2926 C CA . LEU A 1 380 ? -8.248 14.132 16.589 1.00 94.38 380 LEU A CA 1
ATOM 2927 C C . LEU A 1 380 ? -8.434 15.119 17.746 1.00 94.38 380 LEU A C 1
ATOM 2929 O O . LEU A 1 380 ? -7.554 15.932 18.013 1.00 94.38 380 LEU A O 1
ATOM 2933 N N . SER A 1 381 ? -9.593 15.103 18.407 1.00 93.44 381 SER A N 1
ATOM 2934 C CA . SER A 1 381 ? -9.911 16.064 19.468 1.00 93.44 381 SER A CA 1
ATOM 2935 C C . SER A 1 381 ? -10.631 15.408 20.644 1.00 93.44 381 SER A C 1
ATOM 2937 O O . SER A 1 381 ? -11.587 14.664 20.464 1.00 93.44 381 SER A O 1
ATOM 2939 N N . GLY A 1 382 ? -10.191 15.715 21.856 1.00 88.00 382 GLY A N 1
ATOM 2940 C CA . GLY A 1 382 ? -10.736 15.198 23.101 1.00 88.00 382 GLY A CA 1
ATOM 2941 C C . GLY A 1 382 ? -9.910 15.681 24.289 1.00 88.00 382 GLY A C 1
ATOM 2942 O O . GLY A 1 382 ? -9.089 14.916 24.780 1.00 88.00 382 GLY A O 1
ATOM 2943 N N . PRO A 1 383 ? -10.105 16.922 24.775 1.00 84.12 383 PRO A N 1
ATOM 2944 C CA . PRO A 1 383 ? -9.268 17.517 25.826 1.00 84.12 383 PRO A CA 1
ATOM 2945 C C . PRO A 1 383 ? -9.186 16.713 27.133 1.00 84.12 383 PRO A C 1
ATOM 2947 O O . PRO A 1 383 ? -8.244 16.880 27.888 1.00 84.12 383 PRO A O 1
ATOM 2950 N N . ALA A 1 384 ? -10.170 15.851 27.402 1.00 82.56 384 ALA A N 1
ATOM 2951 C CA . ALA A 1 384 ? -10.195 14.933 28.546 1.00 82.56 384 ALA A CA 1
ATOM 2952 C C . ALA A 1 384 ? -10.199 13.450 28.114 1.00 82.56 384 ALA A C 1
ATOM 2954 O O . ALA A 1 384 ? -10.473 12.561 28.917 1.00 82.56 384 ALA A O 1
ATOM 2955 N N . GLY A 1 385 ? -9.969 13.183 26.828 1.00 85.19 385 GLY A N 1
ATOM 2956 C CA . GLY A 1 385 ? -9.944 11.848 26.244 1.00 85.19 385 GLY A CA 1
ATOM 2957 C C . GLY A 1 385 ? -8.556 11.219 26.321 1.00 85.19 385 GLY A C 1
ATOM 2958 O O . GLY A 1 385 ? -7.541 11.917 26.241 1.00 85.19 385 GLY A O 1
ATOM 2959 N N . PHE A 1 386 ? -8.533 9.891 26.430 1.00 89.62 386 PHE A N 1
ATOM 2960 C CA . PHE A 1 386 ? -7.321 9.079 26.382 1.00 89.62 386 PHE A CA 1
ATOM 2961 C C . PHE A 1 386 ? -7.334 8.193 25.133 1.00 89.62 386 PHE A C 1
ATOM 2963 O O . PHE A 1 386 ? -8.283 7.429 24.927 1.00 89.62 386 PHE A O 1
ATOM 2970 N N . ALA A 1 387 ? -6.289 8.303 24.308 1.00 92.69 387 ALA A N 1
ATOM 2971 C CA . ALA A 1 387 ? -6.120 7.490 23.109 1.00 92.69 387 ALA A CA 1
ATOM 2972 C C . ALA A 1 387 ? -4.786 6.730 23.086 1.00 92.69 387 ALA A C 1
ATOM 2974 O O . ALA A 1 387 ? -3.735 7.282 23.422 1.00 92.69 387 ALA A O 1
ATOM 2975 N N . LYS A 1 388 ? -4.840 5.487 22.607 1.00 95.50 388 LYS A N 1
ATOM 2976 C CA . LYS A 1 388 ? -3.694 4.660 22.235 1.00 95.50 388 LYS A CA 1
ATOM 2977 C C . LYS A 1 388 ? -3.591 4.605 20.708 1.00 95.50 388 LYS A C 1
ATOM 2979 O O . LYS A 1 388 ? -4.521 4.159 20.044 1.00 95.50 388 LYS A O 1
ATOM 2984 N N . LEU A 1 389 ? -2.472 5.059 20.156 1.00 97.06 389 LEU A N 1
ATOM 2985 C CA . LEU A 1 389 ? -2.205 5.173 18.726 1.00 97.06 389 LEU A CA 1
ATOM 2986 C C . LEU A 1 389 ? -0.941 4.380 18.363 1.00 97.06 389 LEU A C 1
ATOM 2988 O O . LEU A 1 389 ? 0.125 4.599 18.936 1.00 97.06 389 LEU A O 1
ATOM 2992 N N . GLU A 1 390 ? -1.053 3.486 17.389 1.00 96.81 390 GLU A N 1
ATOM 2993 C CA . GLU A 1 390 ? 0.058 2.716 16.822 1.00 96.81 390 GLU A CA 1
ATOM 2994 C C . GLU A 1 390 ? 0.028 2.868 15.300 1.00 96.81 390 GLU A C 1
ATOM 2996 O O . GLU A 1 390 ? -1.008 2.630 14.680 1.00 96.81 390 GLU A O 1
ATOM 3001 N N . TYR A 1 391 ? 1.133 3.289 14.679 1.00 96.38 391 TYR A N 1
ATOM 3002 C CA . TYR A 1 391 ? 1.192 3.465 13.220 1.00 96.38 391 TYR A CA 1
ATOM 3003 C C . TYR A 1 391 ? 0.077 4.386 12.698 1.00 96.38 391 TYR A C 1
ATOM 3005 O O . TYR A 1 391 ? -0.688 4.047 11.800 1.00 96.38 391 TYR A O 1
ATOM 3013 N N . VAL A 1 392 ? -0.087 5.559 13.311 1.00 97.56 392 VAL A N 1
ATOM 3014 C CA . VAL A 1 392 ? -1.149 6.515 12.959 1.00 97.56 392 VAL A CA 1
ATOM 3015 C C . VAL A 1 392 ? -0.552 7.776 12.354 1.00 97.56 392 VAL A C 1
ATOM 3017 O O . VAL A 1 392 ? 0.403 8.332 12.890 1.00 97.56 392 VAL A O 1
ATOM 3020 N N . THR A 1 393 ? -1.152 8.280 11.277 1.00 97.44 393 THR A N 1
ATOM 3021 C CA . THR A 1 393 ? -0.843 9.607 10.726 1.00 97.44 393 THR A CA 1
ATOM 3022 C C . THR A 1 393 ? -1.993 10.562 11.024 1.00 97.44 393 THR A C 1
ATOM 3024 O O . THR A 1 393 ? -3.143 10.275 10.692 1.00 97.44 393 THR A O 1
ATOM 3027 N N . VAL A 1 394 ? -1.688 11.718 11.620 1.00 96.81 394 VAL A N 1
ATOM 3028 C CA . VAL A 1 394 ? -2.651 12.808 11.837 1.00 96.81 394 VAL A CA 1
ATOM 3029 C C . VAL A 1 394 ? -2.255 14.024 11.005 1.00 96.81 394 VAL A C 1
ATOM 3031 O O . VAL A 1 394 ? -1.181 14.596 11.202 1.00 96.81 394 VAL A O 1
ATOM 3034 N N . MET A 1 395 ? -3.124 14.426 10.077 1.00 95.44 395 MET A N 1
ATOM 3035 C CA . MET A 1 395 ? -2.802 15.424 9.052 1.00 95.44 395 MET A CA 1
ATOM 3036 C C . MET A 1 395 ? -2.875 16.875 9.551 1.00 95.44 395 MET A C 1
ATOM 3038 O O . MET A 1 395 ? -1.996 17.665 9.218 1.00 95.44 395 MET A O 1
ATOM 3042 N N . GLU A 1 396 ? -3.893 17.248 10.337 1.00 94.19 396 GLU A N 1
ATOM 3043 C CA . GLU A 1 396 ? -4.192 18.657 10.652 1.00 94.19 396 GLU A CA 1
ATOM 3044 C C . GLU A 1 396 ? -3.954 19.035 12.120 1.00 94.19 396 GLU A C 1
ATOM 3046 O O . GLU A 1 396 ? -3.178 19.953 12.398 1.00 94.19 396 GLU A O 1
ATOM 3051 N N . SER A 1 397 ? -4.605 18.367 13.075 1.00 93.69 397 SER A N 1
ATOM 3052 C CA . SER A 1 397 ? -4.358 18.627 14.498 1.00 93.69 397 SER A CA 1
ATOM 3053 C C . SER A 1 397 ? -4.763 17.480 15.417 1.00 93.69 397 SER A C 1
ATOM 3055 O O . SER A 1 397 ? -5.667 16.695 15.122 1.00 93.69 397 SER A O 1
ATOM 3057 N N . THR A 1 398 ? -4.067 17.404 16.548 1.00 93.12 398 THR A N 1
ATOM 3058 C CA . THR A 1 398 ? -4.309 16.476 17.652 1.00 93.12 398 THR A CA 1
ATOM 3059 C C . THR A 1 398 ? -4.414 17.275 18.945 1.00 93.12 398 THR A C 1
ATOM 3061 O O . THR A 1 398 ? -3.466 17.961 19.310 1.00 93.12 398 THR A O 1
ATOM 3064 N N . LEU A 1 399 ? -5.550 17.178 19.629 1.00 91.62 399 LEU A N 1
ATOM 3065 C CA . LEU A 1 399 ? -5.795 17.761 20.948 1.00 91.62 399 LEU A CA 1
ATOM 3066 C C . LEU A 1 399 ? -6.373 16.666 21.838 1.00 91.62 399 LEU A C 1
ATOM 3068 O O . LEU A 1 399 ? -7.543 16.323 21.684 1.00 91.62 399 LEU A O 1
ATOM 3072 N N . LEU A 1 400 ? -5.579 16.107 22.741 1.00 88.69 400 LEU A N 1
ATOM 3073 C CA . LEU A 1 400 ? -6.006 15.052 23.661 1.00 88.69 400 LEU A CA 1
ATOM 3074 C C . LEU A 1 400 ? -5.598 15.405 25.089 1.00 88.69 400 LEU A C 1
ATOM 3076 O O . LEU A 1 400 ? -4.665 16.173 25.269 1.00 88.69 400 LEU A O 1
ATOM 3080 N N . GLY A 1 401 ? -6.286 14.846 26.085 1.00 84.75 401 GLY A N 1
ATOM 3081 C CA . GLY A 1 401 ? -5.862 14.977 27.485 1.00 84.75 401 GLY A CA 1
ATOM 3082 C C . GLY A 1 401 ? -4.740 14.003 27.845 1.00 84.75 401 GLY A C 1
ATOM 3083 O O . GLY A 1 401 ? -3.853 14.325 28.628 1.00 84.75 401 GLY A O 1
ATOM 3084 N N . ARG A 1 402 ? -4.757 12.804 27.248 1.00 87.56 402 ARG A N 1
ATOM 3085 C CA . ARG A 1 402 ? -3.719 11.783 27.425 1.00 87.56 402 ARG A CA 1
ATOM 3086 C C . ARG A 1 402 ? -3.495 11.011 26.131 1.00 87.56 402 ARG A C 1
ATOM 3088 O O . ARG A 1 402 ? -4.453 10.690 25.422 1.00 87.56 402 ARG A O 1
ATOM 3095 N N . ILE A 1 403 ? -2.244 10.676 25.831 1.00 90.69 403 ILE A N 1
ATOM 3096 C CA . ILE A 1 403 ? -1.885 9.969 24.599 1.00 90.69 403 ILE A CA 1
ATOM 3097 C C . ILE A 1 403 ? -0.790 8.926 24.828 1.00 90.69 403 ILE A C 1
ATOM 3099 O O . ILE A 1 403 ? 0.239 9.209 25.440 1.00 90.69 403 ILE A O 1
ATOM 3103 N N . TRP A 1 404 ? -1.000 7.722 24.299 1.00 93.62 404 TRP A N 1
ATOM 3104 C CA . TRP A 1 404 ? 0.045 6.720 24.089 1.00 93.62 404 TRP A CA 1
ATOM 3105 C C . TRP A 1 404 ? 0.251 6.543 22.594 1.00 93.62 404 TRP A C 1
ATOM 3107 O O . TRP A 1 404 ? -0.592 5.945 21.940 1.00 93.62 404 TRP A O 1
ATOM 3117 N N . ALA A 1 405 ? 1.339 7.079 22.051 1.00 94.31 405 ALA A N 1
ATOM 3118 C CA . ALA A 1 405 ? 1.657 7.013 20.632 1.00 94.31 405 ALA A CA 1
ATOM 3119 C C . ALA A 1 405 ? 2.971 6.261 20.388 1.00 94.31 405 ALA A C 1
ATOM 3121 O O . ALA A 1 405 ? 4.006 6.583 20.978 1.00 94.31 405 ALA A O 1
ATOM 3122 N N . SER A 1 406 ? 2.921 5.289 19.482 1.00 95.25 406 SER A N 1
ATOM 3123 C CA . SER A 1 406 ? 4.081 4.569 18.956 1.00 95.25 406 SER A CA 1
ATOM 3124 C C . SER A 1 406 ? 4.082 4.670 17.438 1.00 95.25 406 SER A C 1
ATOM 3126 O O . SER A 1 406 ? 3.036 4.465 16.817 1.00 95.25 406 SER A O 1
ATOM 3128 N N . ASP A 1 407 ? 5.228 5.000 16.842 1.00 96.06 407 ASP A N 1
ATOM 3129 C CA . ASP A 1 407 ? 5.421 4.911 15.386 1.00 96.06 407 ASP A CA 1
ATOM 3130 C C . ASP A 1 407 ? 4.449 5.796 14.589 1.00 96.06 407 ASP A C 1
ATOM 3132 O O . ASP A 1 407 ? 4.015 5.469 13.486 1.00 96.06 407 ASP A O 1
ATOM 3136 N N . CYS A 1 408 ? 4.066 6.937 15.169 1.00 96.06 408 CYS A N 1
ATOM 3137 C CA . CYS A 1 408 ? 3.051 7.835 14.629 1.00 96.06 408 CYS A CA 1
ATOM 3138 C C . CYS A 1 408 ? 3.657 9.032 13.885 1.00 96.06 408 CYS A C 1
ATOM 3140 O O . CYS A 1 408 ? 4.739 9.529 14.207 1.00 96.06 408 CYS A O 1
ATOM 3142 N N . LEU A 1 409 ? 2.907 9.565 12.921 1.00 95.81 409 LEU A N 1
ATOM 3143 C CA . LEU A 1 409 ? 3.215 10.793 12.196 1.00 95.81 409 LEU A CA 1
ATOM 3144 C C . LEU A 1 409 ? 2.207 11.892 12.538 1.00 95.81 409 LEU A C 1
ATOM 3146 O O . LEU A 1 409 ? 1.139 11.986 11.935 1.00 95.81 409 LEU A O 1
ATOM 3150 N N . PHE A 1 410 ? 2.564 12.789 13.454 1.00 94.81 410 PHE A N 1
ATOM 3151 C CA . PHE A 1 410 ? 1.787 14.006 13.686 1.00 94.81 410 PHE A CA 1
ATOM 3152 C C . PHE A 1 410 ? 2.263 15.073 12.711 1.00 94.81 410 PHE A C 1
ATOM 3154 O O . PHE A 1 410 ? 3.261 15.730 12.978 1.00 94.81 410 PHE A O 1
ATOM 3161 N N . VAL A 1 411 ? 1.612 15.215 11.554 1.00 93.62 411 VAL A N 1
ATOM 3162 C CA . VAL A 1 411 ? 1.952 16.229 10.534 1.00 93.62 411 VAL A CA 1
ATOM 3163 C C . VAL A 1 411 ? 1.535 17.609 11.015 1.00 93.62 411 VAL A C 1
ATOM 3165 O O . VAL A 1 411 ? 2.319 18.563 10.970 1.00 93.62 411 VAL A O 1
ATOM 3168 N N . GLY A 1 412 ? 0.291 17.664 11.477 1.00 88.75 412 GLY A N 1
ATOM 3169 C CA . GLY A 1 412 ? -0.374 18.837 11.994 1.00 88.75 412 GLY A CA 1
ATOM 3170 C C . GLY A 1 412 ? 0.002 19.180 13.432 1.00 88.75 412 GLY A C 1
ATOM 3171 O O . GLY A 1 412 ? 0.947 18.626 13.995 1.00 88.75 412 GLY A O 1
ATOM 3172 N N . LYS A 1 413 ? -0.749 20.108 14.033 1.00 89.06 413 LYS A N 1
ATOM 3173 C CA . LYS A 1 413 ? -0.424 20.621 15.366 1.00 89.06 413 LYS A CA 1
ATOM 3174 C C . LYS A 1 413 ? -0.797 19.619 16.462 1.00 89.06 413 LYS A C 1
ATOM 3176 O O . LYS A 1 413 ? -1.967 19.266 16.588 1.00 89.06 413 LYS A O 1
ATOM 3181 N N . LEU A 1 414 ? 0.173 19.188 17.262 1.00 87.75 414 LEU A N 1
ATOM 3182 C CA . LEU A 1 414 ? -0.045 18.517 18.544 1.00 87.75 414 LEU A CA 1
ATOM 3183 C C . LEU A 1 414 ? -0.249 19.606 19.604 1.00 87.75 414 LEU A C 1
ATOM 3185 O O . LEU A 1 414 ? 0.715 20.211 20.072 1.00 87.75 414 LEU A O 1
ATOM 3189 N N . ASP A 1 415 ? -1.508 19.941 19.867 1.00 80.25 415 ASP A N 1
ATOM 3190 C CA . ASP A 1 415 ? -1.911 20.999 20.787 1.00 80.25 415 ASP A CA 1
ATOM 3191 C C . ASP A 1 415 ? -2.054 20.440 22.198 1.00 80.25 415 ASP A C 1
ATOM 3193 O O . ASP A 1 415 ? -3.027 19.748 22.490 1.00 80.25 415 ASP A O 1
ATOM 3197 N N . ASP A 1 416 ? -1.111 20.788 23.073 1.00 72.00 416 ASP A N 1
ATOM 3198 C CA . ASP A 1 416 ? -1.265 20.589 24.509 1.00 72.00 416 ASP A CA 1
ATOM 3199 C C . ASP A 1 416 ? -0.484 21.650 25.317 1.00 72.00 416 ASP A C 1
ATOM 3201 O O . ASP A 1 416 ? 0.748 21.677 25.258 1.00 72.00 416 ASP A O 1
ATOM 3205 N N . PRO A 1 417 ? -1.166 22.546 26.060 1.00 63.38 417 PRO A N 1
ATOM 3206 C CA . PRO A 1 417 ? -0.513 23.540 26.907 1.00 63.38 417 PRO A CA 1
ATOM 3207 C C . PRO A 1 417 ? 0.127 22.964 28.181 1.00 63.38 417 PRO A C 1
ATOM 3209 O O . PRO A 1 417 ? 1.003 23.627 28.733 1.00 63.38 417 PRO A O 1
ATOM 3212 N N . THR A 1 418 ? -0.281 21.783 28.662 1.00 68.00 418 THR A N 1
ATOM 3213 C CA . THR A 1 418 ? 0.360 21.105 29.809 1.00 68.00 418 THR A CA 1
ATOM 3214 C C . THR A 1 418 ? 1.407 20.087 29.367 1.00 68.00 418 THR A C 1
ATOM 3216 O O . THR A 1 418 ? 2.116 19.530 30.198 1.00 68.00 418 THR A O 1
ATOM 3219 N N . CYS A 1 419 ? 1.546 19.897 28.052 1.00 72.69 419 CYS A N 1
ATOM 3220 C CA . CYS A 1 419 ? 2.391 18.888 27.434 1.00 72.69 419 CYS A CA 1
ATOM 3221 C C . CYS A 1 419 ? 2.147 17.461 27.945 1.00 72.69 419 CYS A C 1
ATOM 3223 O O . CYS A 1 419 ? 3.071 16.653 28.059 1.00 72.69 419 CYS A O 1
ATOM 3225 N N . PHE A 1 420 ? 0.866 17.179 28.156 1.00 72.38 420 PHE A N 1
ATOM 3226 C CA . PHE A 1 420 ? 0.255 15.991 28.710 1.00 72.38 420 PHE A CA 1
ATOM 3227 C C . PHE A 1 420 ? 0.686 15.706 30.155 1.00 72.38 420 PHE A C 1
ATOM 3229 O O . PHE A 1 420 ? 1.871 15.599 30.460 1.00 72.38 420 PHE A O 1
ATOM 3236 N N . ASP A 1 421 ? -0.296 15.526 31.042 1.00 65.69 421 ASP A N 1
ATOM 3237 C CA . ASP A 1 421 ? -0.062 15.171 32.449 1.00 65.69 421 ASP A CA 1
ATOM 3238 C C . ASP A 1 421 ? 0.706 13.834 32.587 1.00 65.69 421 ASP A C 1
ATOM 3240 O O . ASP A 1 421 ? 0.767 13.021 31.651 1.00 65.69 421 ASP A O 1
ATOM 3244 N N . ASP A 1 422 ? 1.270 13.589 33.779 1.00 63.94 422 ASP A N 1
ATOM 3245 C CA . ASP A 1 422 ? 1.994 12.362 34.137 1.00 63.94 422 ASP A CA 1
ATOM 3246 C C . ASP A 1 422 ? 1.226 11.108 33.679 1.00 63.94 422 ASP A C 1
ATOM 3248 O O . ASP A 1 422 ? 0.186 10.743 34.227 1.00 63.94 422 ASP A O 1
ATOM 3252 N N . GLY A 1 423 ? 1.743 10.433 32.645 1.00 76.62 423 GLY A N 1
ATOM 3253 C CA . GLY A 1 423 ? 1.152 9.205 32.112 1.00 76.62 423 GLY A CA 1
ATOM 3254 C C . GLY A 1 423 ? 0.941 9.155 30.600 1.00 76.62 423 GLY A C 1
ATOM 3255 O O . GLY A 1 423 ? 0.480 8.112 30.128 1.00 76.62 423 GLY A O 1
ATOM 3256 N N . SER A 1 424 ? 1.264 10.207 29.842 1.00 86.06 424 SER A N 1
ATOM 3257 C CA . SER A 1 424 ? 1.361 10.141 28.372 1.00 86.06 424 SER A CA 1
ATOM 3258 C C . SER A 1 424 ? 2.739 9.676 27.897 1.00 86.06 424 SER A C 1
ATOM 3260 O O . SER A 1 424 ? 3.755 9.905 28.549 1.00 86.06 424 SER A O 1
ATOM 3262 N N . CYS A 1 425 ? 2.781 9.005 26.748 1.00 88.50 425 CYS A N 1
ATOM 3263 C CA . CYS A 1 425 ? 4.002 8.449 26.174 1.00 88.50 425 CYS A CA 1
ATOM 3264 C C . CYS A 1 425 ? 3.965 8.593 24.654 1.00 88.50 425 CYS A C 1
ATOM 3266 O O . CYS A 1 425 ? 3.024 8.137 24.013 1.00 88.50 425 CYS A O 1
ATOM 3268 N N . VAL A 1 426 ? 4.993 9.211 24.076 1.00 91.00 426 VAL A N 1
ATOM 3269 C CA . VAL A 1 426 ? 5.170 9.317 22.624 1.00 91.00 426 VAL A CA 1
ATOM 3270 C C . VAL A 1 426 ? 6.578 8.843 22.292 1.00 91.00 426 VAL A C 1
ATOM 3272 O O . VAL A 1 426 ? 7.554 9.432 22.765 1.00 91.00 426 VAL A O 1
ATOM 3275 N N . ARG A 1 427 ? 6.684 7.774 21.503 1.00 92.56 427 ARG A N 1
ATOM 3276 C CA . ARG A 1 427 ? 7.953 7.138 21.119 1.00 92.56 427 ARG A CA 1
ATOM 3277 C C . ARG A 1 427 ? 7.977 6.816 19.630 1.00 92.56 427 ARG A C 1
ATOM 3279 O O . ARG A 1 427 ? 6.916 6.609 19.038 1.00 92.56 427 ARG A O 1
ATOM 3286 N N . PHE A 1 428 ? 9.175 6.763 19.047 1.00 93.94 428 PHE A N 1
ATOM 3287 C CA . PHE A 1 428 ? 9.386 6.418 17.632 1.00 93.94 428 PHE A CA 1
ATOM 3288 C C . PHE A 1 428 ? 8.487 7.223 16.687 1.00 93.94 428 PHE A C 1
ATOM 3290 O O . PHE A 1 428 ? 8.054 6.735 15.659 1.00 93.94 428 PHE A O 1
ATOM 3297 N N . SER A 1 429 ? 8.128 8.449 17.076 1.00 94.25 429 SER A N 1
ATOM 3298 C CA . SER A 1 429 ? 7.073 9.240 16.444 1.00 94.25 429 SER A CA 1
ATOM 3299 C C . SER A 1 429 ? 7.610 10.575 15.944 1.00 94.25 429 SER A C 1
ATOM 3301 O O . SER A 1 429 ? 8.556 11.148 16.493 1.00 94.25 429 SER A O 1
ATOM 3303 N N . ARG A 1 430 ? 6.987 11.097 14.887 1.00 93.94 430 ARG A N 1
ATOM 3304 C CA . ARG A 1 430 ? 7.303 12.418 14.355 1.00 93.94 430 ARG A CA 1
ATOM 3305 C C . ARG A 1 430 ? 6.461 13.429 15.096 1.00 93.94 430 ARG A C 1
ATOM 3307 O O . ARG A 1 430 ? 5.235 13.398 15.000 1.00 93.94 430 ARG A O 1
ATOM 3314 N N . VAL A 1 431 ? 7.127 14.358 15.763 1.00 91.25 431 VAL A N 1
ATOM 3315 C CA . VAL A 1 431 ? 6.497 15.478 16.460 1.00 91.25 431 VAL A CA 1
ATOM 3316 C C . VAL A 1 431 ? 6.928 16.800 15.835 1.00 91.25 431 VAL A C 1
ATOM 3318 O O . VAL A 1 431 ? 7.891 16.883 15.072 1.00 91.25 431 VAL A O 1
ATOM 3321 N N . GLN A 1 432 ? 6.175 17.857 16.104 1.00 86.25 432 GLN A N 1
ATOM 3322 C CA . GLN A 1 432 ? 6.478 19.179 15.569 1.00 86.25 432 GLN A CA 1
ATOM 3323 C C . GLN A 1 432 ? 7.683 19.816 16.292 1.00 86.25 432 GLN A C 1
ATOM 3325 O O . GLN A 1 432 ? 7.813 19.670 17.508 1.00 86.25 432 GLN A O 1
ATOM 3330 N N . PRO A 1 433 ? 8.542 20.577 15.593 1.00 80.81 433 PRO A N 1
ATOM 3331 C CA . PRO A 1 433 ? 9.706 21.220 16.208 1.00 80.81 433 PRO A CA 1
ATOM 3332 C C . PRO A 1 433 ? 9.353 22.330 17.214 1.00 80.81 433 PRO A C 1
ATOM 3334 O O . PRO A 1 433 ? 10.230 22.788 17.934 1.00 80.81 433 PRO A O 1
ATOM 3337 N N . GLN A 1 434 ? 8.101 22.801 17.245 1.00 79.00 434 GLN A N 1
ATOM 3338 C CA . GLN A 1 434 ? 7.639 23.883 18.125 1.00 79.00 434 GLN A CA 1
ATOM 3339 C C . GLN A 1 434 ? 7.294 23.431 19.552 1.00 79.00 434 GLN A C 1
ATOM 3341 O O . GLN A 1 434 ? 6.949 24.276 20.374 1.00 79.00 434 GLN A O 1
ATOM 3346 N N . LEU A 1 435 ? 7.328 22.128 19.846 1.00 79.31 435 LEU A N 1
ATOM 3347 C CA . LEU A 1 4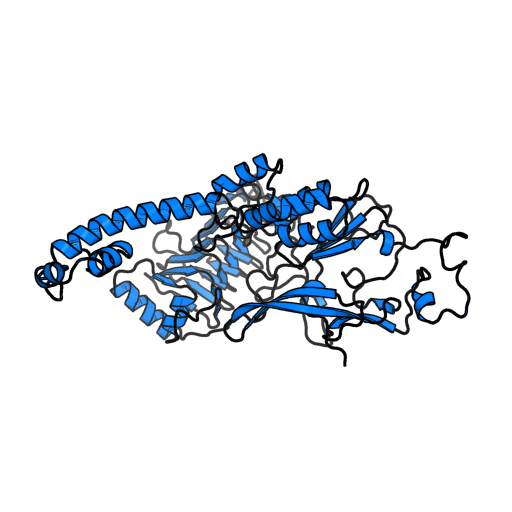35 ? 7.156 21.637 21.215 1.00 79.31 435 LEU A CA 1
ATOM 3348 C C . LEU A 1 435 ? 8.376 22.024 22.047 1.00 79.31 435 LEU A C 1
ATOM 3350 O O . LEU A 1 435 ? 9.504 21.774 21.627 1.00 79.31 435 LEU A O 1
ATOM 3354 N N . ASP A 1 436 ? 8.143 22.620 23.213 1.00 75.50 436 ASP A N 1
ATOM 3355 C CA . ASP A 1 436 ? 9.215 23.033 24.111 1.00 75.50 436 ASP A CA 1
ATOM 3356 C C . ASP A 1 436 ? 9.878 21.802 24.754 1.00 75.50 436 ASP A C 1
ATOM 3358 O O . ASP A 1 436 ? 9.228 21.107 25.538 1.00 75.50 436 ASP A O 1
ATOM 3362 N N . PRO A 1 437 ? 11.162 21.515 24.472 1.00 74.25 437 PRO A N 1
ATOM 3363 C CA . PRO A 1 437 ? 11.851 20.366 25.044 1.00 74.25 437 PRO A CA 1
ATOM 3364 C C . PRO A 1 437 ? 11.979 20.415 26.570 1.00 74.25 437 PRO A C 1
ATOM 3366 O O . PRO A 1 437 ? 12.138 19.364 27.186 1.00 74.25 437 PRO A O 1
ATOM 3369 N N . GLU A 1 438 ? 11.943 21.595 27.195 1.00 74.88 438 GLU A N 1
ATOM 3370 C CA . GLU A 1 438 ? 12.064 21.717 28.654 1.00 74.88 438 GLU A CA 1
ATOM 3371 C C . GLU A 1 438 ? 10.777 21.302 29.372 1.00 74.88 438 GLU A C 1
ATOM 3373 O O . GLU A 1 438 ? 10.841 20.694 30.441 1.00 74.88 438 GLU A O 1
ATOM 3378 N N . HIS A 1 439 ? 9.627 21.564 28.748 1.00 76.69 439 HIS A N 1
ATOM 3379 C CA . HIS A 1 439 ? 8.304 21.236 29.282 1.00 76.69 439 HIS A CA 1
ATOM 3380 C C . HIS A 1 439 ? 7.782 19.876 28.784 1.00 76.69 439 HIS A C 1
ATOM 3382 O O . HIS A 1 439 ? 7.008 19.224 29.476 1.00 76.69 439 HIS A O 1
ATOM 3388 N N . CYS A 1 440 ? 8.233 19.413 27.615 1.00 76.94 440 CYS A N 1
ATOM 3389 C CA . CYS A 1 440 ? 7.759 18.196 26.960 1.00 76.94 440 CYS A CA 1
ATOM 3390 C C . CYS A 1 440 ? 8.814 17.084 26.963 1.00 76.94 440 CYS A C 1
ATOM 3392 O O . CYS A 1 440 ? 9.710 17.058 26.114 1.00 76.94 440 CYS A O 1
ATOM 3394 N N . LEU A 1 441 ? 8.678 16.091 27.849 1.00 74.44 441 LEU A N 1
ATOM 3395 C CA . LEU A 1 441 ? 9.636 14.976 27.948 1.00 74.44 441 LEU A CA 1
ATOM 3396 C C . LEU A 1 441 ? 9.810 14.205 26.628 1.00 74.44 441 LEU A C 1
ATOM 3398 O O . LEU A 1 441 ? 10.922 13.805 26.283 1.00 74.44 441 LEU A O 1
ATOM 3402 N N . PHE A 1 442 ? 8.741 14.036 25.850 1.00 77.88 442 PHE A N 1
ATOM 3403 C CA . PHE A 1 442 ? 8.806 13.334 24.566 1.00 77.88 442 PHE A CA 1
ATOM 3404 C C . PHE A 1 442 ? 9.511 14.133 23.465 1.00 77.88 442 PHE A C 1
ATOM 3406 O O . PHE A 1 442 ? 10.058 13.526 22.546 1.00 77.88 442 PHE A O 1
ATOM 3413 N N . ALA A 1 443 ? 9.577 15.465 23.558 1.00 73.19 443 ALA A N 1
ATOM 3414 C CA . ALA A 1 443 ? 10.382 16.271 22.638 1.00 73.19 443 ALA A CA 1
ATOM 3415 C C . ALA A 1 443 ? 11.895 16.071 22.868 1.00 73.19 443 ALA A C 1
ATOM 3417 O O . ALA A 1 443 ? 12.696 16.355 21.980 1.00 73.19 443 ALA A O 1
ATOM 3418 N N . ARG A 1 444 ? 12.295 15.530 24.031 1.00 72.38 444 ARG A N 1
ATOM 3419 C CA . ARG A 1 444 ? 13.680 15.126 24.339 1.00 72.38 444 ARG A CA 1
ATOM 3420 C C . ARG A 1 444 ? 13.981 13.666 24.010 1.00 72.38 444 ARG A C 1
ATOM 3422 O O . ARG A 1 444 ? 15.141 13.262 24.090 1.00 72.38 444 ARG A O 1
ATOM 3429 N N . ALA A 1 445 ? 12.966 12.859 23.704 1.00 81.00 445 ALA A N 1
ATOM 3430 C CA . ALA A 1 445 ? 13.167 11.443 23.441 1.00 81.00 445 ALA A CA 1
ATOM 3431 C C . ALA A 1 445 ? 13.952 11.262 22.135 1.00 81.00 445 ALA A C 1
ATOM 3433 O O . ALA A 1 445 ? 13.501 11.677 21.072 1.00 81.00 445 ALA A O 1
ATOM 3434 N N . LEU A 1 446 ? 15.108 10.596 22.217 1.00 82.75 446 LEU A N 1
ATOM 3435 C CA . LEU A 1 446 ? 15.966 10.299 21.060 1.00 82.75 446 LEU A CA 1
ATOM 3436 C C . LEU A 1 446 ? 15.292 9.390 20.024 1.00 82.75 446 LEU A C 1
ATOM 3438 O O . LEU A 1 446 ? 15.764 9.301 18.896 1.00 82.75 446 LEU A O 1
ATOM 3442 N N . SER A 1 447 ? 14.218 8.701 20.413 1.00 87.25 447 SER A N 1
ATOM 3443 C CA . SER A 1 447 ? 13.412 7.888 19.508 1.00 87.25 447 SER A CA 1
ATOM 3444 C C . SER A 1 447 ? 12.489 8.724 18.623 1.00 87.25 447 SER A C 1
ATOM 3446 O O . SER A 1 447 ? 12.051 8.231 17.594 1.00 87.25 447 SER A O 1
ATOM 3448 N N . ASN A 1 448 ? 12.183 9.973 18.984 1.00 91.19 448 ASN A N 1
ATOM 3449 C CA . ASN A 1 448 ? 11.299 10.828 18.196 1.00 91.19 448 ASN A CA 1
ATOM 3450 C C . ASN A 1 448 ? 12.090 11.680 17.200 1.00 91.19 448 ASN A C 1
ATOM 3452 O O . ASN A 1 448 ? 13.234 12.063 17.443 1.00 91.19 448 ASN A O 1
ATOM 3456 N N . THR A 1 449 ? 11.445 12.035 16.089 1.00 91.56 449 THR A N 1
ATOM 3457 C CA . THR A 1 449 ? 12.021 12.918 15.068 1.00 91.56 449 THR A CA 1
ATOM 3458 C C . THR A 1 449 ? 11.194 14.189 14.902 1.00 91.56 449 THR A C 1
ATOM 3460 O O . THR A 1 449 ? 9.972 14.194 15.050 1.00 91.56 449 THR A O 1
ATOM 3463 N N . VAL A 1 450 ? 11.866 15.287 14.561 1.00 91.81 450 VAL A N 1
ATOM 3464 C CA . VAL A 1 450 ? 11.237 16.565 14.183 1.00 91.81 450 VAL A CA 1
ATOM 3465 C C . VAL A 1 450 ? 11.354 16.847 12.685 1.00 91.81 450 VAL A C 1
ATOM 3467 O O . VAL A 1 450 ? 10.996 17.934 12.217 1.00 91.81 450 VAL A O 1
ATOM 3470 N N . ARG A 1 451 ? 11.874 15.886 11.907 1.00 92.25 451 ARG A N 1
ATOM 3471 C CA . ARG A 1 451 ? 12.031 16.041 10.460 1.00 92.25 451 ARG A CA 1
ATOM 3472 C C . ARG A 1 451 ? 10.671 16.275 9.790 1.00 92.25 451 ARG A C 1
ATOM 3474 O O . ARG A 1 451 ? 9.628 15.813 10.268 1.00 92.25 451 ARG A O 1
ATOM 3481 N N . PRO A 1 452 ? 10.640 17.050 8.695 1.00 89.88 452 PRO A N 1
ATOM 3482 C CA . PRO A 1 452 ? 9.412 17.260 7.946 1.00 89.88 452 PRO A CA 1
ATOM 3483 C C . PRO A 1 452 ? 9.018 15.979 7.205 1.00 89.88 452 PRO A C 1
ATOM 3485 O O . PRO A 1 452 ? 9.815 15.429 6.444 1.00 89.88 452 PRO A O 1
ATOM 3488 N N . ALA A 1 453 ? 7.772 15.541 7.387 1.00 90.69 453 ALA A N 1
ATOM 3489 C CA . ALA A 1 453 ? 7.174 14.531 6.523 1.00 90.69 453 ALA A CA 1
ATOM 3490 C C . ALA A 1 453 ? 6.952 15.129 5.128 1.00 90.69 453 ALA A C 1
ATOM 3492 O O . ALA A 1 453 ? 6.523 16.277 5.003 1.00 90.69 453 ALA A O 1
ATOM 3493 N N . ARG A 1 454 ? 7.274 14.361 4.085 1.00 92.81 454 ARG A N 1
ATOM 3494 C CA . ARG A 1 454 ? 6.976 14.703 2.691 1.00 92.81 454 ARG A CA 1
ATOM 3495 C C . ARG A 1 454 ? 6.073 13.635 2.117 1.00 92.81 454 ARG A C 1
ATOM 3497 O O . ARG A 1 454 ? 6.395 12.452 2.214 1.00 92.81 454 ARG A O 1
ATOM 3504 N N . PHE A 1 455 ? 4.983 14.067 1.504 1.00 94.94 455 PHE A N 1
ATOM 3505 C CA . PHE A 1 455 ? 3.997 13.171 0.923 1.00 94.94 455 PHE A CA 1
ATOM 3506 C C . PHE A 1 455 ? 4.072 13.183 -0.596 1.00 94.94 455 PHE A C 1
ATOM 3508 O O . PHE A 1 455 ? 4.559 14.137 -1.212 1.00 94.94 455 PHE A O 1
ATOM 3515 N N . VAL A 1 456 ? 3.582 12.108 -1.206 1.00 93.56 456 VAL A N 1
ATOM 3516 C CA . VAL A 1 456 ? 3.472 12.023 -2.659 1.00 93.56 456 VAL A CA 1
ATOM 3517 C C . VAL A 1 456 ? 2.590 13.153 -3.183 1.00 93.56 456 VAL A C 1
ATOM 3519 O O . VAL A 1 456 ? 1.564 13.525 -2.604 1.00 93.56 456 VAL A O 1
ATOM 3522 N N . ARG A 1 457 ? 2.998 13.719 -4.316 1.00 91.94 457 ARG A N 1
ATOM 3523 C CA . ARG A 1 457 ? 2.216 14.738 -5.011 1.00 91.94 457 ARG A CA 1
ATOM 3524 C C . ARG A 1 457 ? 1.411 14.072 -6.107 1.00 91.94 457 ARG A C 1
ATOM 3526 O O . ARG A 1 457 ? 1.926 13.219 -6.823 1.00 91.94 457 ARG A O 1
ATOM 3533 N N . ARG A 1 458 ? 0.162 14.498 -6.265 1.00 91.62 458 ARG A N 1
ATOM 3534 C CA . ARG A 1 458 ? -0.743 14.022 -7.311 1.00 91.62 458 ARG A CA 1
ATOM 3535 C C . ARG A 1 458 ? -1.448 15.200 -7.987 1.00 91.62 458 ARG A C 1
ATOM 3537 O O . ARG A 1 458 ? -1.511 16.298 -7.422 1.00 91.62 458 ARG A O 1
ATOM 3544 N N . PRO A 1 459 ? -1.911 15.020 -9.229 1.00 89.19 459 PRO A N 1
ATOM 3545 C CA . PRO A 1 459 ? -2.700 16.024 -9.922 1.00 89.19 459 PRO A CA 1
ATOM 3546 C C . PRO A 1 459 ? -4.126 16.035 -9.367 1.00 89.19 459 PRO A C 1
ATOM 3548 O O . PRO A 1 459 ? -4.814 15.018 -9.385 1.00 89.19 459 PRO A O 1
ATOM 3551 N N . PHE A 1 460 ? -4.574 17.198 -8.900 1.00 88.75 460 PHE A N 1
ATOM 3552 C CA . PHE A 1 460 ? -5.934 17.408 -8.410 1.00 88.75 460 PHE A CA 1
ATOM 3553 C C . PHE A 1 460 ? -6.598 18.568 -9.138 1.00 88.75 460 PHE A C 1
ATOM 3555 O O . PHE A 1 460 ? -5.974 19.605 -9.367 1.00 88.75 460 PHE A O 1
ATOM 3562 N N . GLY A 1 461 ? -7.885 18.420 -9.438 1.00 80.25 461 GLY A N 1
ATOM 3563 C CA . GLY A 1 461 ? -8.709 19.476 -10.013 1.00 80.25 461 GLY A CA 1
ATOM 3564 C C . GLY A 1 461 ? -9.605 18.982 -11.140 1.00 80.25 461 GLY A C 1
ATOM 3565 O O . GLY A 1 461 ? -9.600 17.809 -11.503 1.00 80.25 461 GLY A O 1
ATOM 3566 N N . THR A 1 462 ? -10.392 19.899 -11.689 1.00 76.00 462 THR A N 1
ATOM 3567 C CA . THR A 1 462 ? -11.267 19.648 -12.835 1.00 76.00 462 THR A CA 1
ATOM 3568 C C . THR A 1 462 ? -10.551 19.983 -14.149 1.00 76.00 462 THR A C 1
ATOM 3570 O O . THR A 1 462 ? -9.519 20.670 -14.142 1.00 76.00 462 THR A O 1
ATOM 3573 N N . PRO A 1 463 ? -11.071 19.523 -15.304 1.00 67.31 463 PRO A N 1
ATOM 3574 C CA . PRO A 1 463 ? -10.558 19.940 -16.606 1.00 67.31 463 PRO A CA 1
ATOM 3575 C C . PRO A 1 463 ? -10.509 21.476 -16.708 1.00 67.31 463 PRO A C 1
ATOM 3577 O O . PRO A 1 463 ? -11.543 22.135 -16.663 1.00 67.31 463 PRO A O 1
ATOM 3580 N N . GLY A 1 464 ? -9.303 22.043 -16.819 1.00 68.44 464 GLY A N 1
ATOM 3581 C CA . GLY A 1 464 ? -9.066 23.495 -16.873 1.00 68.44 464 GLY A CA 1
ATOM 3582 C C . GLY A 1 464 ? -8.486 24.124 -15.597 1.00 68.44 464 GLY A C 1
ATOM 3583 O O . GLY A 1 464 ? -7.943 25.222 -15.676 1.00 68.44 464 GLY A O 1
ATOM 3584 N N . SER A 1 465 ? -8.511 23.436 -14.449 1.00 77.69 465 SER A N 1
ATOM 3585 C CA . SER A 1 465 ? -7.895 23.902 -13.194 1.00 77.69 465 SER A CA 1
ATOM 3586 C C . SER A 1 465 ? -7.234 22.748 -12.428 1.00 77.69 465 SER A C 1
ATOM 3588 O O . SER A 1 465 ? -7.594 22.446 -11.290 1.00 77.69 465 SER A O 1
ATOM 3590 N N . CYS A 1 466 ? -6.287 22.066 -13.073 1.00 80.62 466 CYS A N 1
ATOM 3591 C CA . CYS A 1 466 ? -5.530 20.967 -12.476 1.00 80.62 466 CYS A CA 1
ATOM 3592 C C . CYS A 1 466 ? -4.214 21.483 -11.876 1.00 80.62 466 CYS A C 1
ATOM 3594 O O . CYS A 1 466 ? -3.432 22.134 -12.569 1.00 80.62 466 CYS A O 1
ATOM 3596 N N . ALA A 1 467 ? -3.947 21.168 -10.609 1.00 87.69 467 ALA A N 1
ATOM 3597 C CA . ALA A 1 467 ? -2.712 21.515 -9.914 1.00 87.69 467 ALA A CA 1
ATOM 3598 C C . ALA A 1 467 ? -2.079 20.272 -9.280 1.00 87.69 467 ALA A C 1
ATOM 3600 O O . ALA A 1 467 ? -2.760 19.462 -8.653 1.00 87.69 467 ALA A O 1
ATOM 3601 N N . VAL A 1 468 ? -0.757 20.136 -9.412 1.00 89.56 468 VAL A N 1
ATOM 3602 C CA . VAL A 1 468 ? 0.005 19.065 -8.758 1.00 89.56 468 VAL A CA 1
ATOM 3603 C C . VAL A 1 468 ? 0.358 19.502 -7.339 1.00 89.56 468 VAL A C 1
ATOM 3605 O O . VAL A 1 468 ? 1.152 20.427 -7.143 1.00 89.56 468 VAL A O 1
ATOM 3608 N N . ARG A 1 469 ? -0.206 18.834 -6.337 1.00 92.88 469 ARG A N 1
ATOM 3609 C CA . ARG A 1 469 ? 0.007 19.135 -4.912 1.00 92.88 469 ARG A CA 1
ATOM 3610 C C . ARG A 1 469 ? -0.063 17.861 -4.074 1.00 92.88 469 ARG A C 1
ATOM 3612 O O . ARG A 1 469 ? -0.393 16.801 -4.591 1.00 92.88 469 ARG A O 1
ATOM 3619 N N . GLU A 1 470 ? 0.265 17.970 -2.795 1.00 93.44 470 GLU A N 1
ATOM 3620 C CA . GLU A 1 470 ? 0.029 16.893 -1.830 1.00 93.44 470 GLU A CA 1
ATOM 3621 C C . GLU A 1 470 ? -1.480 16.664 -1.645 1.00 93.44 470 GLU A C 1
ATOM 3623 O O . GLU A 1 470 ? -2.291 17.596 -1.775 1.00 93.44 470 GLU A O 1
ATOM 3628 N N . ALA A 1 471 ? -1.845 15.410 -1.389 1.00 93.06 471 ALA A N 1
ATOM 3629 C CA . ALA A 1 471 ? -3.222 14.975 -1.208 1.00 93.06 471 ALA A CA 1
ATOM 3630 C C . ALA A 1 471 ? -3.773 15.420 0.154 1.00 93.06 471 ALA A C 1
ATOM 3632 O O . ALA A 1 471 ? -3.136 15.231 1.193 1.00 93.06 471 ALA A O 1
ATOM 3633 N N . LYS A 1 472 ? -4.975 15.997 0.153 1.00 93.56 472 LYS A N 1
ATOM 3634 C CA . LYS A 1 472 ? -5.725 16.305 1.376 1.00 93.56 472 LYS A CA 1
ATOM 3635 C C . LYS A 1 472 ? -6.467 15.063 1.862 1.00 93.56 472 LYS A C 1
ATOM 3637 O O . LYS A 1 472 ? -6.596 14.080 1.137 1.00 93.56 472 LYS A O 1
ATOM 3642 N N . PHE A 1 473 ? -6.973 15.112 3.090 1.00 94.50 473 PHE A N 1
ATOM 3643 C CA . PHE A 1 473 ? -7.831 14.048 3.598 1.00 94.50 473 PHE A CA 1
ATOM 3644 C C . PHE A 1 473 ? -9.032 13.821 2.663 1.00 94.50 473 PHE A C 1
ATOM 3646 O O . PHE A 1 473 ? -9.614 14.783 2.164 1.00 94.50 473 PHE A O 1
ATOM 3653 N N . GLY A 1 474 ? -9.376 12.557 2.409 1.00 92.25 474 GLY A N 1
ATOM 3654 C CA . GLY A 1 474 ? -10.415 12.170 1.450 1.00 92.25 474 GLY A CA 1
ATOM 3655 C C . GLY A 1 474 ? -9.936 12.060 -0.001 1.00 92.25 474 GLY A C 1
ATOM 3656 O O . GLY A 1 474 ? -10.688 11.587 -0.849 1.00 92.25 474 GLY A O 1
ATOM 3657 N N . GLU A 1 475 ? -8.702 12.468 -0.305 1.00 93.12 475 GLU A N 1
ATOM 3658 C CA . GLU A 1 475 ? -8.130 12.398 -1.650 1.00 93.12 475 GLU A CA 1
ATOM 3659 C C . GLU A 1 475 ? -7.127 11.236 -1.790 1.00 93.12 475 GLU A C 1
ATOM 3661 O O . GLU A 1 475 ? -6.425 10.897 -0.828 1.00 93.12 475 GLU A O 1
ATOM 3666 N N . PRO A 1 476 ? -7.005 10.638 -2.990 1.00 92.75 476 PRO A N 1
ATOM 3667 C CA . PRO A 1 476 ? -6.060 9.554 -3.245 1.00 92.75 476 PRO A CA 1
ATOM 3668 C C . PRO A 1 476 ? -4.612 9.990 -2.985 1.00 92.75 476 PRO A C 1
ATOM 3670 O O . PRO A 1 476 ? -4.180 11.053 -3.430 1.00 92.75 476 PRO A O 1
ATOM 3673 N N . GLY A 1 477 ? -3.846 9.147 -2.294 1.00 92.75 477 GLY A N 1
ATOM 3674 C CA . GLY A 1 477 ? -2.456 9.401 -1.897 1.00 92.75 477 GLY A CA 1
ATOM 3675 C C . GLY A 1 477 ? -2.295 10.158 -0.573 1.00 92.75 477 GLY A C 1
ATOM 3676 O O . GLY A 1 477 ? -1.175 10.513 -0.208 1.00 92.75 477 GLY A O 1
ATOM 3677 N N . CYS A 1 478 ? -3.380 10.427 0.165 1.00 95.31 478 CYS A N 1
ATOM 3678 C CA . CYS A 1 478 ? -3.291 11.109 1.458 1.00 95.31 478 CYS A CA 1
ATOM 3679 C C . CYS A 1 478 ? -2.453 10.306 2.466 1.00 95.31 478 CYS A C 1
ATOM 3681 O O . CYS A 1 478 ? -2.702 9.121 2.689 1.00 95.31 478 CYS A O 1
ATOM 3683 N N . GLY A 1 479 ? -1.455 10.961 3.065 1.00 93.69 479 GLY A N 1
ATOM 3684 C CA . GLY A 1 479 ? -0.551 10.373 4.056 1.00 93.69 479 GLY A CA 1
ATOM 3685 C C . GLY A 1 479 ? 0.517 9.426 3.491 1.00 93.69 479 GLY A C 1
ATOM 3686 O O . GLY A 1 479 ? 1.292 8.888 4.275 1.00 93.69 479 GLY A O 1
ATOM 3687 N N . VAL A 1 480 ? 0.560 9.187 2.173 1.00 95.50 480 VAL A N 1
ATOM 3688 C CA . VAL A 1 480 ? 1.547 8.288 1.548 1.00 95.50 480 VAL A CA 1
ATOM 3689 C C . VAL A 1 480 ? 2.877 9.022 1.419 1.00 95.50 480 VAL A C 1
ATOM 3691 O O . VAL A 1 480 ? 2.942 10.090 0.800 1.00 95.50 480 VAL A O 1
ATOM 3694 N N . LEU A 1 481 ? 3.934 8.472 2.015 1.00 94.94 481 LEU A N 1
ATOM 3695 C CA . LEU A 1 481 ? 5.254 9.095 2.025 1.00 94.94 481 LEU A CA 1
ATOM 3696 C C . LEU A 1 481 ? 5.889 9.107 0.633 1.00 94.94 481 LEU A C 1
ATOM 3698 O O . LEU A 1 481 ? 5.856 8.126 -0.107 1.00 94.94 481 LEU A O 1
ATOM 3702 N N . ASP A 1 482 ? 6.517 10.228 0.291 1.00 92.38 482 ASP A N 1
ATOM 3703 C CA . ASP A 1 482 ? 7.337 10.313 -0.910 1.00 92.38 482 ASP A CA 1
ATOM 3704 C C . ASP A 1 482 ? 8.707 9.647 -0.690 1.00 92.38 482 ASP A C 1
ATOM 3706 O O . ASP A 1 482 ? 9.262 9.684 0.408 1.00 92.38 482 ASP A O 1
ATOM 3710 N N . HIS A 1 483 ? 9.319 9.104 -1.746 1.00 88.12 483 HIS A N 1
ATOM 3711 C CA . HIS A 1 483 ? 10.665 8.523 -1.669 1.00 88.12 483 HIS A CA 1
ATOM 3712 C C . HIS A 1 483 ? 11.716 9.539 -1.181 1.00 88.12 483 HIS A C 1
ATOM 3714 O O . HIS A 1 483 ? 12.680 9.168 -0.511 1.00 88.12 483 HIS A O 1
ATOM 3720 N N . SER A 1 484 ? 11.517 10.829 -1.474 1.00 87.50 484 SER A N 1
ATOM 3721 C CA . SER A 1 484 ? 12.389 11.913 -1.014 1.00 87.50 484 SER A CA 1
ATOM 3722 C C . SER A 1 484 ? 12.134 12.363 0.428 1.00 87.50 484 SER A C 1
ATOM 3724 O O . SER A 1 484 ? 12.779 13.315 0.882 1.00 87.50 484 SER A O 1
ATOM 3726 N N . ALA A 1 485 ? 11.206 11.722 1.148 1.00 91.12 485 ALA A N 1
ATOM 3727 C CA . ALA A 1 485 ? 11.035 11.932 2.578 1.00 91.12 485 ALA A CA 1
ATOM 3728 C C . ALA A 1 485 ? 12.311 11.553 3.342 1.00 91.12 485 ALA A C 1
ATOM 3730 O O . ALA A 1 485 ? 13.111 10.710 2.910 1.00 91.12 485 ALA A O 1
ATOM 3731 N N . ASP A 1 486 ? 12.501 12.206 4.487 1.00 92.38 486 ASP A N 1
ATOM 3732 C CA . ASP A 1 486 ? 13.688 12.016 5.311 1.00 92.38 486 ASP A CA 1
ATOM 3733 C C . ASP A 1 486 ? 13.833 10.548 5.741 1.00 92.38 486 ASP A C 1
ATOM 3735 O O . ASP A 1 486 ? 12.845 9.837 5.957 1.00 92.38 486 ASP A O 1
ATOM 3739 N N . VAL A 1 487 ? 15.075 10.077 5.850 1.00 91.44 487 VAL A N 1
ATOM 3740 C CA . VAL A 1 487 ? 15.349 8.696 6.260 1.00 91.44 487 VAL A CA 1
ATOM 3741 C C . VAL A 1 487 ? 14.873 8.444 7.688 1.00 91.44 487 VAL A C 1
ATOM 3743 O O . VAL A 1 487 ? 14.399 7.348 7.966 1.00 91.44 487 VAL A O 1
ATOM 3746 N N . GLU A 1 488 ? 14.906 9.470 8.548 1.00 93.00 488 GLU A N 1
ATOM 3747 C CA . GLU A 1 488 ? 14.365 9.408 9.912 1.00 93.00 488 GLU A CA 1
ATOM 3748 C C . GLU A 1 488 ? 12.847 9.169 9.941 1.00 93.00 488 GLU A C 1
ATOM 3750 O O . GLU A 1 488 ? 12.321 8.834 10.987 1.00 93.00 488 GLU A O 1
ATOM 3755 N N . ILE A 1 489 ? 12.135 9.339 8.821 1.00 93.81 489 ILE A N 1
ATOM 3756 C CA . ILE A 1 489 ? 10.691 9.077 8.714 1.00 93.81 489 ILE A CA 1
ATOM 3757 C C . ILE A 1 489 ? 10.426 7.758 7.986 1.00 93.81 489 ILE A C 1
ATOM 3759 O O . ILE A 1 489 ? 9.584 6.966 8.402 1.00 93.81 489 ILE A O 1
ATOM 3763 N N . ARG A 1 490 ? 11.172 7.493 6.907 1.00 93.62 490 ARG A N 1
ATOM 3764 C CA . ARG A 1 490 ? 11.039 6.252 6.124 1.00 93.62 490 ARG A CA 1
ATOM 3765 C C . ARG A 1 490 ? 11.569 5.009 6.846 1.00 93.62 490 ARG A C 1
ATOM 3767 O O . ARG A 1 490 ? 11.249 3.908 6.417 1.00 93.62 490 ARG A O 1
ATOM 3774 N N . LYS A 1 491 ? 12.421 5.191 7.861 1.00 92.88 491 LYS A N 1
ATOM 3775 C CA . LYS A 1 491 ? 13.040 4.129 8.675 1.00 92.88 491 LYS A CA 1
ATOM 3776 C C . LYS A 1 491 ? 13.016 4.441 10.177 1.00 92.88 491 LYS A C 1
ATOM 3778 O O . LYS A 1 491 ? 13.852 3.932 10.919 1.00 92.88 491 LYS A O 1
ATOM 3783 N N . GLY A 1 492 ? 12.158 5.369 10.600 1.00 91.50 492 GLY A N 1
ATOM 3784 C CA . GLY A 1 492 ? 12.134 5.871 11.979 1.00 91.50 492 GLY A CA 1
ATOM 3785 C C . GLY A 1 492 ? 11.298 5.049 12.950 1.00 91.50 492 GLY A C 1
ATOM 3786 O O . GLY A 1 492 ? 11.349 5.319 14.147 1.00 91.50 492 GLY A O 1
ATOM 3787 N N . SER A 1 493 ? 10.537 4.080 12.438 1.00 93.06 493 SER A N 1
ATOM 3788 C CA . SER A 1 493 ? 9.768 3.149 13.261 1.00 93.06 493 SER A CA 1
ATOM 3789 C C . SER A 1 493 ? 10.698 2.293 14.132 1.00 93.06 493 SER A C 1
ATOM 3791 O O . SER A 1 493 ? 11.869 2.097 13.795 1.00 93.06 493 SER A O 1
ATOM 3793 N N . GLU A 1 494 ? 10.184 1.765 15.240 1.00 92.44 494 GLU A N 1
ATOM 3794 C CA . GLU A 1 494 ? 10.900 0.913 16.202 1.00 92.44 494 GLU A CA 1
ATOM 3795 C C . GLU A 1 494 ? 11.632 -0.272 15.541 1.00 92.44 494 GLU A C 1
ATOM 3797 O O . GLU A 1 494 ? 12.736 -0.642 15.942 1.00 92.44 494 GLU A O 1
ATOM 3802 N N . ASP A 1 495 ? 11.042 -0.839 14.494 1.00 90.44 495 ASP A N 1
ATOM 3803 C CA . ASP A 1 495 ? 11.549 -1.958 13.693 1.00 90.44 495 ASP A CA 1
ATOM 3804 C C . ASP A 1 495 ? 12.359 -1.527 12.448 1.00 90.44 495 ASP A C 1
ATOM 3806 O O . ASP A 1 495 ? 12.813 -2.366 11.667 1.00 90.44 495 ASP A O 1
ATOM 3810 N N . GLY A 1 496 ? 12.563 -0.221 12.249 1.00 89.62 496 GLY A N 1
ATOM 3811 C CA . GLY A 1 496 ? 13.290 0.347 11.112 1.00 89.62 496 GLY A CA 1
ATOM 3812 C C . GLY A 1 496 ? 12.472 0.512 9.826 1.00 89.62 496 GLY A C 1
ATOM 3813 O O . GLY A 1 496 ? 13.061 0.778 8.771 1.00 89.62 496 GLY A O 1
ATOM 3814 N N . MET A 1 497 ? 11.145 0.371 9.893 1.00 91.19 497 MET A N 1
ATOM 3815 C CA . MET A 1 497 ? 10.213 0.610 8.784 1.00 91.19 497 MET A CA 1
ATOM 3816 C C . MET A 1 497 ? 9.713 2.065 8.750 1.00 91.19 497 MET A C 1
ATOM 3818 O O . MET A 1 497 ? 10.201 2.945 9.473 1.00 91.19 497 MET A O 1
ATOM 3822 N N . GLU A 1 498 ? 8.751 2.348 7.868 1.00 94.19 498 GLU A N 1
ATOM 3823 C CA . GLU A 1 498 ? 8.146 3.673 7.795 1.00 94.19 498 GLU A CA 1
ATOM 3824 C C . GLU A 1 498 ? 7.226 3.949 8.976 1.00 94.19 498 GLU A C 1
ATOM 3826 O O . GLU A 1 498 ? 6.563 3.059 9.501 1.00 94.19 498 GLU A O 1
ATOM 3831 N N . MET A 1 499 ? 7.194 5.209 9.387 1.00 94.69 499 MET A N 1
ATOM 3832 C CA . MET A 1 499 ? 6.310 5.678 10.443 1.00 94.69 499 MET A CA 1
ATOM 3833 C C . MET A 1 499 ? 4.925 6.015 9.879 1.00 94.69 499 MET A C 1
ATOM 3835 O O . MET A 1 499 ? 4.796 6.457 8.736 1.00 94.69 499 MET A O 1
ATOM 3839 N N . GLY A 1 500 ? 3.899 5.926 10.721 1.00 95.25 500 GLY A N 1
ATOM 3840 C CA . GLY A 1 500 ? 2.539 6.359 10.412 1.00 95.25 500 GLY A CA 1
ATOM 3841 C C . GLY A 1 500 ? 1.683 5.290 9.736 1.00 95.25 500 GLY A C 1
ATOM 3842 O O . GLY A 1 500 ? 1.981 4.103 9.782 1.00 95.25 500 GLY A O 1
ATOM 3843 N N . THR A 1 501 ? 0.583 5.728 9.124 1.00 95.44 501 THR A N 1
ATOM 3844 C CA . THR A 1 501 ? -0.526 4.854 8.709 1.00 95.44 501 THR A CA 1
ATOM 3845 C C . THR A 1 501 ? -0.145 3.688 7.803 1.00 95.44 501 THR A C 1
ATOM 3847 O O . THR A 1 501 ? -0.746 2.622 7.891 1.00 95.44 501 THR A O 1
ATOM 3850 N N . TYR A 1 502 ? 0.820 3.883 6.909 1.00 94.62 502 TYR A N 1
ATOM 3851 C CA . TYR A 1 502 ? 1.163 2.888 5.894 1.00 94.62 502 TYR A CA 1
ATOM 3852 C C . TYR A 1 502 ? 2.301 1.956 6.313 1.00 94.62 502 TYR A C 1
ATOM 3854 O O . TYR A 1 502 ? 2.811 1.229 5.469 1.00 94.62 502 TYR A O 1
ATOM 3862 N N . HIS A 1 503 ? 2.655 1.934 7.600 1.00 93.38 503 HIS A N 1
ATOM 3863 C CA . HIS A 1 503 ? 3.673 1.052 8.165 1.00 93.38 503 HIS A CA 1
ATOM 3864 C C . HIS A 1 503 ? 3.485 -0.419 7.759 1.00 93.38 503 HIS A C 1
ATOM 3866 O O . HIS A 1 503 ? 4.346 -0.976 7.078 1.00 93.38 503 HIS A O 1
ATOM 3872 N N . ASP A 1 504 ? 2.318 -1.001 8.069 1.00 90.44 504 ASP A N 1
ATOM 3873 C CA . ASP A 1 504 ? 1.998 -2.395 7.727 1.00 90.44 504 ASP A CA 1
ATOM 3874 C C . ASP A 1 504 ? 1.875 -2.596 6.198 1.00 90.44 504 ASP A C 1
ATOM 3876 O O . ASP A 1 504 ? 2.005 -3.713 5.722 1.00 90.44 504 ASP A O 1
ATOM 3880 N N . ARG A 1 505 ? 1.696 -1.535 5.388 1.00 89.62 505 ARG A N 1
ATOM 3881 C CA . ARG A 1 505 ? 1.738 -1.626 3.909 1.00 89.62 505 ARG A CA 1
ATOM 3882 C C . ARG A 1 505 ? 3.150 -1.511 3.328 1.00 89.62 505 ARG A C 1
ATOM 3884 O O . ARG A 1 505 ? 3.358 -1.857 2.164 1.00 89.62 505 ARG A O 1
ATOM 3891 N N . GLY A 1 506 ? 4.105 -1.003 4.105 1.00 90.06 506 GLY A N 1
ATOM 3892 C CA . GLY A 1 506 ? 5.529 -0.930 3.788 1.00 90.06 506 GLY A CA 1
ATOM 3893 C C . GLY A 1 506 ? 5.878 -0.316 2.435 1.00 90.06 506 GLY A C 1
ATOM 3894 O O . GLY A 1 506 ? 6.834 -0.767 1.801 1.00 90.06 506 GLY A O 1
ATOM 3895 N N . TYR A 1 507 ? 5.150 0.703 1.980 1.00 92.06 507 TYR A N 1
ATOM 3896 C CA . TYR A 1 507 ? 5.435 1.413 0.733 1.00 92.06 507 TYR A CA 1
ATOM 3897 C C . TYR A 1 507 ? 6.870 1.947 0.692 1.00 92.06 507 TYR A C 1
ATOM 3899 O O . TYR A 1 507 ? 7.588 1.717 -0.282 1.00 92.06 507 TYR A O 1
ATOM 3907 N N . ALA A 1 508 ? 7.346 2.604 1.754 1.00 92.50 508 ALA A N 1
ATOM 3908 C CA . ALA A 1 508 ? 8.719 3.112 1.757 1.00 92.50 508 ALA A CA 1
ATOM 3909 C C . ALA A 1 508 ? 9.751 1.974 1.813 1.00 92.50 508 ALA A C 1
ATOM 3911 O O . ALA A 1 508 ? 10.804 2.059 1.175 1.00 92.50 508 ALA A O 1
ATOM 3912 N N . ALA A 1 509 ? 9.448 0.904 2.554 1.00 91.81 509 ALA A N 1
ATOM 3913 C CA . ALA A 1 509 ? 10.317 -0.260 2.688 1.00 91.81 509 ALA A CA 1
ATOM 3914 C C . ALA A 1 509 ? 10.479 -1.015 1.362 1.00 91.81 509 ALA A C 1
ATOM 3916 O O . ALA A 1 509 ? 11.600 -1.386 1.014 1.00 91.81 509 ALA A O 1
ATOM 3917 N N . ARG A 1 510 ? 9.399 -1.152 0.583 1.00 91.94 510 ARG A N 1
ATOM 3918 C CA . ARG A 1 510 ? 9.417 -1.682 -0.790 1.00 91.94 510 ARG A CA 1
ATOM 3919 C C . ARG A 1 510 ? 10.331 -0.862 -1.696 1.00 91.94 510 ARG A C 1
ATOM 3921 O O . ARG A 1 510 ? 11.195 -1.423 -2.357 1.00 91.94 510 ARG A O 1
ATOM 3928 N N . LEU A 1 511 ? 10.250 0.470 -1.647 1.00 91.94 511 LEU A N 1
ATOM 3929 C CA . LEU A 1 511 ? 11.140 1.338 -2.435 1.00 91.94 511 LEU A CA 1
ATOM 3930 C C . LEU A 1 511 ? 12.610 1.249 -1.994 1.00 91.94 511 LEU A C 1
ATOM 3932 O O . LEU A 1 511 ? 13.511 1.334 -2.826 1.00 91.94 511 LEU A O 1
ATOM 3936 N N . ILE A 1 512 ? 12.874 1.058 -0.699 1.00 91.38 512 ILE A N 1
ATOM 3937 C CA . ILE A 1 512 ? 14.232 0.823 -0.181 1.00 91.38 512 ILE A CA 1
ATOM 3938 C C . ILE A 1 512 ? 14.765 -0.542 -0.646 1.00 91.38 512 ILE A C 1
ATOM 3940 O O . ILE A 1 512 ? 15.943 -0.653 -0.998 1.00 91.38 512 ILE A O 1
ATOM 3944 N N . ALA A 1 513 ? 13.924 -1.578 -0.639 1.00 92.19 513 ALA A N 1
ATOM 3945 C CA . ALA A 1 513 ? 14.265 -2.903 -1.150 1.00 92.19 513 ALA A CA 1
ATOM 3946 C C . ALA A 1 513 ? 14.545 -2.854 -2.658 1.00 92.19 513 ALA A C 1
ATOM 3948 O O . ALA A 1 513 ? 15.572 -3.365 -3.102 1.00 92.19 513 ALA A O 1
ATOM 3949 N N . LEU A 1 514 ? 13.700 -2.146 -3.411 1.00 93.50 514 LEU A N 1
ATOM 3950 C CA . LEU A 1 514 ? 13.870 -1.874 -4.832 1.00 93.50 514 LEU A CA 1
ATOM 3951 C C . LEU A 1 514 ? 15.202 -1.176 -5.126 1.00 93.50 514 LEU A C 1
ATOM 3953 O O . LEU A 1 514 ? 15.964 -1.640 -5.969 1.00 93.50 514 LEU A O 1
ATOM 3957 N N . GLU A 1 515 ? 15.516 -0.088 -4.416 1.00 91.81 515 GLU A N 1
ATOM 3958 C CA . GLU A 1 515 ? 16.768 0.659 -4.590 1.00 91.81 515 GLU A CA 1
ATOM 3959 C C . GLU A 1 515 ? 17.994 -0.248 -4.403 1.00 91.81 515 GLU A C 1
ATOM 3961 O O . GLU A 1 515 ? 18.930 -0.231 -5.209 1.00 91.81 515 GLU A O 1
ATOM 3966 N N . ARG A 1 516 ? 17.963 -1.102 -3.374 1.00 91.44 516 ARG A N 1
ATOM 3967 C CA . ARG A 1 516 ? 19.019 -2.088 -3.117 1.00 91.44 516 ARG A CA 1
ATOM 3968 C C . ARG A 1 516 ? 19.095 -3.143 -4.218 1.00 91.44 516 ARG A C 1
ATOM 3970 O O . ARG A 1 516 ? 20.182 -3.385 -4.732 1.00 91.44 516 ARG A O 1
ATOM 3977 N N . LYS A 1 517 ? 17.961 -3.729 -4.614 1.00 92.19 517 LYS A N 1
ATOM 3978 C CA . LYS A 1 517 ? 17.908 -4.779 -5.641 1.00 92.19 517 LYS A CA 1
ATOM 3979 C C . LYS A 1 517 ? 18.393 -4.261 -6.993 1.00 92.19 517 LYS A C 1
ATOM 3981 O O . LYS A 1 517 ? 19.204 -4.912 -7.646 1.00 92.19 517 LYS A O 1
ATOM 3986 N N . LEU A 1 518 ? 17.947 -3.073 -7.396 1.00 91.56 518 LEU A N 1
ATOM 3987 C CA . LEU A 1 518 ? 18.349 -2.462 -8.660 1.00 91.56 518 LEU A CA 1
ATOM 3988 C C . LEU A 1 518 ? 19.823 -2.079 -8.684 1.00 91.56 518 LEU A C 1
ATOM 3990 O O . LEU A 1 518 ? 20.443 -2.202 -9.734 1.00 91.56 518 LEU A O 1
ATOM 3994 N N . THR A 1 519 ? 20.418 -1.690 -7.555 1.00 87.56 519 THR A N 1
ATOM 3995 C CA . THR A 1 519 ? 21.866 -1.418 -7.501 1.00 87.56 519 THR A CA 1
ATOM 3996 C C . THR A 1 519 ? 22.685 -2.616 -8.003 1.00 87.56 519 THR A C 1
ATOM 3998 O O . THR A 1 519 ? 23.682 -2.424 -8.698 1.00 87.56 519 THR A O 1
ATOM 4001 N N . ASP A 1 520 ? 22.219 -3.841 -7.746 1.00 85.81 520 ASP A N 1
ATOM 4002 C CA . ASP A 1 520 ? 22.855 -5.059 -8.245 1.00 85.81 520 ASP A CA 1
ATOM 4003 C C . ASP A 1 520 ? 22.445 -5.424 -9.673 1.00 85.81 520 ASP A C 1
ATOM 4005 O O . ASP A 1 520 ? 23.202 -6.118 -10.348 1.00 85.81 520 ASP A O 1
ATOM 4009 N N . GLN A 1 521 ? 21.266 -5.013 -10.141 1.00 86.75 521 GLN A N 1
ATOM 4010 C CA . GLN A 1 521 ? 20.731 -5.397 -11.456 1.00 86.75 521 GLN A CA 1
ATOM 4011 C C . GLN A 1 521 ? 21.039 -4.393 -12.571 1.00 86.75 521 GLN A C 1
ATOM 4013 O O . GLN A 1 521 ? 20.924 -4.729 -13.752 1.00 86.75 521 GLN A O 1
ATOM 4018 N N . LEU A 1 522 ? 21.458 -3.177 -12.217 1.00 87.38 522 LEU A N 1
ATOM 4019 C CA . LEU A 1 522 ? 21.774 -2.127 -13.174 1.00 87.38 522 LEU A CA 1
ATOM 4020 C C . LEU A 1 522 ? 23.015 -2.456 -14.027 1.00 87.38 522 LEU A C 1
ATOM 4022 O O . LEU A 1 522 ? 23.939 -3.141 -13.574 1.00 87.38 522 LEU A O 1
ATOM 4026 N N . PRO A 1 523 ? 23.089 -1.923 -15.264 1.00 81.94 523 PRO A N 1
ATOM 4027 C CA . PRO A 1 523 ? 24.294 -2.023 -16.078 1.00 81.94 523 PRO A CA 1
ATOM 4028 C C . PRO A 1 523 ? 25.503 -1.388 -15.373 1.00 81.94 523 PRO A C 1
ATOM 4030 O O . PRO A 1 523 ? 25.377 -0.378 -14.675 1.00 81.94 523 PRO A O 1
ATOM 4033 N N . LEU A 1 524 ? 26.702 -1.935 -15.605 1.00 83.12 524 LEU A N 1
ATOM 4034 C CA . LEU A 1 524 ? 27.927 -1.460 -14.957 1.00 83.12 524 LEU A CA 1
ATOM 4035 C C . LEU A 1 524 ? 28.125 0.053 -15.145 1.00 83.12 524 LEU A C 1
ATOM 4037 O O . LEU A 1 524 ? 28.164 0.569 -16.263 1.00 83.12 524 LEU A O 1
ATOM 4041 N N . GLY A 1 525 ? 28.316 0.757 -14.030 1.00 84.38 525 GLY A N 1
ATOM 4042 C CA . GLY A 1 525 ? 28.607 2.188 -14.020 1.00 84.38 525 GLY A CA 1
ATOM 4043 C C . GLY A 1 525 ? 27.389 3.098 -14.203 1.00 84.38 525 GLY A C 1
ATOM 4044 O O . GLY A 1 525 ? 27.603 4.312 -14.304 1.00 84.38 525 GLY A O 1
ATOM 4045 N N . GLN A 1 526 ? 26.173 2.541 -14.227 1.00 88.12 526 GLN A N 1
ATOM 4046 C CA . GLN A 1 526 ? 24.917 3.282 -14.124 1.00 88.12 526 GLN A CA 1
ATOM 4047 C C . GLN A 1 526 ? 24.556 3.565 -12.655 1.00 88.12 526 GLN A C 1
ATOM 4049 O O . GLN A 1 526 ? 24.868 2.790 -11.757 1.00 88.12 526 GLN A O 1
ATOM 4054 N N . GLU A 1 527 ? 23.896 4.692 -12.427 1.00 88.38 527 GLU A N 1
ATOM 4055 C CA . GLU A 1 527 ? 23.352 5.162 -11.157 1.00 88.38 527 GLU A CA 1
ATOM 4056 C C . GLU A 1 527 ? 21.822 5.089 -11.213 1.00 88.38 527 GLU A C 1
ATOM 4058 O O . GLU A 1 527 ? 21.215 5.438 -12.228 1.00 88.38 527 GLU A O 1
ATOM 4063 N N . LEU A 1 528 ? 21.188 4.685 -10.116 1.00 88.75 528 LEU A N 1
ATOM 4064 C CA . LEU A 1 528 ? 19.734 4.691 -10.007 1.00 88.75 528 LEU A CA 1
ATOM 4065 C C . LEU A 1 528 ? 19.214 6.097 -9.685 1.00 88.75 528 LEU A C 1
ATOM 4067 O O . LEU A 1 528 ? 19.745 6.791 -8.818 1.00 88.75 528 LEU A O 1
ATOM 4071 N N . GLN A 1 529 ? 18.125 6.490 -10.336 1.00 87.81 529 GLN A N 1
ATOM 4072 C CA . GLN A 1 529 ? 17.298 7.619 -9.930 1.00 87.81 529 GLN A CA 1
ATOM 4073 C C . GLN A 1 529 ? 15.848 7.154 -9.792 1.00 87.81 529 GLN A C 1
ATOM 4075 O O . GLN A 1 529 ? 15.159 6.981 -10.792 1.00 87.81 529 GLN A O 1
ATOM 4080 N N . LEU A 1 530 ? 15.376 7.015 -8.555 1.00 89.38 530 LEU A N 1
ATOM 4081 C CA . LEU A 1 530 ? 13.983 6.700 -8.248 1.00 89.38 530 LEU A CA 1
ATOM 4082 C C . LEU A 1 530 ? 13.188 7.994 -8.041 1.00 89.38 530 LEU A C 1
ATOM 4084 O O . LEU A 1 530 ? 13.651 8.916 -7.362 1.00 89.38 530 LEU A O 1
ATOM 4088 N N . THR A 1 531 ? 12.008 8.121 -8.640 1.00 88.94 531 THR A N 1
ATOM 4089 C CA . THR A 1 531 ? 11.139 9.294 -8.443 1.00 88.94 531 THR A CA 1
ATOM 4090 C C . THR A 1 531 ? 9.676 8.903 -8.619 1.00 88.94 531 THR A C 1
ATOM 4092 O O . THR A 1 531 ? 9.340 8.210 -9.572 1.00 88.94 531 THR A O 1
ATOM 4095 N N . HIS A 1 532 ? 8.793 9.371 -7.734 1.00 92.00 532 HIS A N 1
ATOM 4096 C CA . HIS A 1 532 ? 7.358 9.223 -7.963 1.00 92.00 532 HIS A CA 1
ATOM 4097 C C . HIS A 1 532 ? 6.895 10.136 -9.092 1.00 92.00 532 HIS A C 1
ATOM 4099 O O . HIS A 1 532 ? 7.195 11.335 -9.080 1.00 92.00 532 HIS A O 1
ATOM 4105 N N . ASP A 1 533 ? 6.120 9.590 -10.025 1.00 92.00 533 ASP A N 1
ATOM 4106 C CA . ASP A 1 533 ? 5.502 10.384 -11.077 1.00 92.00 533 ASP A CA 1
ATOM 4107 C C . ASP A 1 533 ? 4.001 10.599 -10.822 1.00 92.00 533 ASP A C 1
ATOM 4109 O O . ASP A 1 533 ? 3.218 9.653 -10.932 1.00 92.00 533 ASP A O 1
ATOM 4113 N N . PRO A 1 534 ? 3.550 11.840 -10.552 1.00 90.62 534 PRO A N 1
ATOM 4114 C CA . PRO A 1 534 ? 2.128 12.145 -10.412 1.00 90.62 534 PRO A CA 1
ATOM 4115 C C . PRO A 1 534 ? 1.278 11.734 -11.628 1.00 90.62 534 PRO A C 1
ATOM 4117 O O . PRO A 1 534 ? 0.079 11.504 -11.464 1.00 90.62 534 PRO A O 1
ATOM 4120 N N . MET A 1 535 ? 1.853 11.680 -12.833 1.00 89.81 535 MET A N 1
ATOM 4121 C CA . MET A 1 535 ? 1.131 11.384 -14.074 1.00 89.81 535 MET A CA 1
ATOM 4122 C C . MET A 1 535 ? 0.860 9.892 -14.282 1.00 89.81 535 MET A C 1
ATOM 4124 O O . MET A 1 535 ? -0.147 9.574 -14.907 1.00 89.81 535 MET A O 1
ATOM 4128 N N . LEU A 1 536 ? 1.671 8.987 -13.717 1.00 89.44 536 LEU A N 1
ATOM 4129 C CA . LEU A 1 536 ? 1.395 7.536 -13.731 1.00 89.44 536 LEU A CA 1
ATOM 4130 C C . LEU A 1 536 ? 0.163 7.167 -12.892 1.00 89.44 536 LEU A C 1
ATOM 4132 O O . LEU A 1 536 ? -0.432 6.105 -13.034 1.00 89.44 536 LEU A O 1
ATOM 4136 N N . ALA A 1 537 ? -0.263 8.076 -12.018 1.00 86.69 537 ALA A N 1
ATOM 4137 C CA . ALA A 1 537 ? -1.466 7.924 -11.215 1.00 86.69 537 ALA A CA 1
ATOM 4138 C C . ALA A 1 537 ? -2.762 8.269 -11.979 1.00 86.69 537 ALA A C 1
ATOM 4140 O O . ALA A 1 537 ? -3.839 8.236 -11.377 1.00 86.69 537 ALA A O 1
ATOM 4141 N N . LEU A 1 538 ? -2.663 8.674 -13.252 1.00 86.56 538 LEU A N 1
ATOM 4142 C CA . LEU A 1 538 ? -3.781 9.041 -14.116 1.00 86.56 538 LEU A CA 1
ATOM 4143 C C . LEU A 1 538 ? -3.776 8.206 -15.396 1.00 86.56 538 LEU A C 1
ATOM 4145 O O . LEU A 1 538 ? -2.739 8.022 -16.029 1.00 86.56 538 LEU A O 1
ATOM 4149 N N . ALA A 1 539 ? -4.967 7.825 -15.853 1.00 86.00 539 ALA A N 1
ATOM 4150 C CA . ALA A 1 539 ? -5.131 7.314 -17.206 1.00 86.00 539 ALA A CA 1
ATOM 4151 C C . ALA A 1 539 ? -4.764 8.405 -18.241 1.00 86.00 539 ALA A C 1
ATOM 4153 O O . ALA A 1 539 ? -5.197 9.561 -18.099 1.00 86.00 539 ALA A O 1
ATOM 4154 N N . PRO A 1 540 ? -4.007 8.077 -19.306 1.00 87.50 540 PRO A N 1
ATOM 4155 C CA . PRO A 1 540 ? -3.767 8.990 -20.411 1.00 87.50 540 PRO A CA 1
ATOM 4156 C C . PRO A 1 540 ? -5.096 9.390 -21.071 1.00 87.50 540 PRO A C 1
ATOM 4158 O O . PRO A 1 540 ? -6.022 8.579 -21.155 1.00 87.50 540 PRO A O 1
ATOM 4161 N N . PRO A 1 541 ? -5.226 10.636 -21.555 1.00 87.12 541 PRO A N 1
ATOM 4162 C CA . PRO A 1 541 ? -6.444 11.090 -22.211 1.00 87.12 541 PRO A CA 1
ATOM 4163 C C . PRO A 1 541 ? -6.701 10.299 -23.496 1.00 87.12 541 PRO A C 1
ATOM 4165 O O . PRO A 1 541 ? -5.762 9.920 -24.198 1.00 87.12 541 PRO A O 1
ATOM 4168 N N . THR A 1 542 ? -7.973 10.119 -23.845 1.00 84.44 542 THR A N 1
ATOM 4169 C CA . THR A 1 542 ? -8.357 9.613 -25.163 1.00 84.44 542 THR A CA 1
ATOM 4170 C C . THR A 1 542 ? -8.130 10.687 -26.235 1.00 84.44 542 THR A C 1
ATOM 4172 O O . THR A 1 542 ? -8.331 11.883 -25.977 1.00 84.44 542 THR A O 1
ATOM 4175 N N . PRO A 1 543 ? -7.674 10.305 -27.440 1.00 73.69 543 PRO A N 1
ATOM 4176 C CA . PRO A 1 543 ? -7.537 11.230 -28.549 1.00 73.69 543 PRO A CA 1
ATOM 4177 C C . PRO A 1 543 ? -8.931 11.736 -28.923 1.00 73.69 543 PRO A C 1
ATOM 4179 O O . PRO A 1 543 ? -9.865 10.950 -29.061 1.00 73.69 543 PRO A O 1
ATOM 4182 N N . LYS A 1 544 ? -9.066 13.059 -29.037 1.00 60.44 544 LYS A N 1
ATOM 4183 C CA . LYS A 1 544 ? -10.249 13.688 -29.631 1.00 60.44 544 LYS A CA 1
ATOM 4184 C C . LYS A 1 544 ? -10.207 13.609 -31.144 1.00 60.44 544 LYS A C 1
ATOM 4186 O O . LYS A 1 544 ? -9.089 13.793 -31.687 1.00 60.44 544 LYS A O 1
#